Protein 2M2R (pdb70)

Foldseek 3Di:
DPQPDWQLVPPDADDPPQGRDAPDPPGSTGGGD

Organism: Momordica charantia (NCBI:txid3673)

Structure (mmCIF, N/CA/C/O backbone):
data_2M2R
#
_entry.id   2M2R
#
loop_
_atom_site.group_PDB
_atom_site.id
_atom_site.type_symbol
_atom_site.label_atom_id
_atom_site.label_alt_id
_atom_site.label_comp_id
_atom_site.label_asym_id
_atom_site.label_entity_id
_atom_site.label_seq_id
_atom_site.pdbx_PDB_ins_code
_atom_site.Cartn_x
_atom_site.Cartn_y
_atom_site.Cartn_z
_atom_site.occupancy
_atom_site.B_iso_or_equiv
_atom_site.auth_seq_id
_atom_site.auth_comp_id
_atom_site.auth_asym_id
_atom_site.auth_atom_id
_atom_site.pdbx_PDB_model_num
ATOM 1 N N . GLY A 1 1 ? 11.423 1.645 1.050 1.00 0.00 1 GLY A N 1
ATOM 2 C CA . GLY A 1 1 ? 11.812 1.577 -0.380 1.00 0.00 1 GLY A CA 1
ATOM 3 C C . GLY A 1 1 ? 11.695 0.172 -0.916 1.00 0.00 1 GLY A C 1
ATOM 4 O O . GLY A 1 1 ? 12.625 -0.346 -1.527 1.00 0.00 1 GLY A O 1
ATOM 10 N N . CYS A 1 2 ? 10.554 -0.449 -0.666 1.00 0.00 2 CYS A N 1
ATOM 11 C CA . CYS A 1 2 ? 10.309 -1.812 -1.102 1.00 0.00 2 CYS A CA 1
ATOM 12 C C . CYS A 1 2 ? 9.211 -1.827 -2.152 1.00 0.00 2 CYS A C 1
ATOM 13 O O . CYS A 1 2 ? 8.387 -2.739 -2.222 1.00 0.00 2 CYS A O 1
ATOM 20 N N . ALA A 1 3 ? 9.210 -0.787 -2.963 1.00 0.00 3 ALA A N 1
ATOM 21 C CA . ALA A 1 3 ? 8.230 -0.632 -4.022 1.00 0.00 3 ALA A CA 1
ATOM 22 C C . ALA A 1 3 ? 8.549 -1.532 -5.205 1.00 0.00 3 ALA A C 1
ATOM 23 O O . ALA A 1 3 ? 9.232 -1.124 -6.142 1.00 0.00 3 ALA A O 1
ATOM 30 N N . GLY A 1 4 ? 8.051 -2.757 -5.146 1.00 0.00 4 GLY A N 1
ATOM 31 C CA . GLY A 1 4 ? 8.284 -3.713 -6.213 1.00 0.00 4 GLY A CA 1
ATOM 32 C C . GLY A 1 4 ? 7.698 -3.246 -7.530 1.00 0.00 4 GLY A C 1
ATOM 33 O O . GLY A 1 4 ? 8.331 -3.363 -8.578 1.00 0.00 4 GLY A O 1
ATOM 37 N N . LYS A 1 5 ? 6.489 -2.698 -7.465 1.00 0.00 5 LYS A N 1
ATOM 38 C CA . LYS A 1 5 ? 5.807 -2.187 -8.646 1.00 0.00 5 LYS A CA 1
ATOM 39 C C . LYS A 1 5 ? 4.511 -1.494 -8.246 1.00 0.00 5 LYS A C 1
ATOM 40 O O . LYS A 1 5 ? 4.253 -0.362 -8.647 1.00 0.00 5 LYS A O 1
ATOM 59 N N . ALA A 1 6 ? 3.707 -2.192 -7.452 1.00 0.00 6 ALA A N 1
ATOM 60 C CA . ALA A 1 6 ? 2.429 -1.673 -6.982 1.00 0.00 6 ALA A CA 1
ATOM 61 C C . ALA A 1 6 ? 1.871 -2.591 -5.908 1.00 0.00 6 ALA A C 1
ATOM 62 O O . ALA A 1 6 ? 2.253 -3.758 -5.831 1.00 0.00 6 ALA A O 1
ATOM 69 N N . CYS A 1 7 ? 0.977 -2.070 -5.084 1.00 0.00 7 CYS A N 1
ATOM 70 C CA . CYS A 1 7 ? 0.374 -2.861 -4.024 1.00 0.00 7 CYS A CA 1
ATOM 71 C C . CYS A 1 7 ? -1.027 -2.361 -3.708 1.00 0.00 7 CYS A C 1
ATOM 72 O O . CYS A 1 7 ? -1.228 -1.181 -3.438 1.00 0.00 7 CYS A O 1
ATOM 79 N N . ASN A 1 8 ? -1.990 -3.265 -3.725 1.00 0.00 8 ASN A N 1
ATOM 80 C CA . ASN A 1 8 ? -3.367 -2.912 -3.415 1.00 0.00 8 ASN A CA 1
ATOM 81 C C . ASN A 1 8 ? -3.639 -3.164 -1.943 1.00 0.00 8 ASN A C 1
ATOM 82 O O . ASN A 1 8 ? -3.240 -4.198 -1.405 1.00 0.00 8 ASN A O 1
ATOM 93 N N . LEU A 1 9 ? -4.312 -2.221 -1.295 1.00 0.00 9 LEU A N 1
ATOM 94 C CA . LEU A 1 9 ? -4.636 -2.332 0.127 1.00 0.00 9 LEU A CA 1
ATOM 95 C C . LEU A 1 9 ? -5.767 -3.345 0.356 1.00 0.00 9 LEU A C 1
ATOM 96 O O . LEU A 1 9 ? -6.721 -3.085 1.087 1.00 0.00 9 LEU A O 1
ATOM 112 N N . LEU A 1 10 ? -5.638 -4.504 -0.272 1.00 0.00 10 LEU A N 1
ATOM 113 C CA . LEU A 1 10 ? -6.616 -5.575 -0.148 1.00 0.00 10 LEU A CA 1
ATOM 114 C C . LEU A 1 10 ? -5.901 -6.848 0.280 1.00 0.00 10 LEU A C 1
ATOM 115 O O . LEU A 1 10 ? -6.355 -7.959 0.012 1.00 0.00 10 LEU A O 1
ATOM 131 N N . GLY A 1 11 ? -4.767 -6.665 0.939 1.00 0.00 11 GLY A N 1
ATOM 132 C CA . GLY A 1 11 ? -3.974 -7.783 1.398 1.00 0.00 11 GLY A CA 1
ATOM 133 C C . GLY A 1 11 ? -2.562 -7.353 1.725 1.00 0.00 11 GLY A C 1
ATOM 134 O O . GLY A 1 11 ? -2.360 -6.355 2.415 1.00 0.00 11 GLY A O 1
ATOM 138 N N . LEU A 1 12 ? -1.585 -8.090 1.217 1.00 0.00 12 LEU A N 1
ATOM 139 C CA . LEU A 1 12 ? -0.186 -7.767 1.452 1.00 0.00 12 LEU A CA 1
ATOM 140 C C . LEU A 1 12 ? 0.695 -8.396 0.379 1.00 0.00 12 LEU A C 1
ATOM 141 O O . LEU A 1 12 ? 0.433 -9.507 -0.081 1.00 0.00 12 LEU A O 1
ATOM 157 N N . THR A 1 13 ? 1.723 -7.666 -0.024 1.00 0.00 13 THR A N 1
ATOM 158 C CA . THR A 1 13 ? 2.648 -8.125 -1.049 1.00 0.00 13 THR A CA 1
ATOM 159 C C . THR A 1 13 ? 3.883 -7.223 -1.055 1.00 0.00 13 THR A C 1
ATOM 160 O O . THR A 1 13 ? 4.383 -6.807 -2.101 1.00 0.00 13 THR A O 1
ATOM 171 N N . CYS A 1 14 ? 4.367 -6.929 0.144 1.00 0.00 14 CYS A N 1
ATOM 172 C CA . CYS A 1 14 ? 5.534 -6.082 0.318 1.00 0.00 14 CYS A CA 1
ATOM 173 C C . CYS A 1 14 ? 6.490 -6.719 1.314 1.00 0.00 14 CYS A C 1
ATOM 174 O O . CYS A 1 14 ? 6.066 -7.511 2.161 1.00 0.00 14 CYS A O 1
ATOM 181 N N . ASP A 1 15 ? 7.766 -6.375 1.202 1.00 0.00 15 ASP A N 1
ATOM 182 C CA . ASP A 1 15 ? 8.800 -6.902 2.086 1.00 0.00 15 ASP A CA 1
ATOM 183 C C . ASP A 1 15 ? 8.459 -6.609 3.544 1.00 0.00 15 ASP A C 1
ATOM 184 O O . ASP A 1 15 ? 7.792 -5.614 3.848 1.00 0.00 15 ASP A O 1
ATOM 193 N N . ALA A 1 16 ? 8.905 -7.483 4.438 1.00 0.00 16 ALA A N 1
ATOM 194 C CA . ALA A 1 16 ? 8.642 -7.328 5.864 1.00 0.00 16 ALA A CA 1
ATOM 195 C C . ALA A 1 16 ? 9.121 -5.971 6.369 1.00 0.00 16 ALA A C 1
ATOM 196 O O . ALA A 1 16 ? 10.285 -5.612 6.205 1.00 0.00 16 ALA A O 1
ATOM 203 N N . GLY A 1 17 ? 8.209 -5.220 6.969 1.00 0.00 17 GLY A N 1
ATOM 204 C CA . GLY A 1 17 ? 8.544 -3.906 7.476 1.00 0.00 17 GLY A CA 1
ATOM 205 C C . GLY A 1 17 ? 7.958 -2.807 6.615 1.00 0.00 17 GLY A C 1
ATOM 206 O O . GLY A 1 17 ? 7.560 -1.755 7.116 1.00 0.00 17 GLY A O 1
ATOM 210 N N . CYS A 1 18 ? 7.899 -3.055 5.317 1.00 0.00 18 CYS A N 1
ATOM 211 C CA . CYS A 1 18 ? 7.357 -2.089 4.377 1.00 0.00 18 CYS A CA 1
ATOM 212 C C . CYS A 1 18 ? 5.853 -2.290 4.240 1.00 0.00 18 CYS A C 1
ATOM 213 O O . CYS A 1 18 ? 5.392 -3.226 3.588 1.00 0.00 18 CYS A O 1
ATOM 220 N N . PHE A 1 19 ? 5.088 -1.416 4.876 1.00 0.00 19 PHE A N 1
ATOM 221 C CA . PHE A 1 19 ? 3.637 -1.505 4.838 1.00 0.00 19 PHE A CA 1
ATOM 222 C C . PHE A 1 19 ? 3.092 -1.072 3.480 1.00 0.00 19 PHE A C 1
ATOM 223 O O . PHE A 1 19 ? 3.640 -0.180 2.830 1.00 0.00 19 PHE A O 1
ATOM 240 N N . CYS A 1 20 ? 2.010 -1.708 3.064 1.00 0.00 20 CYS A N 1
ATOM 241 C CA . CYS A 1 20 ? 1.375 -1.387 1.797 1.00 0.00 20 CYS A CA 1
ATOM 242 C C . CYS A 1 20 ? 0.646 -0.057 1.931 1.00 0.00 20 CYS A C 1
ATOM 243 O O . CYS A 1 20 ? -0.256 0.082 2.758 1.00 0.00 20 CYS A O 1
ATOM 250 N N . ARG A 1 21 ? 1.054 0.929 1.148 1.00 0.00 21 ARG A N 1
ATOM 251 C CA . ARG A 1 21 ? 0.440 2.242 1.221 1.00 0.00 21 ARG A CA 1
ATOM 252 C C . ARG A 1 21 ? -0.422 2.518 -0.001 1.00 0.00 21 ARG A C 1
ATOM 253 O O . ARG A 1 21 ? 0.029 2.360 -1.135 1.00 0.00 21 ARG A O 1
ATOM 274 N N . PRO A 1 22 ? -1.661 2.975 0.213 1.00 0.00 22 PRO A N 1
ATOM 275 C CA . PRO A 1 22 ? -2.567 3.313 -0.878 1.00 0.00 22 PRO A CA 1
ATOM 276 C C . PRO A 1 22 ? -2.111 4.587 -1.573 1.00 0.00 22 PRO A C 1
ATOM 277 O O . PRO A 1 22 ? -1.309 5.345 -1.017 1.00 0.00 22 PRO A O 1
ATOM 288 N N . ASP A 1 23 ? -2.596 4.815 -2.782 1.00 0.00 23 ASP A N 1
ATOM 289 C CA . ASP A 1 23 ? -2.209 6.000 -3.543 1.00 0.00 23 ASP A CA 1
ATOM 290 C C . ASP A 1 23 ? -2.561 7.269 -2.772 1.00 0.00 23 ASP A C 1
ATOM 291 O O . ASP A 1 23 ? -1.698 8.106 -2.507 1.00 0.00 23 ASP A O 1
ATOM 300 N N . GLY A 1 24 ? -3.821 7.393 -2.386 1.00 0.00 24 GLY A N 1
ATOM 301 C CA . GLY A 1 24 ? -4.245 8.549 -1.635 1.00 0.00 24 GLY A CA 1
ATOM 302 C C . GLY A 1 24 ? -5.538 8.306 -0.890 1.00 0.00 24 GLY A C 1
ATOM 303 O O . GLY A 1 24 ? -5.781 7.207 -0.391 1.00 0.00 24 GLY A O 1
ATOM 307 N N . VAL A 1 25 ? -6.367 9.331 -0.818 1.00 0.00 25 VAL A N 1
ATOM 308 C CA . VAL A 1 25 ? -7.643 9.239 -0.129 1.00 0.00 25 VAL A CA 1
ATOM 309 C C . VAL A 1 25 ? -8.703 8.581 -1.003 1.00 0.00 25 VAL A C 1
ATOM 310 O O . VAL A 1 25 ? -8.886 8.946 -2.163 1.00 0.00 25 VAL A O 1
ATOM 323 N N . GLY A 1 26 ? -9.394 7.610 -0.425 1.00 0.00 26 GLY A N 1
ATOM 324 C CA . GLY A 1 26 ? -10.441 6.898 -1.135 1.00 0.00 26 GLY A CA 1
ATOM 325 C C . GLY A 1 26 ? -9.916 6.047 -2.275 1.00 0.00 26 GLY A C 1
ATOM 326 O O . GLY A 1 26 ? -10.620 5.810 -3.254 1.00 0.00 26 GLY A O 1
ATOM 330 N N . ILE A 1 27 ? -8.685 5.572 -2.145 1.00 0.00 27 ILE A N 1
ATOM 331 C CA . ILE A 1 27 ? -8.088 4.734 -3.172 1.00 0.00 27 ILE A CA 1
ATOM 332 C C . ILE A 1 27 ? -7.569 3.447 -2.551 1.00 0.00 27 ILE A C 1
ATOM 333 O O . ILE A 1 27 ? -6.903 3.467 -1.519 1.00 0.00 27 ILE A O 1
ATOM 349 N N . VAL A 1 28 ? -7.893 2.336 -3.183 1.00 0.00 28 VAL A N 1
ATOM 350 C CA . VAL A 1 28 ? -7.478 1.024 -2.701 1.00 0.00 28 VAL A CA 1
ATOM 351 C C . VAL A 1 28 ? -6.124 0.625 -3.277 1.00 0.00 28 VAL A C 1
ATOM 352 O O . VAL A 1 28 ? -5.347 -0.078 -2.636 1.00 0.00 28 VAL A O 1
ATOM 365 N N . ALA A 1 29 ? -5.848 1.078 -4.490 1.00 0.00 29 ALA A N 1
ATOM 366 C CA . ALA A 1 29 ? -4.590 0.775 -5.150 1.00 0.00 29 ALA A CA 1
ATOM 367 C C . ALA A 1 29 ? -3.489 1.683 -4.628 1.00 0.00 29 ALA A C 1
ATOM 368 O O . ALA A 1 29 ? -3.750 2.831 -4.267 1.00 0.00 29 ALA A O 1
ATOM 375 N N . GLY A 1 30 ? -2.272 1.170 -4.579 1.00 0.00 30 GLY A N 1
ATOM 376 C CA . GLY A 1 30 ? -1.156 1.956 -4.095 1.00 0.00 30 GLY A CA 1
ATOM 377 C C . GLY A 1 30 ? 0.173 1.303 -4.402 1.00 0.00 30 GLY A C 1
ATOM 378 O O . GLY A 1 30 ? 0.308 0.604 -5.410 1.00 0.00 30 GLY A O 1
ATOM 382 N N . VAL A 1 31 ? 1.153 1.516 -3.539 1.00 0.00 31 VAL A N 1
ATOM 383 C CA . VAL A 1 31 ? 2.473 0.937 -3.726 1.00 0.00 31 VAL A CA 1
ATOM 384 C C . VAL A 1 31 ? 3.180 0.752 -2.383 1.00 0.00 31 VAL A C 1
ATOM 385 O O . VAL A 1 31 ? 2.952 1.517 -1.442 1.00 0.00 31 VAL A O 1
ATOM 398 N N . CYS A 1 32 ? 4.032 -0.263 -2.299 1.00 0.00 32 CYS A N 1
ATOM 399 C CA . CYS A 1 32 ? 4.780 -0.541 -1.078 1.00 0.00 32 CYS A CA 1
ATOM 400 C C . CYS A 1 32 ? 5.742 0.605 -0.781 1.00 0.00 32 CYS A C 1
ATOM 401 O O . CYS A 1 32 ? 6.390 1.127 -1.690 1.00 0.00 32 CYS A O 1
ATOM 408 N N . VAL A 1 33 ? 5.827 0.997 0.483 1.00 0.00 33 VAL A N 1
ATOM 409 C CA . VAL A 1 33 ? 6.708 2.085 0.886 1.00 0.00 33 VAL A CA 1
ATOM 410 C C . VAL A 1 33 ? 8.174 1.664 0.845 1.00 0.00 33 VAL A C 1
ATOM 411 O O . VAL A 1 33 ? 9.046 2.549 0.935 1.00 0.00 33 VAL A O 1
ATOM 425 N N . GLY A 1 1 ? 9.638 1.327 -1.577 1.00 0.00 1 GLY A N 2
ATOM 426 C CA . GLY A 1 1 ? 10.995 0.744 -1.695 1.00 0.00 1 GLY A CA 2
ATOM 427 C C . GLY A 1 1 ? 10.963 -0.767 -1.756 1.00 0.00 1 GLY A C 2
ATOM 428 O O . GLY A 1 1 ? 11.573 -1.363 -2.639 1.00 0.00 1 GLY A O 2
ATOM 434 N N . CYS A 1 2 ? 10.256 -1.387 -0.819 1.00 0.00 2 CYS A N 2
ATOM 435 C CA . CYS A 1 2 ? 10.156 -2.842 -0.774 1.00 0.00 2 CYS A CA 2
ATOM 436 C C . CYS A 1 2 ? 9.225 -3.349 -1.874 1.00 0.00 2 CYS A C 2
ATOM 437 O O . CYS A 1 2 ? 9.424 -4.426 -2.428 1.00 0.00 2 CYS A O 2
ATOM 444 N N . ALA A 1 3 ? 8.205 -2.553 -2.186 1.00 0.00 3 ALA A N 2
ATOM 445 C CA . ALA A 1 3 ? 7.241 -2.909 -3.218 1.00 0.00 3 ALA A CA 2
ATOM 446 C C . ALA A 1 3 ? 7.907 -3.075 -4.574 1.00 0.00 3 ALA A C 2
ATOM 447 O O . ALA A 1 3 ? 8.698 -2.229 -4.995 1.00 0.00 3 ALA A O 2
ATOM 454 N N . GLY A 1 4 ? 7.566 -4.160 -5.253 1.00 0.00 4 GLY A N 2
ATOM 455 C CA . GLY A 1 4 ? 8.118 -4.428 -6.564 1.00 0.00 4 GLY A CA 2
ATOM 456 C C . GLY A 1 4 ? 7.752 -3.355 -7.574 1.00 0.00 4 GLY A C 2
ATOM 457 O O . GLY A 1 4 ? 8.548 -3.029 -8.463 1.00 0.00 4 GLY A O 2
ATOM 461 N N . LYS A 1 5 ? 6.550 -2.797 -7.436 1.00 0.00 5 LYS A N 2
ATOM 462 C CA . LYS A 1 5 ? 6.091 -1.748 -8.339 1.00 0.00 5 LYS A CA 2
ATOM 463 C C . LYS A 1 5 ? 4.765 -1.156 -7.874 1.00 0.00 5 LYS A C 2
ATOM 464 O O . LYS A 1 5 ? 4.593 0.059 -7.870 1.00 0.00 5 LYS A O 2
ATOM 483 N N . ALA A 1 6 ? 3.832 -2.016 -7.487 1.00 0.00 6 ALA A N 2
ATOM 484 C CA . ALA A 1 6 ? 2.523 -1.567 -7.031 1.00 0.00 6 ALA A CA 2
ATOM 485 C C . ALA A 1 6 ? 1.922 -2.574 -6.063 1.00 0.00 6 ALA A C 2
ATOM 486 O O . ALA A 1 6 ? 2.314 -3.741 -6.054 1.00 0.00 6 ALA A O 2
ATOM 493 N N . CYS A 1 7 ? 0.984 -2.115 -5.248 1.00 0.00 7 CYS A N 2
ATOM 494 C CA . CYS A 1 7 ? 0.330 -2.970 -4.268 1.00 0.00 7 CYS A CA 2
ATOM 495 C C . CYS A 1 7 ? -1.086 -2.490 -3.986 1.00 0.00 7 CYS A C 2
ATOM 496 O O . CYS A 1 7 ? -1.321 -1.302 -3.802 1.00 0.00 7 CYS A O 2
ATOM 503 N N . ASN A 1 8 ? -2.021 -3.417 -3.927 1.00 0.00 8 ASN A N 2
ATOM 504 C CA . ASN A 1 8 ? -3.402 -3.079 -3.630 1.00 0.00 8 ASN A CA 2
ATOM 505 C C . ASN A 1 8 ? -3.699 -3.414 -2.177 1.00 0.00 8 ASN A C 2
ATOM 506 O O . ASN A 1 8 ? -3.274 -4.460 -1.684 1.00 0.00 8 ASN A O 2
ATOM 517 N N . LEU A 1 9 ? -4.412 -2.524 -1.495 1.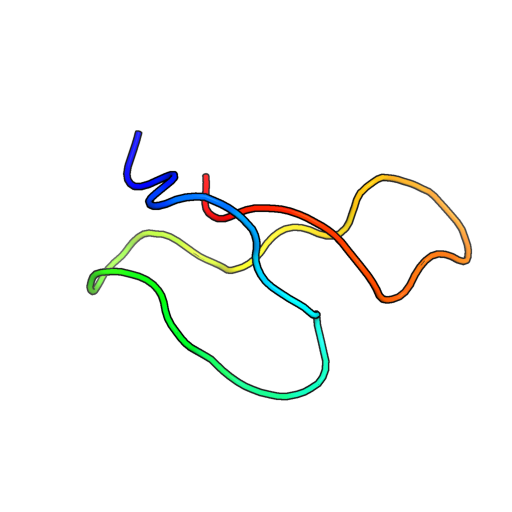00 0.00 9 LEU A N 2
ATOM 518 C CA . LEU A 1 9 ? -4.757 -2.712 -0.087 1.00 0.00 9 LEU A CA 2
ATOM 519 C C . LEU A 1 9 ? -5.828 -3.798 0.087 1.00 0.00 9 LEU A C 2
ATOM 520 O O . LEU A 1 9 ? -6.827 -3.610 0.779 1.00 0.00 9 LEU A O 2
ATOM 536 N N . LEU A 1 10 ? -5.596 -4.940 -0.542 1.00 0.00 10 LEU A N 2
ATOM 537 C CA . LEU A 1 10 ? -6.501 -6.075 -0.468 1.00 0.00 10 LEU A CA 2
ATOM 538 C C . LEU A 1 10 ? -5.717 -7.298 -0.012 1.00 0.00 10 LEU A C 2
ATOM 539 O O . LEU A 1 10 ? -6.008 -8.428 -0.401 1.00 0.00 10 LEU A O 2
ATOM 555 N N . GLY A 1 11 ? -4.709 -7.048 0.810 1.00 0.00 11 GLY A N 2
ATOM 556 C CA . GLY A 1 11 ? -3.871 -8.110 1.316 1.00 0.00 11 GLY A CA 2
ATOM 557 C C . GLY A 1 11 ? -2.624 -7.562 1.973 1.00 0.00 11 GLY A C 2
ATOM 558 O O . GLY A 1 11 ? -2.688 -6.562 2.686 1.00 0.00 11 GLY A O 2
ATOM 562 N N . LEU A 1 12 ? -1.489 -8.202 1.724 1.00 0.00 12 LEU A N 2
ATOM 563 C CA . LEU A 1 12 ? -0.220 -7.764 2.293 1.00 0.00 12 LEU A CA 2
ATOM 564 C C . LEU A 1 12 ? 0.934 -8.311 1.458 1.00 0.00 12 LEU A C 2
ATOM 565 O O . LEU A 1 12 ? 1.787 -9.044 1.952 1.00 0.00 12 LEU A O 2
ATOM 581 N N . THR A 1 13 ? 0.951 -7.948 0.184 1.00 0.00 13 THR A N 2
ATOM 582 C CA . THR A 1 13 ? 1.997 -8.392 -0.728 1.00 0.00 13 THR A CA 2
ATOM 583 C C . THR A 1 13 ? 3.232 -7.489 -0.611 1.00 0.00 13 THR A C 2
ATOM 584 O O . THR A 1 13 ? 3.761 -6.983 -1.605 1.00 0.00 13 THR A O 2
ATOM 595 N N . CYS A 1 14 ? 3.687 -7.288 0.617 1.00 0.00 14 CYS A N 2
ATOM 596 C CA . CYS A 1 14 ? 4.844 -6.450 0.879 1.00 0.00 14 CYS A CA 2
ATOM 597 C C . CYS A 1 14 ? 5.690 -7.056 1.987 1.00 0.00 14 CYS A C 2
ATOM 598 O O . CYS A 1 14 ? 5.170 -7.762 2.854 1.00 0.00 14 CYS A O 2
ATOM 605 N N . ASP A 1 15 ? 6.985 -6.770 1.955 1.00 0.00 15 ASP A N 2
ATOM 606 C CA . ASP A 1 15 ? 7.917 -7.271 2.958 1.00 0.00 15 ASP A CA 2
ATOM 607 C C . ASP A 1 15 ? 7.521 -6.784 4.346 1.00 0.00 15 ASP A C 2
ATOM 608 O O . ASP A 1 15 ? 6.947 -5.699 4.492 1.00 0.00 15 ASP A O 2
ATOM 617 N N . ALA A 1 16 ? 7.819 -7.592 5.357 1.00 0.00 16 ALA A N 2
ATOM 618 C CA . ALA A 1 16 ? 7.489 -7.254 6.737 1.00 0.00 16 ALA A CA 2
ATOM 619 C C . ALA A 1 16 ? 8.066 -5.896 7.120 1.00 0.00 16 ALA A C 2
ATOM 620 O O . ALA A 1 16 ? 9.264 -5.657 6.983 1.00 0.00 16 ALA A O 2
ATOM 627 N N . GLY A 1 17 ? 7.200 -5.007 7.585 1.00 0.00 17 GLY A N 2
ATOM 628 C CA . GLY A 1 17 ? 7.631 -3.677 7.963 1.00 0.00 17 GLY A CA 2
ATOM 629 C C . GLY A 1 17 ? 7.248 -2.646 6.921 1.00 0.00 17 GLY A C 2
ATOM 630 O O . GLY A 1 17 ? 6.899 -1.513 7.254 1.00 0.00 17 GLY A O 2
ATOM 634 N N . CYS A 1 18 ? 7.300 -3.044 5.660 1.00 0.00 18 CYS A N 2
ATOM 635 C CA . CYS A 1 18 ? 6.953 -2.156 4.563 1.00 0.00 18 CYS A CA 2
ATOM 636 C C . CYS A 1 18 ? 5.458 -2.236 4.285 1.00 0.00 18 CYS A C 2
ATOM 637 O O . CYS A 1 18 ? 5.010 -3.014 3.444 1.00 0.00 18 CYS A O 2
ATOM 644 N N . PHE A 1 19 ? 4.688 -1.443 5.015 1.00 0.00 19 PHE A N 2
ATOM 645 C CA . PHE A 1 19 ? 3.239 -1.431 4.868 1.00 0.00 19 PHE A CA 2
ATOM 646 C C . PHE A 1 19 ? 2.815 -0.970 3.474 1.00 0.00 19 PHE A C 2
ATOM 647 O O . PHE A 1 19 ? 3.435 -0.084 2.877 1.00 0.00 19 PHE A O 2
ATOM 664 N N . CYS A 1 20 ? 1.751 -1.579 2.969 1.00 0.00 20 CYS A N 2
ATOM 665 C CA . CYS A 1 20 ? 1.218 -1.239 1.660 1.00 0.00 20 CYS A CA 2
ATOM 666 C C . CYS A 1 20 ? 0.467 0.083 1.756 1.00 0.00 20 CYS A C 2
ATOM 667 O O . CYS A 1 20 ? -0.643 0.141 2.285 1.00 0.00 20 CYS A O 2
ATOM 674 N N . ARG A 1 21 ? 1.086 1.147 1.270 1.00 0.00 21 ARG A N 2
ATOM 675 C CA . ARG A 1 21 ? 0.479 2.464 1.326 1.00 0.00 21 ARG A CA 2
ATOM 676 C C . ARG A 1 21 ? -0.409 2.701 0.112 1.00 0.00 21 ARG A C 2
ATOM 677 O O . ARG A 1 21 ? 0.018 2.491 -1.022 1.00 0.00 21 ARG A O 2
ATOM 698 N N . PRO A 1 22 ? -1.641 3.173 0.326 1.00 0.00 22 PRO A N 2
ATOM 699 C CA . PRO A 1 22 ? -2.562 3.465 -0.766 1.00 0.00 22 PRO A CA 2
ATOM 700 C C . PRO A 1 22 ? -2.100 4.682 -1.554 1.00 0.00 22 PRO A C 2
ATOM 701 O O . PRO A 1 22 ? -1.306 5.485 -1.051 1.00 0.00 22 PRO A O 2
ATOM 712 N N . ASP A 1 23 ? -2.574 4.809 -2.783 1.00 0.00 23 ASP A N 2
ATOM 713 C CA . ASP A 1 23 ? -2.185 5.929 -3.636 1.00 0.00 23 ASP A CA 2
ATOM 714 C C . ASP A 1 23 ? -2.532 7.258 -2.977 1.00 0.00 23 ASP A C 2
ATOM 715 O O . ASP A 1 23 ? -1.676 8.132 -2.830 1.00 0.00 23 ASP A O 2
ATOM 724 N N . GLY A 1 24 ? -3.779 7.396 -2.555 1.00 0.00 24 GLY A N 2
ATOM 725 C CA . GLY A 1 24 ? -4.204 8.609 -1.904 1.00 0.00 24 GLY A CA 2
ATOM 726 C C . GLY A 1 24 ? -5.418 8.393 -1.030 1.00 0.00 24 GLY A C 2
ATOM 727 O O . GLY A 1 24 ? -5.553 7.351 -0.387 1.00 0.00 24 GLY A O 2
ATOM 731 N N . VAL A 1 25 ? -6.304 9.373 -1.009 1.00 0.00 25 VAL A N 2
ATOM 732 C CA . VAL A 1 25 ? -7.513 9.292 -0.208 1.00 0.00 25 VAL A CA 2
ATOM 733 C C . VAL A 1 25 ? -8.621 8.546 -0.944 1.00 0.00 25 VAL A C 2
ATOM 734 O O . VAL A 1 25 ? -8.926 8.841 -2.098 1.00 0.00 25 VAL A O 2
ATOM 747 N N . GLY A 1 26 ? -9.214 7.579 -0.256 1.00 0.00 26 GLY A N 2
ATOM 748 C CA . GLY A 1 26 ? -10.290 6.792 -0.829 1.00 0.00 26 GLY A CA 2
ATOM 749 C C . GLY A 1 26 ? -9.844 5.928 -1.993 1.00 0.00 26 GLY A C 2
ATOM 750 O O . GLY A 1 26 ? -10.613 5.676 -2.918 1.00 0.00 26 GLY A O 2
ATOM 754 N N . ILE A 1 27 ? -8.605 5.457 -1.943 1.00 0.00 27 ILE A N 2
ATOM 755 C CA . ILE A 1 27 ? -8.077 4.608 -2.998 1.00 0.00 27 ILE A CA 2
ATOM 756 C C . ILE A 1 27 ? -7.517 3.327 -2.401 1.00 0.00 27 ILE A C 2
ATOM 757 O O . ILE A 1 27 ? -6.822 3.354 -1.388 1.00 0.00 27 ILE A O 2
ATOM 773 N N . VAL A 1 28 ? -7.840 2.210 -3.027 1.00 0.00 28 VAL A N 2
ATOM 774 C CA . VAL A 1 28 ? -7.386 0.904 -2.560 1.00 0.00 28 VAL A CA 2
ATOM 775 C C . VAL A 1 28 ? -6.040 0.534 -3.171 1.00 0.00 28 VAL A C 2
ATOM 776 O O . VAL A 1 28 ? -5.233 -0.151 -2.550 1.00 0.00 28 VAL A O 2
ATOM 789 N N . ALA A 1 29 ? -5.802 0.992 -4.391 1.00 0.00 29 ALA A N 2
ATOM 790 C CA . ALA A 1 29 ? -4.552 0.713 -5.076 1.00 0.00 29 ALA A CA 2
ATOM 791 C C . ALA A 1 29 ? -3.462 1.646 -4.574 1.00 0.00 29 ALA A C 2
ATOM 792 O O . ALA A 1 29 ? -3.730 2.809 -4.275 1.00 0.00 29 ALA A O 2
ATOM 799 N N . GLY A 1 30 ? -2.247 1.137 -4.467 1.00 0.00 30 GLY A N 2
ATOM 800 C CA . GLY A 1 30 ? -1.145 1.948 -3.993 1.00 0.00 30 GLY A CA 2
ATOM 801 C C . GLY A 1 30 ? 0.197 1.280 -4.204 1.00 0.00 30 GLY A C 2
ATOM 802 O O . GLY A 1 30 ? 0.400 0.577 -5.197 1.00 0.00 30 GLY A O 2
ATOM 806 N N . VAL A 1 31 ? 1.112 1.495 -3.273 1.00 0.00 31 VAL A N 2
ATOM 807 C CA . VAL A 1 31 ? 2.441 0.914 -3.353 1.00 0.00 31 VAL A CA 2
ATOM 808 C C . VAL A 1 31 ? 3.045 0.747 -1.956 1.00 0.00 31 VAL A C 2
ATOM 809 O O . VAL A 1 31 ? 2.937 1.643 -1.114 1.00 0.00 31 VAL A O 2
ATOM 822 N N . CYS A 1 32 ? 3.686 -0.391 -1.707 1.00 0.00 32 CYS A N 2
ATOM 823 C CA . CYS A 1 32 ? 4.317 -0.639 -0.415 1.00 0.00 32 CYS A CA 2
ATOM 824 C C . CYS A 1 32 ? 5.488 0.317 -0.243 1.00 0.00 32 CYS A C 2
ATOM 825 O O . CYS A 1 32 ? 6.200 0.611 -1.211 1.00 0.00 32 CYS A O 2
ATOM 832 N N . VAL A 1 33 ? 5.695 0.797 0.973 1.00 0.00 33 VAL A N 2
ATOM 833 C CA . VAL A 1 33 ? 6.793 1.712 1.241 1.00 0.00 33 VAL A CA 2
ATOM 834 C C . VAL A 1 33 ? 8.141 1.034 1.003 1.00 0.00 33 VAL A C 2
ATOM 835 O O . VAL A 1 33 ? 8.170 -0.202 0.815 1.00 0.00 33 VAL A O 2
ATOM 849 N N . GLY A 1 1 ? 13.753 -4.078 -2.635 1.00 0.00 1 GLY A N 3
ATOM 850 C CA . GLY A 1 1 ? 13.469 -4.161 -1.181 1.00 0.00 1 GLY A CA 3
ATOM 851 C C . GLY A 1 1 ? 12.066 -4.647 -0.947 1.00 0.00 1 GLY A C 3
ATOM 852 O O . GLY A 1 1 ? 11.562 -5.434 -1.742 1.00 0.00 1 GLY A O 3
ATOM 858 N N . CYS A 1 2 ? 11.429 -4.166 0.113 1.00 0.00 2 CYS A N 3
ATOM 859 C CA . CYS A 1 2 ? 10.062 -4.561 0.412 1.00 0.00 2 CYS A CA 3
ATOM 860 C C . CYS A 1 2 ? 9.123 -4.103 -0.695 1.00 0.00 2 CYS A C 3
ATOM 861 O O . CYS A 1 2 ? 8.262 -4.859 -1.143 1.00 0.00 2 CYS A O 3
ATOM 868 N N . ALA A 1 3 ? 9.312 -2.869 -1.151 1.00 0.00 3 ALA A N 3
ATOM 869 C CA . ALA A 1 3 ? 8.500 -2.328 -2.228 1.00 0.00 3 ALA A CA 3
ATOM 870 C C . ALA A 1 3 ? 8.793 -3.080 -3.521 1.00 0.00 3 ALA A C 3
ATOM 871 O O . ALA A 1 3 ? 9.912 -3.023 -4.042 1.00 0.00 3 ALA A O 3
ATOM 878 N N . GLY A 1 4 ? 7.797 -3.794 -4.021 1.00 0.00 4 GLY A N 3
ATOM 879 C CA . GLY A 1 4 ? 7.974 -4.558 -5.239 1.00 0.00 4 GLY A CA 3
ATOM 880 C C . GLY A 1 4 ? 7.796 -3.712 -6.483 1.00 0.00 4 GLY A C 3
ATOM 881 O O . GLY A 1 4 ? 8.655 -3.707 -7.368 1.00 0.00 4 GLY A O 3
ATOM 885 N N . LYS A 1 5 ? 6.677 -2.994 -6.543 1.00 0.00 5 LYS A N 3
ATOM 886 C CA . LYS A 1 5 ? 6.363 -2.127 -7.675 1.00 0.00 5 LYS A CA 3
ATOM 887 C C . LYS A 1 5 ? 5.012 -1.458 -7.459 1.00 0.00 5 LYS A C 3
ATOM 888 O O . LYS A 1 5 ? 4.838 -0.274 -7.735 1.00 0.00 5 LYS A O 3
ATOM 907 N N . ALA A 1 6 ? 4.062 -2.236 -6.961 1.00 0.00 6 ALA A N 3
ATOM 908 C CA . ALA A 1 6 ? 2.716 -1.751 -6.701 1.00 0.00 6 ALA A CA 3
ATOM 909 C C . ALA A 1 6 ? 2.041 -2.643 -5.672 1.00 0.00 6 ALA A C 3
ATOM 910 O O . ALA A 1 6 ? 2.482 -3.769 -5.440 1.00 0.00 6 ALA A O 3
ATOM 917 N N . CYS A 1 7 ? 0.988 -2.140 -5.051 1.00 0.00 7 CYS A N 3
ATOM 918 C CA . CYS A 1 7 ? 0.266 -2.895 -4.041 1.00 0.00 7 CYS A CA 3
ATOM 919 C C . CYS A 1 7 ? -1.197 -2.467 -4.010 1.00 0.00 7 CYS A C 3
ATOM 920 O O . CYS A 1 7 ? -1.503 -1.282 -4.117 1.00 0.00 7 CYS A O 3
ATOM 927 N N . ASN A 1 8 ? -2.096 -3.429 -3.870 1.00 0.00 8 ASN A N 3
ATOM 928 C CA . ASN A 1 8 ? -3.523 -3.135 -3.828 1.00 0.00 8 ASN A CA 3
ATOM 929 C C . ASN A 1 8 ? -4.148 -3.704 -2.568 1.00 0.00 8 ASN A C 3
ATOM 930 O O . ASN A 1 8 ? -3.942 -4.875 -2.238 1.00 0.00 8 ASN A O 3
ATOM 941 N N . LEU A 1 9 ? -4.916 -2.872 -1.872 1.00 0.00 9 LEU A N 3
ATOM 942 C CA . LEU A 1 9 ? -5.590 -3.271 -0.637 1.00 0.00 9 LEU A CA 3
ATOM 943 C C . LEU A 1 9 ? -6.795 -4.174 -0.935 1.00 0.00 9 LEU A C 3
ATOM 944 O O . LEU A 1 9 ? -7.908 -3.928 -0.474 1.00 0.00 9 LEU A O 3
ATOM 960 N N . LEU A 1 10 ? -6.555 -5.217 -1.712 1.00 0.00 10 LEU A N 3
ATOM 961 C CA . LEU A 1 10 ? -7.593 -6.170 -2.082 1.00 0.00 10 LEU A CA 3
ATOM 962 C C . LEU A 1 10 ? -7.159 -7.577 -1.698 1.00 0.00 10 LEU A C 3
ATOM 963 O O . LEU A 1 10 ? -7.933 -8.356 -1.149 1.00 0.00 10 LEU A O 3
ATOM 979 N N . GLY A 1 11 ? -5.906 -7.888 -1.999 1.00 0.00 11 GLY A N 3
ATOM 980 C CA . GLY A 1 11 ? -5.361 -9.194 -1.695 1.00 0.00 11 GLY A CA 3
ATOM 981 C C . GLY A 1 11 ? -3.923 -9.303 -2.145 1.00 0.00 11 GLY A C 3
ATOM 982 O O . GLY A 1 11 ? -3.541 -10.259 -2.814 1.00 0.00 11 GLY A O 3
ATOM 986 N N . LEU A 1 12 ? -3.129 -8.304 -1.788 1.00 0.00 12 LEU A N 3
ATOM 987 C CA . LEU A 1 12 ? -1.727 -8.267 -2.163 1.00 0.00 12 LEU A CA 3
ATOM 988 C C . LEU A 1 12 ? -0.936 -7.548 -1.078 1.00 0.00 12 LEU A C 3
ATOM 989 O O . LEU A 1 12 ? -1.387 -6.539 -0.541 1.00 0.00 12 LEU A O 3
ATOM 1005 N N . THR A 1 13 ? 0.234 -8.075 -0.761 1.00 0.00 13 THR A N 3
ATOM 1006 C CA . THR A 1 13 ? 1.086 -7.489 0.254 1.00 0.00 13 THR A CA 3
ATOM 1007 C C . THR A 1 13 ? 2.545 -7.774 -0.073 1.00 0.00 13 THR A C 3
ATOM 1008 O O . THR A 1 13 ? 2.880 -8.851 -0.570 1.00 0.00 13 THR A O 3
ATOM 1019 N N . CYS A 1 14 ? 3.402 -6.802 0.189 1.00 0.00 14 CYS A N 3
ATOM 1020 C CA . CYS A 1 14 ? 4.821 -6.942 -0.084 1.00 0.00 14 CYS A CA 3
ATOM 1021 C C . CYS A 1 14 ? 5.542 -7.499 1.146 1.00 0.00 14 CYS A C 3
ATOM 1022 O O . CYS A 1 14 ? 4.913 -8.145 1.992 1.00 0.00 14 CYS A O 3
ATOM 1029 N N . ASP A 1 15 ? 6.847 -7.256 1.243 1.00 0.00 15 ASP A N 3
ATOM 1030 C CA . ASP A 1 15 ? 7.645 -7.741 2.373 1.00 0.00 15 ASP A CA 3
ATOM 1031 C C . ASP A 1 15 ? 7.097 -7.221 3.695 1.00 0.00 15 ASP A C 3
ATOM 1032 O O . ASP A 1 15 ? 6.678 -6.063 3.796 1.00 0.00 15 ASP A O 3
ATOM 1041 N N . ALA A 1 16 ? 7.104 -8.083 4.702 1.00 0.00 16 ALA A N 3
ATOM 1042 C CA . ALA A 1 16 ? 6.613 -7.726 6.025 1.00 0.00 16 ALA A CA 3
ATOM 1043 C C . ALA A 1 16 ? 7.453 -6.609 6.636 1.00 0.00 16 ALA A C 3
ATOM 1044 O O . ALA A 1 16 ? 8.678 -6.698 6.692 1.00 0.00 16 ALA A O 3
ATOM 1051 N N . GLY A 1 17 ? 6.783 -5.557 7.080 1.00 0.00 17 GLY A N 3
ATOM 1052 C CA . GLY A 1 17 ? 7.470 -4.429 7.671 1.00 0.00 17 GLY A CA 3
ATOM 1053 C C . GLY A 1 17 ? 7.090 -3.136 6.989 1.00 0.00 17 GLY A C 3
ATOM 1054 O O . GLY A 1 17 ? 6.714 -2.162 7.642 1.00 0.00 17 GLY A O 3
ATOM 1058 N N . CYS A 1 18 ? 7.160 -3.140 5.668 1.00 0.00 18 CYS A N 3
ATOM 1059 C CA . CYS A 1 18 ? 6.803 -1.976 4.883 1.00 0.00 18 CYS A CA 3
ATOM 1060 C C . CYS A 1 18 ? 5.318 -2.035 4.549 1.00 0.00 18 CYS A C 3
ATOM 1061 O O . CYS A 1 18 ? 4.857 -2.936 3.845 1.00 0.00 18 CYS A O 3
ATOM 1068 N N . PHE A 1 19 ? 4.574 -1.095 5.104 1.00 0.00 19 PHE A N 3
ATOM 1069 C CA . PHE A 1 19 ? 3.128 -1.037 4.924 1.00 0.00 19 PHE A CA 3
ATOM 1070 C C . PHE A 1 19 ? 2.723 -0.763 3.478 1.00 0.00 19 PHE A C 3
ATOM 1071 O O . PHE A 1 19 ? 3.382 -0.008 2.757 1.00 0.00 19 PHE A O 3
ATOM 1088 N N . CYS A 1 20 ? 1.614 -1.368 3.076 1.00 0.00 20 CYS A N 3
ATOM 1089 C CA . CYS A 1 20 ? 1.070 -1.184 1.741 1.00 0.00 20 CYS A CA 3
ATOM 1090 C C . CYS A 1 20 ? 0.398 0.181 1.678 1.00 0.00 20 CYS A C 3
ATOM 1091 O O . CYS A 1 20 ? -0.739 0.345 2.116 1.00 0.00 20 CYS A O 3
ATOM 1098 N N . ARG A 1 21 ? 1.124 1.167 1.177 1.00 0.00 21 ARG A N 3
ATOM 1099 C CA . ARG A 1 21 ? 0.613 2.523 1.102 1.00 0.00 21 ARG A CA 3
ATOM 1100 C C . ARG A 1 21 ? -0.318 2.708 -0.087 1.00 0.00 21 ARG A C 3
ATOM 1101 O O . ARG A 1 21 ? 0.077 2.498 -1.234 1.00 0.00 21 ARG A O 3
ATOM 1122 N N . PRO A 1 22 ? -1.551 3.153 0.170 1.00 0.00 22 PRO A N 3
ATOM 1123 C CA . PRO A 1 22 ? -2.517 3.421 -0.886 1.00 0.00 22 PRO A CA 3
ATOM 1124 C C . PRO A 1 22 ? -2.088 4.648 -1.666 1.00 0.00 22 PRO A C 3
ATOM 1125 O O . PRO A 1 22 ? -1.301 5.448 -1.162 1.00 0.00 22 PRO A O 3
ATOM 1136 N N . ASP A 1 23 ? -2.576 4.792 -2.885 1.00 0.00 23 ASP A N 3
ATOM 1137 C CA . ASP A 1 23 ? -2.202 5.934 -3.715 1.00 0.00 23 ASP A CA 3
ATOM 1138 C C . ASP A 1 23 ? -2.503 7.243 -2.997 1.00 0.00 23 ASP A C 3
ATOM 1139 O O . ASP A 1 23 ? -1.622 8.095 -2.834 1.00 0.00 23 ASP A O 3
ATOM 1148 N N . GLY A 1 24 ? -3.737 7.382 -2.539 1.00 0.00 24 GLY A N 3
ATOM 1149 C CA . GLY A 1 24 ? -4.130 8.571 -1.825 1.00 0.00 24 GLY A CA 3
ATOM 1150 C C . GLY A 1 24 ? -5.291 8.312 -0.890 1.00 0.00 24 GLY A C 3
ATOM 1151 O O . GLY A 1 24 ? -5.373 7.251 -0.269 1.00 0.00 24 GLY A O 3
ATOM 1155 N N . VAL A 1 25 ? -6.190 9.275 -0.791 1.00 0.00 25 VAL A N 3
ATOM 1156 C CA . VAL A 1 25 ? -7.350 9.148 0.075 1.00 0.00 25 VAL A CA 3
ATOM 1157 C C . VAL A 1 25 ? -8.494 8.419 -0.624 1.00 0.00 25 VAL A C 3
ATOM 1158 O O . VAL A 1 25 ? -8.875 8.761 -1.741 1.00 0.00 25 VAL A O 3
ATOM 1171 N N . GLY A 1 26 ? -9.033 7.416 0.057 1.00 0.00 26 GLY A N 3
ATOM 1172 C CA . GLY A 1 26 ? -10.136 6.640 -0.484 1.00 0.00 26 GLY A CA 3
ATOM 1173 C C . GLY A 1 26 ? -9.761 5.845 -1.719 1.00 0.00 26 GLY A C 3
ATOM 1174 O O . GLY A 1 26 ? -10.581 5.655 -2.615 1.00 0.00 26 GLY A O 3
ATOM 1178 N N . ILE A 1 27 ? -8.525 5.366 -1.767 1.00 0.00 27 ILE A N 3
ATOM 1179 C CA . ILE A 1 27 ? -8.064 4.580 -2.901 1.00 0.00 27 ILE A CA 3
ATOM 1180 C C . ILE A 1 27 ? -7.519 3.243 -2.419 1.00 0.00 27 ILE A C 3
ATOM 1181 O O . ILE A 1 27 ? -6.803 3.176 -1.423 1.00 0.00 27 ILE A O 3
ATOM 1197 N N . VAL A 1 28 ? -7.877 2.187 -3.128 1.00 0.00 28 VAL A N 3
ATOM 1198 C CA . VAL A 1 28 ? -7.442 0.838 -2.781 1.00 0.00 28 VAL A CA 3
ATOM 1199 C C . VAL A 1 28 ? -6.114 0.494 -3.448 1.00 0.00 28 VAL A C 3
ATOM 1200 O O . VAL A 1 28 ? -5.329 -0.294 -2.924 1.00 0.00 28 VAL A O 3
ATOM 1213 N N . ALA A 1 29 ? -5.877 1.089 -4.607 1.00 0.00 29 ALA A N 3
ATOM 1214 C CA . ALA A 1 29 ? -4.649 0.859 -5.348 1.00 0.00 29 ALA A CA 3
ATOM 1215 C C . ALA A 1 29 ? -3.547 1.769 -4.833 1.00 0.00 29 ALA A C 3
ATOM 1216 O O . ALA A 1 29 ? -3.818 2.890 -4.406 1.00 0.00 29 ALA A O 3
ATOM 1223 N N . GLY A 1 30 ? -2.317 1.286 -4.866 1.00 0.00 30 GLY A N 3
ATOM 1224 C CA . GLY A 1 30 ? -1.202 2.076 -4.398 1.00 0.00 30 GLY A CA 3
ATOM 1225 C C . GLY A 1 30 ? 0.117 1.355 -4.568 1.00 0.00 30 GLY A C 3
ATOM 1226 O O . GLY A 1 30 ? 0.297 0.590 -5.518 1.00 0.00 30 GLY A O 3
ATOM 1230 N N . VAL A 1 31 ? 1.034 1.586 -3.646 1.00 0.00 31 VAL A N 3
ATOM 1231 C CA . VAL A 1 31 ? 2.337 0.950 -3.689 1.00 0.00 31 VAL A CA 3
ATOM 1232 C C . VAL A 1 31 ? 2.916 0.820 -2.283 1.00 0.00 31 VAL A C 3
ATOM 1233 O O . VAL A 1 31 ? 2.878 1.767 -1.496 1.00 0.00 31 VAL A O 3
ATOM 1246 N N . CYS A 1 32 ? 3.461 -0.348 -1.977 1.00 0.00 32 CYS A N 3
ATOM 1247 C CA . CYS A 1 32 ? 4.066 -0.582 -0.678 1.00 0.00 32 CYS A CA 3
ATOM 1248 C C . CYS A 1 32 ? 5.348 0.225 -0.565 1.00 0.00 32 CYS A C 3
ATOM 1249 O O . CYS A 1 32 ? 6.047 0.415 -1.558 1.00 0.00 32 CYS A O 3
ATOM 1256 N N . VAL A 1 33 ? 5.648 0.703 0.632 1.00 0.00 33 VAL A N 3
ATOM 1257 C CA . VAL A 1 33 ? 6.856 1.483 0.846 1.00 0.00 33 VAL A CA 3
ATOM 1258 C C . VAL A 1 33 ? 8.063 0.557 0.943 1.00 0.00 33 VAL A C 3
ATOM 1259 O O . VAL A 1 33 ? 9.195 1.065 1.071 1.00 0.00 33 VAL A O 3
ATOM 1273 N N . GLY A 1 1 ? 11.183 1.261 -0.647 1.00 0.00 1 GLY A N 4
ATOM 1274 C CA . GLY A 1 1 ? 10.678 0.812 -1.967 1.00 0.00 1 GLY A CA 4
ATOM 1275 C C . GLY A 1 1 ? 10.773 -0.687 -2.114 1.00 0.00 1 GLY A C 4
ATOM 1276 O O . GLY A 1 1 ? 11.445 -1.184 -3.013 1.00 0.00 1 GLY A O 4
ATOM 1282 N N . CYS A 1 2 ? 10.119 -1.405 -1.214 1.00 0.00 2 CYS A N 4
ATOM 1283 C CA . CYS A 1 2 ? 10.141 -2.862 -1.227 1.00 0.00 2 CYS A CA 4
ATOM 1284 C C . CYS A 1 2 ? 9.206 -3.408 -2.302 1.00 0.00 2 CYS A C 4
ATOM 1285 O O . CYS A 1 2 ? 9.429 -4.489 -2.842 1.00 0.00 2 CYS A O 4
ATOM 1292 N N . ALA A 1 3 ? 8.159 -2.646 -2.610 1.00 0.00 3 ALA A N 4
ATOM 1293 C CA . ALA A 1 3 ? 7.189 -3.048 -3.620 1.00 0.00 3 ALA A CA 4
ATOM 1294 C C . ALA A 1 3 ? 7.851 -3.254 -4.976 1.00 0.00 3 ALA A C 4
ATOM 1295 O O . ALA A 1 3 ? 8.565 -2.379 -5.468 1.00 0.00 3 ALA A O 4
ATOM 1302 N N . GLY A 1 4 ? 7.600 -4.412 -5.572 1.00 0.00 4 GLY A N 4
ATOM 1303 C CA . GLY A 1 4 ? 8.168 -4.728 -6.867 1.00 0.00 4 GLY A CA 4
ATOM 1304 C C . GLY A 1 4 ? 7.708 -3.770 -7.950 1.00 0.00 4 GLY A C 4
ATOM 1305 O O . GLY A 1 4 ? 8.487 -3.402 -8.834 1.00 0.00 4 GLY A O 4
ATOM 1309 N N . LYS A 1 5 ? 6.443 -3.364 -7.877 1.00 0.00 5 LYS A N 4
ATOM 1310 C CA . LYS A 1 5 ? 5.866 -2.435 -8.849 1.00 0.00 5 LYS A CA 4
ATOM 1311 C C . LYS A 1 5 ? 4.726 -1.640 -8.224 1.00 0.00 5 LYS A C 4
ATOM 1312 O O . LYS A 1 5 ? 4.689 -0.416 -8.325 1.00 0.00 5 LYS A O 4
ATOM 1331 N N . ALA A 1 6 ? 3.800 -2.340 -7.582 1.00 0.00 6 ALA A N 4
ATOM 1332 C CA . ALA A 1 6 ? 2.658 -1.698 -6.945 1.00 0.00 6 ALA A CA 4
ATOM 1333 C C . ALA A 1 6 ? 2.038 -2.626 -5.912 1.00 0.00 6 ALA A C 4
ATOM 1334 O O . ALA A 1 6 ? 2.507 -3.750 -5.720 1.00 0.00 6 ALA A O 4
ATOM 1341 N N . CYS A 1 7 ? 0.997 -2.149 -5.251 1.00 0.00 7 CYS A N 4
ATOM 1342 C CA . CYS A 1 7 ? 0.306 -2.925 -4.232 1.00 0.00 7 CYS A CA 4
ATOM 1343 C C . CYS A 1 7 ? -1.159 -2.505 -4.156 1.00 0.00 7 CYS A C 4
ATOM 1344 O O . CYS A 1 7 ? -1.502 -1.378 -4.500 1.00 0.00 7 CYS A O 4
ATOM 1351 N N . ASN A 1 8 ? -2.019 -3.407 -3.708 1.00 0.00 8 ASN A N 4
ATOM 1352 C CA . ASN A 1 8 ? -3.439 -3.114 -3.586 1.00 0.00 8 ASN A CA 4
ATOM 1353 C C . ASN A 1 8 ? -3.962 -3.610 -2.248 1.00 0.00 8 ASN A C 4
ATOM 1354 O O . ASN A 1 8 ? -3.705 -4.750 -1.860 1.00 0.00 8 ASN A O 4
ATOM 1365 N N . LEU A 1 9 ? -4.701 -2.756 -1.548 1.00 0.00 9 LEU A N 4
ATOM 1366 C CA . LEU A 1 9 ? -5.271 -3.106 -0.246 1.00 0.00 9 LEU A CA 4
ATOM 1367 C C . LEU A 1 9 ? -6.495 -4.012 -0.405 1.00 0.00 9 LEU A C 4
ATOM 1368 O O . LEU A 1 9 ? -7.524 -3.809 0.236 1.00 0.00 9 LEU A O 4
ATOM 1384 N N . LEU A 1 10 ? -6.370 -5.013 -1.261 1.00 0.00 10 LEU A N 4
ATOM 1385 C CA . LEU A 1 10 ? -7.448 -5.958 -1.515 1.00 0.00 10 LEU A CA 4
ATOM 1386 C C . LEU A 1 10 ? -7.061 -7.339 -1.008 1.00 0.00 10 LEU A C 4
ATOM 1387 O O . LEU A 1 10 ? -7.119 -8.321 -1.745 1.00 0.00 10 LEU A O 4
ATOM 1403 N N . GLY A 1 11 ? -6.649 -7.402 0.251 1.00 0.00 11 GLY A N 4
ATOM 1404 C CA . GLY A 1 11 ? -6.240 -8.665 0.832 1.00 0.00 11 GLY A CA 4
ATOM 1405 C C . GLY A 1 11 ? -4.894 -9.109 0.299 1.00 0.00 11 GLY A C 4
ATOM 1406 O O . GLY A 1 11 ? -4.708 -10.267 -0.067 1.00 0.00 11 GLY A O 4
ATOM 1410 N N . LEU A 1 12 ? -3.959 -8.175 0.254 1.00 0.00 12 LEU A N 4
ATOM 1411 C CA . LEU A 1 12 ? -2.623 -8.443 -0.239 1.00 0.00 12 LEU A CA 4
ATOM 1412 C C . LEU A 1 12 ? -1.618 -7.693 0.623 1.00 0.00 12 LEU A C 4
ATOM 1413 O O . LEU A 1 12 ? -1.842 -6.537 0.984 1.00 0.00 12 LEU A O 4
ATOM 1429 N N . THR A 1 13 ? -0.527 -8.354 0.959 1.00 0.00 13 THR A N 4
ATOM 1430 C CA . THR A 1 13 ? 0.500 -7.751 1.782 1.00 0.00 13 THR A CA 4
ATOM 1431 C C . THR A 1 13 ? 1.880 -8.090 1.234 1.00 0.00 13 THR A C 4
ATOM 1432 O O . THR A 1 13 ? 2.131 -9.217 0.804 1.00 0.00 13 THR A O 4
ATOM 1443 N N . CYS A 1 14 ? 2.755 -7.102 1.233 1.00 0.00 14 CYS A N 4
ATOM 1444 C CA . CYS A 1 14 ? 4.106 -7.267 0.728 1.00 0.00 14 CYS A CA 4
ATOM 1445 C C . CYS A 1 14 ? 5.085 -7.590 1.856 1.00 0.00 14 CYS A C 4
ATOM 1446 O O . CYS A 1 14 ? 4.729 -8.266 2.827 1.00 0.00 14 CYS A O 4
ATOM 1453 N N . ASP A 1 15 ? 6.314 -7.113 1.708 1.00 0.00 15 ASP A N 4
ATOM 1454 C CA . ASP A 1 15 ? 7.375 -7.339 2.679 1.00 0.00 15 ASP A CA 4
ATOM 1455 C C . ASP A 1 15 ? 7.015 -6.763 4.040 1.00 0.00 15 ASP A C 4
ATOM 1456 O O . ASP A 1 15 ? 6.420 -5.687 4.140 1.00 0.00 15 ASP A O 4
ATOM 1465 N N . ALA A 1 16 ? 7.389 -7.485 5.089 1.00 0.00 16 ALA A N 4
ATOM 1466 C CA . ALA A 1 16 ? 7.122 -7.055 6.452 1.00 0.00 16 ALA A CA 4
ATOM 1467 C C . ALA A 1 16 ? 7.862 -5.758 6.756 1.00 0.00 16 ALA A C 4
ATOM 1468 O O . ALA A 1 16 ? 9.066 -5.654 6.532 1.00 0.00 16 ALA A O 4
ATOM 1475 N N . GLY A 1 17 ? 7.131 -4.770 7.246 1.00 0.00 17 GLY A N 4
ATOM 1476 C CA . GLY A 1 17 ? 7.728 -3.486 7.551 1.00 0.00 17 GLY A CA 4
ATOM 1477 C C . GLY A 1 17 ? 7.399 -2.462 6.487 1.00 0.00 17 GLY A C 4
ATOM 1478 O O . GLY A 1 17 ? 7.114 -1.304 6.789 1.00 0.00 17 GLY A O 4
ATOM 1482 N N . CYS A 1 18 ? 7.409 -2.904 5.240 1.00 0.00 18 CYS A N 4
ATOM 1483 C CA . CYS A 1 18 ? 7.094 -2.037 4.117 1.00 0.00 18 CYS A CA 4
ATOM 1484 C C . CYS A 1 18 ? 5.592 -2.063 3.878 1.00 0.00 18 CYS A C 4
ATOM 1485 O O . CYS A 1 18 ? 5.107 -2.703 2.947 1.00 0.00 18 CYS A O 4
ATOM 1492 N N . PHE A 1 19 ? 4.866 -1.390 4.758 1.00 0.00 19 PHE A N 4
ATOM 1493 C CA . PHE A 1 19 ? 3.410 -1.345 4.697 1.00 0.00 19 PHE A CA 4
ATOM 1494 C C . PHE A 1 19 ? 2.900 -0.901 3.329 1.00 0.00 19 PHE A C 4
ATOM 1495 O O . PHE A 1 19 ? 3.460 -0.002 2.692 1.00 0.00 19 PHE A O 4
ATOM 1512 N N . CYS A 1 20 ? 1.832 -1.552 2.891 1.00 0.00 20 CYS A N 4
ATOM 1513 C CA . CYS A 1 20 ? 1.208 -1.258 1.613 1.00 0.00 20 CYS A CA 4
ATOM 1514 C C . CYS A 1 20 ? 0.469 0.073 1.697 1.00 0.00 20 CYS A C 4
ATOM 1515 O O . CYS A 1 20 ? -0.687 0.131 2.114 1.00 0.00 20 CYS A O 4
ATOM 1522 N N . ARG A 1 21 ? 1.154 1.143 1.326 1.00 0.00 21 ARG A N 4
ATOM 1523 C CA . ARG A 1 21 ? 0.571 2.472 1.376 1.00 0.00 21 ARG A CA 4
ATOM 1524 C C . ARG A 1 21 ? -0.356 2.699 0.192 1.00 0.00 21 ARG A C 4
ATOM 1525 O O . ARG A 1 21 ? 0.028 2.467 -0.954 1.00 0.00 21 ARG A O 4
ATOM 1546 N N . PRO A 1 22 ? -1.575 3.188 0.443 1.00 0.00 22 PRO A N 4
ATOM 1547 C CA . PRO A 1 22 ? -2.529 3.475 -0.620 1.00 0.00 22 PRO A CA 4
ATOM 1548 C C . PRO A 1 22 ? -2.086 4.686 -1.422 1.00 0.00 22 PRO A C 4
ATOM 1549 O O . PRO A 1 22 ? -1.287 5.493 -0.940 1.00 0.00 22 PRO A O 4
ATOM 1560 N N . ASP A 1 23 ? -2.581 4.802 -2.641 1.00 0.00 23 ASP A N 4
ATOM 1561 C CA . ASP A 1 23 ? -2.211 5.916 -3.508 1.00 0.00 23 ASP A CA 4
ATOM 1562 C C . ASP A 1 23 ? -2.556 7.244 -2.842 1.00 0.00 23 ASP A C 4
ATOM 1563 O O . ASP A 1 23 ? -1.698 8.113 -2.681 1.00 0.00 23 ASP A O 4
ATOM 1572 N N . GLY A 1 24 ? -3.804 7.381 -2.427 1.00 0.00 24 GLY A N 4
ATOM 1573 C CA . GLY A 1 24 ? -4.229 8.591 -1.766 1.00 0.00 24 GLY A CA 4
ATOM 1574 C C . GLY A 1 24 ? -5.492 8.384 -0.963 1.00 0.00 24 GLY A C 4
ATOM 1575 O O . GLY A 1 24 ? -5.689 7.329 -0.359 1.00 0.00 24 GLY A O 4
ATOM 1579 N N . VAL A 1 25 ? -6.350 9.389 -0.958 1.00 0.00 25 VAL A N 4
ATOM 1580 C CA . VAL A 1 25 ? -7.601 9.321 -0.224 1.00 0.00 25 VAL A CA 4
ATOM 1581 C C . VAL A 1 25 ? -8.670 8.569 -1.008 1.00 0.00 25 VAL A C 4
ATOM 1582 O O . VAL A 1 25 ? -8.923 8.860 -2.177 1.00 0.00 25 VAL A O 4
ATOM 1595 N N . GLY A 1 26 ? -9.291 7.604 -0.346 1.00 0.00 26 GLY A N 4
ATOM 1596 C CA . GLY A 1 26 ? -10.339 6.811 -0.963 1.00 0.00 26 GLY A CA 4
ATOM 1597 C C . GLY A 1 26 ? -9.847 5.960 -2.119 1.00 0.00 26 GLY A C 4
ATOM 1598 O O . GLY A 1 26 ? -10.582 5.715 -3.073 1.00 0.00 26 GLY A O 4
ATOM 1602 N N . ILE A 1 27 ? -8.608 5.492 -2.033 1.00 0.00 27 ILE A N 4
ATOM 1603 C CA . ILE A 1 27 ? -8.048 4.654 -3.081 1.00 0.00 27 ILE A CA 4
ATOM 1604 C C . ILE A 1 27 ? -7.562 3.338 -2.493 1.00 0.00 27 ILE A C 4
ATOM 1605 O O . ILE A 1 27 ? -6.918 3.311 -1.446 1.00 0.00 27 ILE A O 4
ATOM 1621 N N . VAL A 1 28 ? -7.892 2.254 -3.170 1.00 0.00 28 VAL A N 4
ATOM 1622 C CA . VAL A 1 28 ? -7.516 0.914 -2.729 1.00 0.00 28 VAL A CA 4
ATOM 1623 C C . VAL A 1 28 ? -6.152 0.511 -3.279 1.00 0.00 28 VAL A C 4
ATOM 1624 O O . VAL A 1 28 ? -5.440 -0.290 -2.678 1.00 0.00 28 VAL A O 4
ATOM 1637 N N . ALA A 1 29 ? -5.798 1.073 -4.423 1.00 0.00 29 ALA A N 4
ATOM 1638 C CA . ALA A 1 29 ? -4.520 0.785 -5.051 1.00 0.00 29 ALA A CA 4
ATOM 1639 C C . ALA A 1 29 ? -3.441 1.675 -4.457 1.00 0.00 29 ALA A C 4
ATOM 1640 O O . ALA A 1 29 ? -3.731 2.787 -4.018 1.00 0.00 29 ALA A O 4
ATOM 1647 N N . GLY A 1 30 ? -2.213 1.189 -4.433 1.00 0.00 30 GLY A N 4
ATOM 1648 C CA . GLY A 1 30 ? -1.124 1.966 -3.886 1.00 0.00 30 GLY A CA 4
ATOM 1649 C C . GLY A 1 30 ? 0.225 1.334 -4.154 1.00 0.00 30 GLY A C 4
ATOM 1650 O O . GLY A 1 30 ? 0.408 0.640 -5.156 1.00 0.00 30 GLY A O 4
ATOM 1654 N N . VAL A 1 31 ? 1.170 1.571 -3.261 1.00 0.00 31 VAL A N 4
ATOM 1655 C CA . VAL A 1 31 ? 2.506 1.025 -3.400 1.00 0.00 31 VAL A CA 4
ATOM 1656 C C . VAL A 1 31 ? 3.167 0.854 -2.032 1.00 0.00 31 VAL A C 4
ATOM 1657 O O . VAL A 1 31 ? 3.060 1.725 -1.166 1.00 0.00 31 VAL A O 4
ATOM 1670 N N . CYS A 1 32 ? 3.849 -0.268 -1.844 1.00 0.00 32 CYS A N 4
ATOM 1671 C CA . CYS A 1 32 ? 4.539 -0.539 -0.588 1.00 0.00 32 CYS A CA 4
ATOM 1672 C C . CYS A 1 32 ? 5.727 0.403 -0.450 1.00 0.00 32 CYS A C 4
ATOM 1673 O O . CYS A 1 32 ? 6.409 0.696 -1.437 1.00 0.00 32 CYS A O 4
ATOM 1680 N N . VAL A 1 33 ? 5.959 0.887 0.760 1.00 0.00 33 VAL A N 4
ATOM 1681 C CA . VAL A 1 33 ? 7.058 1.810 1.017 1.00 0.00 33 VAL A CA 4
ATOM 1682 C C . VAL A 1 33 ? 8.420 1.131 0.881 1.00 0.00 33 VAL A C 4
ATOM 1683 O O . VAL A 1 33 ? 8.474 -0.051 0.481 1.00 0.00 33 VAL A O 4
ATOM 1697 N N . GLY A 1 1 ? 11.195 2.012 0.679 1.00 0.00 1 GLY A N 5
ATOM 1698 C CA . GLY A 1 1 ? 11.138 1.474 -0.702 1.00 0.00 1 GLY A CA 5
ATOM 1699 C C . GLY A 1 1 ? 11.360 -0.019 -0.723 1.00 0.00 1 GLY A C 5
ATOM 1700 O O . GLY A 1 1 ? 12.229 -0.513 -1.436 1.00 0.00 1 GLY A O 5
ATOM 1706 N N . CYS A 1 2 ? 10.579 -0.734 0.071 1.00 0.00 2 CYS A N 5
ATOM 1707 C CA . CYS A 1 2 ? 10.689 -2.183 0.161 1.00 0.00 2 CYS A CA 5
ATOM 1708 C C . CYS A 1 2 ? 9.862 -2.841 -0.939 1.00 0.00 2 CYS A C 5
ATOM 1709 O O . CYS A 1 2 ? 10.035 -4.018 -1.249 1.00 0.00 2 CYS A O 5
ATOM 1716 N N . ALA A 1 3 ? 8.939 -2.071 -1.502 1.00 0.00 3 ALA A N 5
ATOM 1717 C CA . ALA A 1 3 ? 8.054 -2.562 -2.548 1.00 0.00 3 ALA A CA 5
ATOM 1718 C C . ALA A 1 3 ? 8.803 -2.987 -3.800 1.00 0.00 3 ALA A C 5
ATOM 1719 O O . ALA A 1 3 ? 9.451 -2.175 -4.457 1.00 0.00 3 ALA A O 5
ATOM 1726 N N . GLY A 1 4 ? 8.666 -4.259 -4.145 1.00 0.00 4 GLY A N 5
ATOM 1727 C CA . GLY A 1 4 ? 9.289 -4.774 -5.345 1.00 0.00 4 GLY A CA 5
ATOM 1728 C C . GLY A 1 4 ? 8.346 -4.637 -6.522 1.00 0.00 4 GLY A C 5
ATOM 1729 O O . GLY A 1 4 ? 8.758 -4.656 -7.679 1.00 0.00 4 GLY A O 5
ATOM 1733 N N . LYS A 1 5 ? 7.063 -4.497 -6.195 1.00 0.00 5 LYS A N 5
ATOM 1734 C CA . LYS A 1 5 ? 6.000 -4.346 -7.179 1.00 0.00 5 LYS A CA 5
ATOM 1735 C C . LYS A 1 5 ? 4.877 -3.509 -6.581 1.00 0.00 5 LYS A C 5
ATOM 1736 O O . LYS A 1 5 ? 4.846 -3.289 -5.366 1.00 0.00 5 LYS A O 5
ATOM 1755 N N . ALA A 1 6 ? 3.952 -3.068 -7.423 1.00 0.00 6 ALA A N 5
ATOM 1756 C CA . ALA A 1 6 ? 2.814 -2.279 -6.968 1.00 0.00 6 ALA A CA 5
ATOM 1757 C C . ALA A 1 6 ? 1.944 -3.116 -6.037 1.00 0.00 6 ALA A C 5
ATOM 1758 O O . ALA A 1 6 ? 1.818 -4.327 -6.217 1.00 0.00 6 ALA A O 5
ATOM 1765 N N . CYS A 1 7 ? 1.353 -2.481 -5.039 1.00 0.00 7 CYS A N 5
ATOM 1766 C CA . CYS A 1 7 ? 0.512 -3.194 -4.093 1.00 0.00 7 CYS A CA 5
ATOM 1767 C C . CYS A 1 7 ? -0.877 -2.572 -4.037 1.00 0.00 7 CYS A C 5
ATOM 1768 O O . CYS A 1 7 ? -1.032 -1.419 -3.650 1.00 0.00 7 CYS A O 5
ATOM 1775 N N . ASN A 1 8 ? -1.884 -3.340 -4.432 1.00 0.00 8 ASN A N 5
ATOM 1776 C CA . ASN A 1 8 ? -3.264 -2.856 -4.438 1.00 0.00 8 ASN A CA 5
ATOM 1777 C C . ASN A 1 8 ? -3.915 -3.019 -3.064 1.00 0.00 8 ASN A C 5
ATOM 1778 O O . ASN A 1 8 ? -5.138 -3.104 -2.960 1.00 0.00 8 ASN A O 5
ATOM 1789 N N . LEU A 1 9 ? -3.084 -3.065 -2.020 1.00 0.00 9 LEU A N 5
ATOM 1790 C CA . LEU A 1 9 ? -3.550 -3.221 -0.638 1.00 0.00 9 LEU A CA 5
ATOM 1791 C C . LEU A 1 9 ? -4.435 -4.464 -0.496 1.00 0.00 9 LEU A C 5
ATOM 1792 O O . LEU A 1 9 ? -5.427 -4.466 0.230 1.00 0.00 9 LEU A O 5
ATOM 1808 N N . LEU A 1 10 ? -4.059 -5.525 -1.198 1.00 0.00 10 LEU A N 5
ATOM 1809 C CA . LEU A 1 10 ? -4.806 -6.776 -1.157 1.00 0.00 10 LEU A CA 5
ATOM 1810 C C . LEU A 1 10 ? -3.863 -7.933 -0.865 1.00 0.00 10 LEU A C 5
ATOM 1811 O O . LEU A 1 10 ? -4.001 -9.023 -1.418 1.00 0.00 10 LEU A O 5
ATOM 1827 N N . GLY A 1 11 ? -2.897 -7.680 0.002 1.00 0.00 11 GLY A N 5
ATOM 1828 C CA . GLY A 1 11 ? -1.935 -8.697 0.358 1.00 0.00 11 GLY A CA 5
ATOM 1829 C C . GLY A 1 11 ? -0.633 -8.094 0.827 1.00 0.00 11 GLY A C 5
ATOM 1830 O O . GLY A 1 11 ? -0.630 -7.139 1.604 1.00 0.00 11 GLY A O 5
ATOM 1834 N N . LEU A 1 12 ? 0.472 -8.641 0.345 1.00 0.00 12 LEU A N 5
ATOM 1835 C CA . LEU A 1 12 ? 1.794 -8.158 0.708 1.00 0.00 12 LEU A CA 5
ATOM 1836 C C . LEU A 1 12 ? 2.779 -8.552 -0.390 1.00 0.00 12 LEU A C 5
ATOM 1837 O O . LEU A 1 12 ? 2.738 -9.674 -0.892 1.00 0.00 12 LEU A O 5
ATOM 1853 N N . THR A 1 13 ? 3.640 -7.623 -0.776 1.00 0.00 13 THR A N 5
ATOM 1854 C CA . THR A 1 13 ? 4.609 -7.880 -1.830 1.00 0.00 13 THR A CA 5
ATOM 1855 C C . THR A 1 13 ? 5.891 -7.077 -1.591 1.00 0.00 13 THR A C 5
ATOM 1856 O O . THR A 1 13 ? 6.433 -6.428 -2.493 1.00 0.00 13 THR A O 5
ATOM 1867 N N . CYS A 1 14 ? 6.372 -7.140 -0.360 1.00 0.00 14 CYS A N 5
ATOM 1868 C CA . CYS A 1 14 ? 7.586 -6.444 0.035 1.00 0.00 14 CYS A CA 5
ATOM 1869 C C . CYS A 1 14 ? 8.146 -7.043 1.316 1.00 0.00 14 CYS A C 5
ATOM 1870 O O . CYS A 1 14 ? 7.873 -8.201 1.637 1.00 0.00 14 CYS A O 5
ATOM 1877 N N . ASP A 1 15 ? 8.922 -6.252 2.036 1.00 0.00 15 ASP A N 5
ATOM 1878 C CA . ASP A 1 15 ? 9.529 -6.694 3.285 1.00 0.00 15 ASP A CA 5
ATOM 1879 C C . ASP A 1 15 ? 8.473 -6.881 4.362 1.00 0.00 15 ASP A C 5
ATOM 1880 O O . ASP A 1 15 ? 7.480 -6.148 4.404 1.00 0.00 15 ASP A O 5
ATOM 1889 N N . ALA A 1 16 ? 8.697 -7.861 5.231 1.00 0.00 16 ALA A N 5
ATOM 1890 C CA . ALA A 1 16 ? 7.780 -8.161 6.328 1.00 0.00 16 ALA A CA 5
ATOM 1891 C C . ALA A 1 16 ? 7.840 -7.079 7.405 1.00 0.00 16 ALA A C 5
ATOM 1892 O O . ALA A 1 16 ? 8.272 -7.324 8.532 1.00 0.00 16 ALA A O 5
ATOM 1899 N N . GLY A 1 17 ? 7.418 -5.882 7.039 1.00 0.00 17 GLY A N 5
ATOM 1900 C CA . GLY A 1 17 ? 7.431 -4.760 7.952 1.00 0.00 17 GLY A CA 5
ATOM 1901 C C . GLY A 1 17 ? 6.945 -3.496 7.279 1.00 0.00 17 GLY A C 5
ATOM 1902 O O . GLY A 1 17 ? 6.392 -2.606 7.924 1.00 0.00 17 GLY A O 5
ATOM 1906 N N . CYS A 1 18 ? 7.151 -3.421 5.973 1.00 0.00 18 CYS A N 5
ATOM 1907 C CA . CYS A 1 18 ? 6.738 -2.271 5.197 1.00 0.00 18 CYS A CA 5
ATOM 1908 C C . CYS A 1 18 ? 5.300 -2.465 4.732 1.00 0.00 18 CYS A C 5
ATOM 1909 O O . CYS A 1 18 ? 4.976 -3.432 4.046 1.00 0.00 18 CYS A O 5
ATOM 1916 N N . PHE A 1 19 ? 4.444 -1.555 5.151 1.00 0.00 19 PHE A N 5
ATOM 1917 C CA . PHE A 1 19 ? 3.026 -1.608 4.820 1.00 0.00 19 PHE A CA 5
ATOM 1918 C C . PHE A 1 19 ? 2.741 -1.065 3.425 1.00 0.00 19 PHE A C 5
ATOM 1919 O O . PHE A 1 19 ? 3.412 -0.146 2.951 1.00 0.00 19 PHE A O 5
ATOM 1936 N N . CYS A 1 20 ? 1.719 -1.614 2.786 1.00 0.00 20 CYS A N 5
ATOM 1937 C CA . CYS A 1 20 ? 1.314 -1.153 1.470 1.00 0.00 20 CYS A CA 5
ATOM 1938 C C . CYS A 1 20 ? 0.587 0.173 1.622 1.00 0.00 20 CYS A C 5
ATOM 1939 O O . CYS A 1 20 ? -0.475 0.236 2.241 1.00 0.00 20 CYS A O 5
ATOM 1946 N N . ARG A 1 21 ? 1.161 1.233 1.084 1.00 0.00 21 ARG A N 5
ATOM 1947 C CA . ARG A 1 21 ? 0.556 2.544 1.191 1.00 0.00 21 ARG A CA 5
ATOM 1948 C C . ARG A 1 21 ? -0.361 2.811 0.010 1.00 0.00 21 ARG A C 5
ATOM 1949 O O . ARG A 1 21 ? 0.031 2.628 -1.142 1.00 0.00 21 ARG A O 5
ATOM 1970 N N . PRO A 1 22 ? -1.586 3.272 0.277 1.00 0.00 22 PRO A N 5
ATOM 1971 C CA . PRO A 1 22 ? -2.544 3.588 -0.775 1.00 0.00 22 PRO A CA 5
ATOM 1972 C C . PRO A 1 22 ? -2.131 4.842 -1.532 1.00 0.00 22 PRO A C 5
ATOM 1973 O O . PRO A 1 22 ? -1.354 5.656 -1.020 1.00 0.00 22 PRO A O 5
ATOM 1984 N N . ASP A 1 23 ? -2.632 4.985 -2.747 1.00 0.00 23 ASP A N 5
ATOM 1985 C CA . ASP A 1 23 ? -2.305 6.134 -3.582 1.00 0.00 23 ASP A CA 5
ATOM 1986 C C . ASP A 1 23 ? -2.691 7.433 -2.883 1.00 0.00 23 ASP A C 5
ATOM 1987 O O . ASP A 1 23 ? -1.849 8.303 -2.652 1.00 0.00 23 ASP A O 5
ATOM 1996 N N . GLY A 1 24 ? -3.959 7.548 -2.520 1.00 0.00 24 GLY A N 5
ATOM 1997 C CA . GLY A 1 24 ? -4.420 8.732 -1.837 1.00 0.00 24 GLY A CA 5
ATOM 1998 C C . GLY A 1 24 ? -5.662 8.473 -1.013 1.00 0.00 24 GLY A C 5
ATOM 1999 O O . GLY A 1 24 ? -5.807 7.409 -0.410 1.00 0.00 24 GLY A O 5
ATOM 2003 N N . VAL A 1 25 ? -6.555 9.447 -0.986 1.00 0.00 25 VAL A N 5
ATOM 2004 C CA . VAL A 1 25 ? -7.789 9.332 -0.228 1.00 0.00 25 VAL A CA 5
ATOM 2005 C C . VAL A 1 25 ? -8.851 8.564 -1.003 1.00 0.00 25 VAL A C 5
ATOM 2006 O O . VAL A 1 25 ? -9.077 8.812 -2.186 1.00 0.00 25 VAL A O 5
ATOM 2019 N N . GLY A 1 26 ? -9.495 7.633 -0.313 1.00 0.00 26 GLY A N 5
ATOM 2020 C CA . GLY A 1 26 ? -10.538 6.825 -0.921 1.00 0.00 26 GLY A CA 5
ATOM 2021 C C . GLY A 1 26 ? -10.015 5.895 -1.997 1.00 0.00 26 GLY A C 5
ATOM 2022 O O . GLY A 1 26 ? -10.733 5.560 -2.938 1.00 0.00 26 GLY A O 5
ATOM 2026 N N . ILE A 1 27 ? -8.768 5.467 -1.855 1.00 0.00 27 ILE A N 5
ATOM 2027 C CA . ILE A 1 27 ? -8.162 4.564 -2.820 1.00 0.00 27 ILE A CA 5
ATOM 2028 C C . ILE A 1 27 ? -7.427 3.449 -2.098 1.00 0.00 27 ILE A C 5
ATOM 2029 O O . ILE A 1 27 ? -6.689 3.697 -1.152 1.00 0.00 27 ILE A O 5
ATOM 2045 N N . VAL A 1 28 ? -7.631 2.229 -2.557 1.00 0.00 28 VAL A N 5
ATOM 2046 C CA . VAL A 1 28 ? -6.976 1.071 -1.964 1.00 0.00 28 VAL A CA 5
ATOM 2047 C C . VAL A 1 28 ? -5.680 0.761 -2.704 1.00 0.00 28 VAL A C 5
ATOM 2048 O O . VAL A 1 28 ? -4.696 0.332 -2.109 1.00 0.00 28 VAL A O 5
ATOM 2061 N N . ALA A 1 29 ? -5.691 0.998 -4.008 1.00 0.00 29 ALA A N 5
ATOM 2062 C CA . ALA A 1 29 ? -4.526 0.759 -4.843 1.00 0.00 29 ALA A CA 5
ATOM 2063 C C . ALA A 1 29 ? -3.397 1.709 -4.475 1.00 0.00 29 ALA A C 5
ATOM 2064 O O . ALA A 1 29 ? -3.639 2.879 -4.179 1.00 0.00 29 ALA A O 5
ATOM 2071 N N . GLY A 1 30 ? -2.174 1.202 -4.485 1.00 0.00 30 GLY A N 5
ATOM 2072 C CA . GLY A 1 30 ? -1.035 2.027 -4.147 1.00 0.00 30 GLY A CA 5
ATOM 2073 C C . GLY A 1 30 ? 0.279 1.292 -4.304 1.00 0.00 30 GLY A C 5
ATOM 2074 O O . GLY A 1 30 ? 0.466 0.522 -5.249 1.00 0.00 30 GLY A O 5
ATOM 2078 N N . VAL A 1 31 ? 1.191 1.525 -3.376 1.00 0.00 31 VAL A N 5
ATOM 2079 C CA . VAL A 1 31 ? 2.493 0.886 -3.409 1.00 0.00 31 VAL A CA 5
ATOM 2080 C C . VAL A 1 31 ? 3.053 0.740 -1.995 1.00 0.00 31 VAL A C 5
ATOM 2081 O O . VAL A 1 31 ? 2.869 1.615 -1.150 1.00 0.00 31 VAL A O 5
ATOM 2094 N N . CYS A 1 32 ? 3.731 -0.371 -1.749 1.00 0.00 32 CYS A N 5
ATOM 2095 C CA . CYS A 1 32 ? 4.331 -0.636 -0.447 1.00 0.00 32 CYS A CA 5
ATOM 2096 C C . CYS A 1 32 ? 5.428 0.395 -0.168 1.00 0.00 32 CYS A C 5
ATOM 2097 O O . CYS A 1 32 ? 6.123 0.830 -1.089 1.00 0.00 32 CYS A O 5
ATOM 2104 N N . VAL A 1 33 ? 5.560 0.805 1.087 1.00 0.00 33 VAL A N 5
ATOM 2105 C CA . VAL A 1 33 ? 6.559 1.803 1.460 1.00 0.00 33 VAL A CA 5
ATOM 2106 C C . VAL A 1 33 ? 7.979 1.237 1.415 1.00 0.00 33 VAL A C 5
ATOM 2107 O O . VAL A 1 33 ? 8.162 0.086 0.965 1.00 0.00 33 VAL A O 5
ATOM 2121 N N . GLY A 1 1 ? 11.106 0.895 1.752 1.00 0.00 1 GLY A N 6
ATOM 2122 C CA . GLY A 1 1 ? 11.793 0.866 0.439 1.00 0.00 1 GLY A CA 6
ATOM 2123 C C . GLY A 1 1 ? 11.594 -0.456 -0.263 1.00 0.00 1 GLY A C 6
ATOM 2124 O O . GLY A 1 1 ? 12.549 -1.052 -0.755 1.00 0.00 1 GLY A O 6
ATOM 2130 N N . CYS A 1 2 ? 10.356 -0.919 -0.295 1.00 0.00 2 CYS A N 6
ATOM 2131 C CA . CYS A 1 2 ? 10.026 -2.187 -0.924 1.00 0.00 2 CYS A CA 6
ATOM 2132 C C . CYS A 1 2 ? 8.999 -1.966 -2.025 1.00 0.00 2 CYS A C 6
ATOM 2133 O O . CYS A 1 2 ? 8.074 -2.756 -2.213 1.00 0.00 2 CYS A O 6
ATOM 2140 N N . ALA A 1 3 ? 9.171 -0.870 -2.745 1.00 0.00 3 ALA A N 6
ATOM 2141 C CA . ALA A 1 3 ? 8.273 -0.510 -3.833 1.00 0.00 3 ALA A CA 6
ATOM 2142 C C . ALA A 1 3 ? 8.534 -1.360 -5.067 1.00 0.00 3 ALA A C 6
ATOM 2143 O O . ALA A 1 3 ? 9.106 -0.890 -6.048 1.00 0.00 3 ALA A O 6
ATOM 2150 N N . GLY A 1 4 ? 8.117 -2.614 -4.993 1.00 0.00 4 GLY A N 6
ATOM 2151 C CA . GLY A 1 4 ? 8.306 -3.544 -6.093 1.00 0.00 4 GLY A CA 6
ATOM 2152 C C . GLY A 1 4 ? 7.701 -3.036 -7.388 1.00 0.00 4 GLY A C 6
ATOM 2153 O O . GLY A 1 4 ? 8.325 -3.117 -8.446 1.00 0.00 4 GLY A O 6
ATOM 2157 N N . LYS A 1 5 ? 6.491 -2.493 -7.296 1.00 0.00 5 LYS A N 6
ATOM 2158 C CA . LYS A 1 5 ? 5.803 -1.948 -8.459 1.00 0.00 5 LYS A CA 6
ATOM 2159 C C . LYS A 1 5 ? 4.496 -1.285 -8.047 1.00 0.00 5 LYS A C 6
ATOM 2160 O O . LYS A 1 5 ? 4.231 -0.140 -8.411 1.00 0.00 5 LYS A O 6
ATOM 2179 N N . ALA A 1 6 ? 3.686 -2.016 -7.291 1.00 0.00 6 ALA A N 6
ATOM 2180 C CA . ALA A 1 6 ? 2.397 -1.519 -6.826 1.00 0.00 6 ALA A CA 6
ATOM 2181 C C . ALA A 1 6 ? 1.812 -2.473 -5.795 1.00 0.00 6 ALA A C 6
ATOM 2182 O O . ALA A 1 6 ? 2.198 -3.639 -5.740 1.00 0.00 6 ALA A O 6
ATOM 2189 N N . CYS A 1 7 ? 0.892 -1.976 -4.984 1.00 0.00 7 CYS A N 6
ATOM 2190 C CA . CYS A 1 7 ? 0.257 -2.792 -3.962 1.00 0.00 7 CYS A CA 6
ATOM 2191 C C . CYS A 1 7 ? -1.150 -2.295 -3.670 1.00 0.00 7 CYS A C 6
ATOM 2192 O O . CYS A 1 7 ? -1.372 -1.101 -3.504 1.00 0.00 7 CYS A O 6
ATOM 2199 N N . ASN A 1 8 ? -2.090 -3.218 -3.584 1.00 0.00 8 ASN A N 6
ATOM 2200 C CA . ASN A 1 8 ? -3.469 -2.876 -3.279 1.00 0.00 8 ASN A CA 6
ATOM 2201 C C . ASN A 1 8 ? -3.797 -3.340 -1.872 1.00 0.00 8 ASN A C 6
ATOM 2202 O O . ASN A 1 8 ? -3.400 -4.437 -1.476 1.00 0.00 8 ASN A O 6
ATOM 2213 N N . LEU A 1 9 ? -4.513 -2.514 -1.117 1.00 0.00 9 LEU A N 6
ATOM 2214 C CA . LEU A 1 9 ? -4.887 -2.853 0.260 1.00 0.00 9 LEU A CA 6
ATOM 2215 C C . LEU A 1 9 ? -5.988 -3.921 0.305 1.00 0.00 9 LEU A C 6
ATOM 2216 O O . LEU A 1 9 ? -6.912 -3.854 1.113 1.00 0.00 9 LEU A O 6
ATOM 2232 N N . LEU A 1 10 ? -5.858 -4.914 -0.560 1.00 0.00 10 LEU A N 6
ATOM 2233 C CA . LEU A 1 10 ? -6.806 -6.012 -0.638 1.00 0.00 10 LEU A CA 6
ATOM 2234 C C . LEU A 1 10 ? -6.053 -7.335 -0.593 1.00 0.00 10 LEU A C 6
ATOM 2235 O O . LEU A 1 10 ? -6.488 -8.337 -1.156 1.00 0.00 10 LEU A O 6
ATOM 2251 N N . GLY A 1 11 ? -4.913 -7.318 0.082 1.00 0.00 11 GLY A N 6
ATOM 2252 C CA . GLY A 1 11 ? -4.094 -8.503 0.202 1.00 0.00 11 GLY A CA 6
ATOM 2253 C C . GLY A 1 11 ? -2.724 -8.177 0.755 1.00 0.00 11 GLY A C 6
ATOM 2254 O O . GLY A 1 11 ? -2.593 -7.298 1.606 1.00 0.00 11 GLY A O 6
ATOM 2258 N N . LEU A 1 12 ? -1.705 -8.869 0.265 1.00 0.00 12 LEU A N 6
ATOM 2259 C CA . LEU A 1 12 ? -0.334 -8.647 0.707 1.00 0.00 12 LEU A CA 6
ATOM 2260 C C . LEU A 1 12 ? 0.638 -8.893 -0.439 1.00 0.00 12 LEU A C 6
ATOM 2261 O O . LEU A 1 12 ? 0.528 -9.894 -1.145 1.00 0.00 12 LEU A O 6
ATOM 2277 N N . THR A 1 13 ? 1.580 -7.977 -0.617 1.00 0.00 13 THR A N 6
ATOM 2278 C CA . THR A 1 13 ? 2.573 -8.091 -1.674 1.00 0.00 13 THR A CA 6
ATOM 2279 C C . THR A 1 13 ? 3.704 -7.083 -1.441 1.00 0.00 13 THR A C 6
ATOM 2280 O O . THR A 1 13 ? 4.198 -6.438 -2.366 1.00 0.00 13 THR A O 6
ATOM 2291 N N . CYS A 1 14 ? 4.115 -6.972 -0.184 1.00 0.00 14 CYS A N 6
ATOM 2292 C CA . CYS A 1 14 ? 5.187 -6.065 0.199 1.00 0.00 14 CYS A CA 6
ATOM 2293 C C . CYS A 1 14 ? 6.152 -6.770 1.138 1.00 0.00 14 CYS A C 6
ATOM 2294 O O . CYS A 1 14 ? 5.726 -7.548 1.996 1.00 0.00 14 CYS A O 6
ATOM 2301 N N . ASP A 1 15 ? 7.439 -6.502 0.968 1.00 0.00 15 ASP A N 6
ATOM 2302 C CA . ASP A 1 15 ? 8.473 -7.105 1.798 1.00 0.00 15 ASP A CA 6
ATOM 2303 C C . ASP A 1 15 ? 8.265 -6.726 3.259 1.00 0.00 15 ASP A C 6
ATOM 2304 O O . ASP A 1 15 ? 7.753 -5.642 3.562 1.00 0.00 15 ASP A O 6
ATOM 2313 N N . ALA A 1 16 ? 8.645 -7.630 4.156 1.00 0.00 16 ALA A N 6
ATOM 2314 C CA . ALA A 1 16 ? 8.492 -7.414 5.592 1.00 0.00 16 ALA A CA 6
ATOM 2315 C C . ALA A 1 16 ? 9.102 -6.085 6.027 1.00 0.00 16 ALA A C 6
ATOM 2316 O O . ALA A 1 16 ? 10.263 -5.796 5.742 1.00 0.00 16 ALA A O 6
ATOM 2323 N N . GLY A 1 17 ? 8.300 -5.277 6.708 1.00 0.00 17 GLY A N 6
ATOM 2324 C CA . GLY A 1 17 ? 8.758 -3.982 7.164 1.00 0.00 17 GLY A CA 6
ATOM 2325 C C . GLY A 1 17 ? 8.098 -2.856 6.399 1.00 0.00 17 GLY A C 6
ATOM 2326 O O . GLY A 1 17 ? 7.708 -1.842 6.978 1.00 0.00 17 GLY A O 6
ATOM 2330 N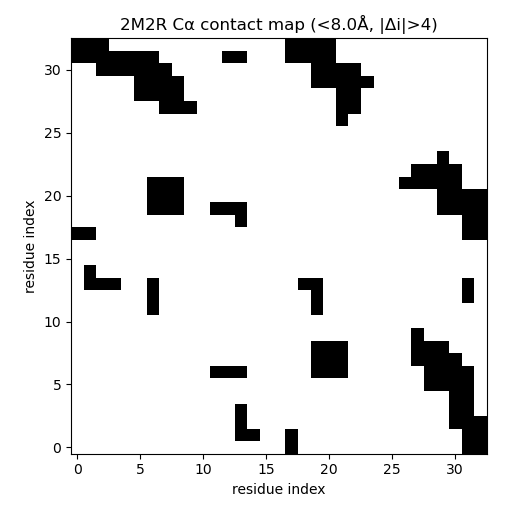 N . CYS A 1 18 ? 7.958 -3.042 5.097 1.00 0.00 18 CYS A N 6
ATOM 2331 C CA . CYS A 1 18 ? 7.331 -2.046 4.249 1.00 0.00 18 CYS A CA 6
ATOM 2332 C C . CYS A 1 18 ? 5.831 -2.288 4.171 1.00 0.00 18 CYS A C 6
ATOM 2333 O O . CYS A 1 18 ? 5.374 -3.246 3.550 1.00 0.00 18 CYS A O 6
ATOM 2340 N N . PHE A 1 19 ? 5.070 -1.415 4.807 1.00 0.00 19 PHE A N 6
ATOM 2341 C CA . PHE A 1 19 ? 3.620 -1.532 4.811 1.00 0.00 19 PHE A CA 6
ATOM 2342 C C . PHE A 1 19 ? 3.039 -1.083 3.473 1.00 0.00 19 PHE A C 6
ATOM 2343 O O . PHE A 1 19 ? 3.576 -0.188 2.817 1.00 0.00 19 PHE A O 6
ATOM 2360 N N . CYS A 1 20 ? 1.945 -1.711 3.076 1.00 0.00 20 CYS A N 6
ATOM 2361 C CA . CYS A 1 20 ? 1.283 -1.375 1.826 1.00 0.00 20 CYS A CA 6
ATOM 2362 C C . CYS A 1 20 ? 0.592 -0.026 1.971 1.00 0.00 20 CYS A C 6
ATOM 2363 O O . CYS A 1 20 ? -0.275 0.144 2.829 1.00 0.00 20 CYS A O 6
ATOM 2370 N N . ARG A 1 21 ? 0.988 0.939 1.156 1.00 0.00 21 ARG A N 6
ATOM 2371 C CA . ARG A 1 21 ? 0.405 2.265 1.231 1.00 0.00 21 ARG A CA 6
ATOM 2372 C C . ARG A 1 21 ? -0.455 2.551 0.010 1.00 0.00 21 ARG A C 6
ATOM 2373 O O . ARG A 1 21 ? -0.019 2.351 -1.124 1.00 0.00 21 ARG A O 6
ATOM 2394 N N . PRO A 1 22 ? -1.677 3.050 0.222 1.00 0.00 22 PRO A N 6
ATOM 2395 C CA . PRO A 1 22 ? -2.582 3.393 -0.870 1.00 0.00 22 PRO A CA 6
ATOM 2396 C C . PRO A 1 22 ? -2.095 4.626 -1.619 1.00 0.00 22 PRO A C 6
ATOM 2397 O O . PRO A 1 22 ? -1.267 5.385 -1.101 1.00 0.00 22 PRO A O 6
ATOM 2408 N N . ASP A 1 23 ? -2.594 4.819 -2.832 1.00 0.00 23 ASP A N 6
ATOM 2409 C CA . ASP A 1 23 ? -2.197 5.962 -3.649 1.00 0.00 23 ASP A CA 6
ATOM 2410 C C . ASP A 1 23 ? -2.518 7.263 -2.925 1.00 0.00 23 ASP A C 6
ATOM 2411 O O . ASP A 1 23 ? -1.638 8.097 -2.704 1.00 0.00 23 ASP A O 6
ATOM 2420 N N . GLY A 1 24 ? -3.772 7.411 -2.527 1.00 0.00 24 GLY A N 6
ATOM 2421 C CA . GLY A 1 24 ? -4.184 8.594 -1.813 1.00 0.00 24 GLY A CA 6
ATOM 2422 C C . GLY A 1 24 ? -5.407 8.340 -0.962 1.00 0.00 24 GLY A C 6
ATOM 2423 O O . GLY A 1 24 ? -5.548 7.271 -0.366 1.00 0.00 24 GLY A O 6
ATOM 2427 N N . VAL A 1 25 ? -6.295 9.319 -0.904 1.00 0.00 25 VAL A N 6
ATOM 2428 C CA . VAL A 1 25 ? -7.511 9.198 -0.119 1.00 0.00 25 VAL A CA 6
ATOM 2429 C C . VAL A 1 25 ? -8.612 8.485 -0.896 1.00 0.00 25 VAL A C 6
ATOM 2430 O O . VAL A 1 25 ? -8.906 8.828 -2.040 1.00 0.00 25 VAL A O 6
ATOM 2443 N N . GLY A 1 26 ? -9.213 7.494 -0.254 1.00 0.00 26 GLY A N 6
ATOM 2444 C CA . GLY A 1 26 ? -10.287 6.731 -0.869 1.00 0.00 26 GLY A CA 6
ATOM 2445 C C . GLY A 1 26 ? -9.836 5.923 -2.070 1.00 0.00 26 GLY A C 6
ATOM 2446 O O . GLY A 1 26 ? -10.594 5.735 -3.019 1.00 0.00 26 GLY A O 6
ATOM 2450 N N . ILE A 1 27 ? -8.606 5.430 -2.029 1.00 0.00 27 ILE A N 6
ATOM 2451 C CA . ILE A 1 27 ? -8.078 4.629 -3.122 1.00 0.00 27 ILE A CA 6
ATOM 2452 C C . ILE A 1 27 ? -7.572 3.295 -2.592 1.00 0.00 27 ILE A C 6
ATOM 2453 O O . ILE A 1 27 ? -6.920 3.235 -1.552 1.00 0.00 27 ILE A O 6
ATOM 2469 N N . VAL A 1 28 ? -7.896 2.233 -3.307 1.00 0.00 28 VAL A N 6
ATOM 2470 C CA . VAL A 1 28 ? -7.497 0.886 -2.915 1.00 0.00 28 VAL A CA 6
ATOM 2471 C C . VAL A 1 28 ? -6.131 0.524 -3.484 1.00 0.00 28 VAL A C 6
ATOM 2472 O O . VAL A 1 28 ? -5.382 -0.253 -2.890 1.00 0.00 28 VAL A O 6
ATOM 2485 N N . ALA A 1 29 ? -5.813 1.093 -4.637 1.00 0.00 29 ALA A N 6
ATOM 2486 C CA . ALA A 1 29 ? -4.540 0.844 -5.290 1.00 0.00 29 ALA A CA 6
ATOM 2487 C C . ALA A 1 29 ? -3.466 1.743 -4.701 1.00 0.00 29 ALA A C 6
ATOM 2488 O O . ALA A 1 29 ? -3.759 2.855 -4.265 1.00 0.00 29 ALA A O 6
ATOM 2495 N N . GLY A 1 30 ? -2.238 1.260 -4.682 1.00 0.00 30 GLY A N 6
ATOM 2496 C CA . GLY A 1 30 ? -1.143 2.036 -4.140 1.00 0.00 30 GLY A CA 6
ATOM 2497 C C . GLY A 1 30 ? 0.196 1.384 -4.408 1.00 0.00 30 GLY A C 6
ATOM 2498 O O . GLY A 1 30 ? 0.362 0.692 -5.412 1.00 0.00 30 GLY A O 6
ATOM 2502 N N . VAL A 1 31 ? 1.146 1.590 -3.512 1.00 0.00 31 VAL A N 6
ATOM 2503 C CA . VAL A 1 31 ? 2.472 1.011 -3.657 1.00 0.00 31 VAL A CA 6
ATOM 2504 C C . VAL A 1 31 ? 3.129 0.818 -2.289 1.00 0.00 31 VAL A C 6
ATOM 2505 O O . VAL A 1 31 ? 2.909 1.608 -1.370 1.00 0.00 31 VAL A O 6
ATOM 2518 N N . CYS A 1 32 ? 3.931 -0.233 -2.162 1.00 0.00 32 CYS A N 6
ATOM 2519 C CA . CYS A 1 32 ? 4.627 -0.514 -0.912 1.00 0.00 32 CYS A CA 6
ATOM 2520 C C . CYS A 1 32 ? 5.650 0.581 -0.634 1.00 0.00 32 CYS A C 6
ATOM 2521 O O . CYS A 1 32 ? 6.355 1.017 -1.545 1.00 0.00 32 CYS A O 6
ATOM 2528 N N . VAL A 1 33 ? 5.727 1.024 0.612 1.00 0.00 33 VAL A N 6
ATOM 2529 C CA . VAL A 1 33 ? 6.670 2.071 0.989 1.00 0.00 33 VAL A CA 6
ATOM 2530 C C . VAL A 1 33 ? 8.097 1.535 1.044 1.00 0.00 33 VAL A C 6
ATOM 2531 O O . VAL A 1 33 ? 8.294 0.318 0.840 1.00 0.00 33 VAL A O 6
ATOM 2545 N N . GLY A 1 1 ? 11.140 1.652 0.664 1.00 0.00 1 GLY A N 7
ATOM 2546 C CA . GLY A 1 1 ? 11.017 1.140 -0.721 1.00 0.00 1 GLY A CA 7
ATOM 2547 C C . GLY A 1 1 ? 11.266 -0.347 -0.784 1.00 0.00 1 GLY A C 7
ATOM 2548 O O . GLY A 1 1 ? 12.232 -0.834 -0.202 1.00 0.00 1 GLY A O 7
ATOM 2554 N N . CYS A 1 2 ? 10.395 -1.067 -1.479 1.00 0.00 2 CYS A N 7
ATOM 2555 C CA . CYS A 1 2 ? 10.532 -2.517 -1.601 1.00 0.00 2 CYS A CA 7
ATOM 2556 C C . CYS A 1 2 ? 9.616 -3.072 -2.691 1.00 0.00 2 CYS A C 7
ATOM 2557 O O . CYS A 1 2 ? 9.924 -4.091 -3.308 1.00 0.00 2 CYS A O 7
ATOM 2564 N N . ALA A 1 3 ? 8.480 -2.408 -2.912 1.00 0.00 3 ALA A N 7
ATOM 2565 C CA . ALA A 1 3 ? 7.513 -2.847 -3.914 1.00 0.00 3 ALA A CA 7
ATOM 2566 C C . ALA A 1 3 ? 8.147 -3.012 -5.285 1.00 0.00 3 ALA A C 7
ATOM 2567 O O . ALA A 1 3 ? 8.761 -2.086 -5.809 1.00 0.00 3 ALA A O 7
ATOM 2574 N N . GLY A 1 4 ? 7.973 -4.192 -5.867 1.00 0.00 4 GLY A N 7
ATOM 2575 C CA . GLY A 1 4 ? 8.517 -4.456 -7.183 1.00 0.00 4 GLY A CA 7
ATOM 2576 C C . GLY A 1 4 ? 7.649 -3.878 -8.285 1.00 0.00 4 GLY A C 7
ATOM 2577 O O . GLY A 1 4 ? 7.899 -4.108 -9.466 1.00 0.00 4 GLY A O 7
ATOM 2581 N N . LYS A 1 5 ? 6.629 -3.117 -7.886 1.00 0.00 5 LYS A N 7
ATOM 2582 C CA . LYS A 1 5 ? 5.714 -2.479 -8.825 1.00 0.00 5 LYS A CA 7
ATOM 2583 C C . LYS A 1 5 ? 4.665 -1.655 -8.079 1.00 0.00 5 LYS A C 7
ATOM 2584 O O . LYS A 1 5 ? 4.596 -0.441 -8.239 1.00 0.00 5 LYS A O 7
ATOM 2603 N N . ALA A 1 6 ? 3.856 -2.334 -7.264 1.00 0.00 6 ALA A N 7
ATOM 2604 C CA . ALA A 1 6 ? 2.797 -1.686 -6.488 1.00 0.00 6 ALA A CA 7
ATOM 2605 C C . ALA A 1 6 ? 2.054 -2.721 -5.650 1.00 0.00 6 ALA A C 7
ATOM 2606 O O . ALA A 1 6 ? 2.147 -3.921 -5.924 1.00 0.00 6 ALA A O 7
ATOM 2613 N N . CYS A 1 7 ? 1.311 -2.259 -4.651 1.00 0.00 7 CYS A N 7
ATOM 2614 C CA . CYS A 1 7 ? 0.540 -3.149 -3.793 1.00 0.00 7 CYS A CA 7
ATOM 2615 C C . CYS A 1 7 ? -0.703 -2.434 -3.272 1.00 0.00 7 CYS A C 7
ATOM 2616 O O . CYS A 1 7 ? -0.610 -1.335 -2.728 1.00 0.00 7 CYS A O 7
ATOM 2623 N N . ASN A 1 8 ? -1.863 -3.061 -3.442 1.00 0.00 8 ASN A N 7
ATOM 2624 C CA . ASN A 1 8 ? -3.123 -2.486 -2.989 1.00 0.00 8 ASN A CA 7
ATOM 2625 C C . ASN A 1 8 ? -3.250 -2.605 -1.475 1.00 0.00 8 ASN A C 7
ATOM 2626 O O . ASN A 1 8 ? -2.670 -3.509 -0.872 1.00 0.00 8 ASN A O 7
ATOM 2637 N N . LEU A 1 9 ? -4.025 -1.712 -0.868 1.00 0.00 9 LEU A N 7
ATOM 2638 C CA . LEU A 1 9 ? -4.249 -1.731 0.577 1.00 0.00 9 LEU A CA 7
ATOM 2639 C C . LEU A 1 9 ? -5.218 -2.862 0.945 1.00 0.00 9 LEU A C 7
ATOM 2640 O O . LEU A 1 9 ? -6.135 -2.693 1.743 1.00 0.00 9 LEU A O 7
ATOM 2656 N N . LEU A 1 10 ? -4.992 -4.020 0.342 1.00 0.00 10 LEU A N 7
ATOM 2657 C CA . LEU A 1 10 ? -5.809 -5.194 0.579 1.00 0.00 10 LEU A CA 7
ATOM 2658 C C . LEU A 1 10 ? -5.190 -6.049 1.678 1.00 0.00 10 LEU A C 7
ATOM 2659 O O . LEU A 1 10 ? -5.830 -6.941 2.231 1.00 0.00 10 LEU A O 7
ATOM 2675 N N . GLY A 1 11 ? -3.934 -5.760 1.981 1.00 0.00 11 GLY A N 7
ATOM 2676 C CA . GLY A 1 11 ? -3.220 -6.488 3.003 1.00 0.00 11 GLY A CA 7
ATOM 2677 C C . GLY A 1 11 ? -1.756 -6.116 3.019 1.00 0.00 11 GLY A C 7
ATOM 2678 O O . GLY A 1 11 ? -1.411 -4.939 3.131 1.00 0.00 11 GLY A O 7
ATOM 2682 N N . LEU A 1 12 ? -0.898 -7.114 2.889 1.00 0.00 12 LEU A N 7
ATOM 2683 C CA . LEU A 1 12 ? 0.539 -6.894 2.874 1.00 0.00 12 LEU A CA 7
ATOM 2684 C C . LEU A 1 12 ? 1.233 -8.052 2.174 1.00 0.00 12 LEU A C 7
ATOM 2685 O O . LEU A 1 12 ? 0.969 -9.216 2.477 1.00 0.00 12 LEU A O 7
ATOM 2701 N N . THR A 1 13 ? 2.107 -7.731 1.234 1.00 0.00 13 THR A N 7
ATOM 2702 C CA . THR A 1 13 ? 2.830 -8.745 0.486 1.00 0.00 13 THR A CA 7
ATOM 2703 C C . THR A 1 13 ? 4.119 -8.153 -0.081 1.00 0.00 13 THR A C 7
ATOM 2704 O O . THR A 1 13 ? 4.579 -8.514 -1.167 1.00 0.00 13 THR A O 7
ATOM 2715 N N . CYS A 1 14 ? 4.704 -7.242 0.680 1.00 0.00 14 CYS A N 7
ATOM 2716 C CA . CYS A 1 14 ? 5.940 -6.596 0.282 1.00 0.00 14 CYS A CA 7
ATOM 2717 C C . CYS A 1 14 ? 7.103 -7.166 1.088 1.00 0.00 14 CYS A C 7
ATOM 2718 O O . CYS A 1 14 ? 7.060 -8.320 1.517 1.00 0.00 14 CYS A O 7
ATOM 2725 N N . ASP A 1 15 ? 8.122 -6.350 1.311 1.00 0.00 15 ASP A N 7
ATOM 2726 C CA . ASP A 1 15 ? 9.280 -6.766 2.089 1.00 0.00 15 ASP A CA 7
ATOM 2727 C C . ASP A 1 15 ? 9.080 -6.355 3.546 1.00 0.00 15 ASP A C 7
ATOM 2728 O O . ASP A 1 15 ? 7.989 -5.920 3.937 1.00 0.00 15 ASP A O 7
ATOM 2737 N N . ALA A 1 16 ? 10.116 -6.496 4.344 1.00 0.00 16 ALA A N 7
ATOM 2738 C CA . ALA A 1 16 ? 10.053 -6.148 5.749 1.00 0.00 16 ALA A CA 7
ATOM 2739 C C . ALA A 1 16 ? 10.182 -4.641 5.970 1.00 0.00 16 ALA A C 7
ATOM 2740 O O . ALA A 1 16 ? 11.152 -4.016 5.546 1.00 0.00 16 ALA A O 7
ATOM 2747 N N . GLY A 1 17 ? 9.207 -4.073 6.671 1.00 0.00 17 GLY A N 7
ATOM 2748 C CA . GLY A 1 17 ? 9.227 -2.655 6.981 1.00 0.00 17 GLY A CA 7
ATOM 2749 C C . GLY A 1 17 ? 8.662 -1.768 5.887 1.00 0.00 17 GLY A C 7
ATOM 2750 O O . GLY A 1 17 ? 9.035 -0.601 5.779 1.00 0.00 17 GLY A O 7
ATOM 2754 N N . CYS A 1 18 ? 7.744 -2.298 5.093 1.00 0.00 18 CYS A N 7
ATOM 2755 C CA . CYS A 1 18 ? 7.124 -1.516 4.032 1.00 0.00 18 CYS A CA 7
ATOM 2756 C C . CYS A 1 18 ? 5.702 -2.002 3.763 1.00 0.00 18 CYS A C 7
ATOM 2757 O O . CYS A 1 18 ? 5.487 -3.050 3.158 1.00 0.00 18 CYS A O 7
ATOM 2764 N N . PHE A 1 19 ? 4.734 -1.228 4.240 1.00 0.00 19 PHE A N 7
ATOM 2765 C CA . PHE A 1 19 ? 3.322 -1.554 4.077 1.00 0.00 19 PHE A CA 7
ATOM 2766 C C . PHE A 1 19 ? 2.802 -1.147 2.705 1.00 0.00 19 PHE A C 7
ATOM 2767 O O . PHE A 1 19 ? 3.354 -0.252 2.057 1.00 0.00 19 PHE A O 7
ATOM 2784 N N . CYS A 1 20 ? 1.730 -1.806 2.285 1.00 0.00 20 CYS A N 7
ATOM 2785 C CA . CYS A 1 20 ? 1.087 -1.533 1.006 1.00 0.00 20 CYS A CA 7
ATOM 2786 C C . CYS A 1 20 ? 0.280 -0.242 1.091 1.00 0.00 20 CYS A C 7
ATOM 2787 O O . CYS A 1 20 ? -0.949 -0.262 1.099 1.00 0.00 20 CYS A O 7
ATOM 2794 N N . ARG A 1 21 ? 0.988 0.872 1.184 1.00 0.00 21 ARG A N 7
ATOM 2795 C CA . ARG A 1 21 ? 0.365 2.180 1.296 1.00 0.00 21 ARG A CA 7
ATOM 2796 C C . ARG A 1 21 ? -0.466 2.523 0.063 1.00 0.00 21 ARG A C 7
ATOM 2797 O O . ARG A 1 21 ? 0.022 2.438 -1.060 1.00 0.00 21 ARG A O 7
ATOM 2818 N N . PRO A 1 22 ? -1.723 2.952 0.264 1.00 0.00 22 PRO A N 7
ATOM 2819 C CA . PRO A 1 22 ? -2.603 3.348 -0.835 1.00 0.00 22 PRO A CA 7
ATOM 2820 C C . PRO A 1 22 ? -2.109 4.628 -1.499 1.00 0.00 22 PRO A C 7
ATOM 2821 O O . PRO A 1 22 ? -1.317 5.378 -0.909 1.00 0.00 22 PRO A O 7
ATOM 2832 N N . ASP A 1 23 ? -2.562 4.867 -2.721 1.00 0.00 23 ASP A N 7
ATOM 2833 C CA . ASP A 1 23 ? -2.152 6.054 -3.469 1.00 0.00 23 ASP A CA 7
ATOM 2834 C C . ASP A 1 23 ? -2.513 7.329 -2.714 1.00 0.00 23 ASP A C 7
ATOM 2835 O O . ASP A 1 23 ? -1.643 8.136 -2.368 1.00 0.00 23 ASP A O 7
ATOM 2844 N N . GLY A 1 24 ? -3.799 7.495 -2.438 1.00 0.00 24 GLY A N 7
ATOM 2845 C CA . GLY A 1 24 ? -4.248 8.660 -1.721 1.00 0.00 24 GLY A CA 7
ATOM 2846 C C . GLY A 1 24 ? -5.513 8.403 -0.933 1.00 0.00 24 GLY A C 7
ATOM 2847 O O . GLY A 1 24 ? -5.693 7.326 -0.362 1.00 0.00 24 GLY A O 7
ATOM 2851 N N . VAL A 1 25 ? -6.390 9.393 -0.897 1.00 0.00 25 VAL A N 7
ATOM 2852 C CA . VAL A 1 25 ? -7.642 9.279 -0.167 1.00 0.00 25 VAL A CA 7
ATOM 2853 C C . VAL A 1 25 ? -8.712 8.570 -0.989 1.00 0.00 25 VAL A C 7
ATOM 2854 O O . VAL A 1 25 ? -8.931 8.885 -2.157 1.00 0.00 25 VAL A O 7
ATOM 2867 N N . GLY A 1 26 ? -9.372 7.612 -0.354 1.00 0.00 26 GLY A N 7
ATOM 2868 C CA . GLY A 1 26 ? -10.427 6.857 -1.004 1.00 0.00 26 GLY A CA 7
ATOM 2869 C C . GLY A 1 26 ? -9.932 6.010 -2.160 1.00 0.00 26 GLY A C 7
ATOM 2870 O O . GLY A 1 26 ? -10.650 5.807 -3.138 1.00 0.00 26 GLY A O 7
ATOM 2874 N N . ILE A 1 27 ? -8.712 5.506 -2.051 1.00 0.00 27 ILE A N 7
ATOM 2875 C CA . ILE A 1 27 ? -8.146 4.671 -3.096 1.00 0.00 27 ILE A CA 7
ATOM 2876 C C . ILE A 1 27 ? -7.614 3.377 -2.501 1.00 0.00 27 ILE A C 7
ATOM 2877 O O . ILE A 1 27 ? -6.951 3.384 -1.466 1.00 0.00 27 ILE A O 7
ATOM 2893 N N . VAL A 1 28 ? -7.919 2.274 -3.157 1.00 0.00 28 VAL A N 7
ATOM 2894 C CA . VAL A 1 28 ? -7.486 0.961 -2.700 1.00 0.00 28 VAL A CA 7
ATOM 2895 C C . VAL A 1 28 ? -6.124 0.607 -3.278 1.00 0.00 28 VAL A C 7
ATOM 2896 O O . VAL A 1 28 ? -5.326 -0.080 -2.643 1.00 0.00 28 VAL A O 7
ATOM 2909 N N . ALA A 1 29 ? -5.863 1.084 -4.486 1.00 0.00 29 ALA A N 7
ATOM 2910 C CA . ALA A 1 29 ? -4.597 0.828 -5.148 1.00 0.00 29 ALA A CA 7
ATOM 2911 C C . ALA A 1 29 ? -3.503 1.683 -4.532 1.00 0.00 29 ALA A C 7
ATOM 2912 O O . ALA A 1 29 ? -3.763 2.801 -4.088 1.00 0.00 29 ALA A O 7
ATOM 2919 N N . GLY A 1 30 ? -2.291 1.156 -4.496 1.00 0.00 30 GLY A N 7
ATOM 2920 C CA . GLY A 1 30 ? -1.189 1.896 -3.926 1.00 0.00 30 GLY A CA 7
ATOM 2921 C C . GLY A 1 30 ? 0.141 1.242 -4.210 1.00 0.00 30 GLY A C 7
ATOM 2922 O O . GLY A 1 30 ? 0.279 0.507 -5.187 1.00 0.00 30 GLY A O 7
ATOM 2926 N N . VAL A 1 31 ? 1.119 1.505 -3.361 1.00 0.00 31 VAL A N 7
ATOM 2927 C CA . VAL A 1 31 ? 2.447 0.944 -3.524 1.00 0.00 31 VAL A CA 7
ATOM 2928 C C . VAL A 1 31 ? 3.151 0.811 -2.175 1.00 0.00 31 VAL A C 7
ATOM 2929 O O . VAL A 1 31 ? 2.999 1.670 -1.304 1.00 0.00 31 VAL A O 7
ATOM 2942 N N . CYS A 1 32 ? 3.923 -0.259 -2.009 1.00 0.00 32 CYS A N 7
ATOM 2943 C CA . CYS A 1 32 ? 4.665 -0.477 -0.769 1.00 0.00 32 CYS A CA 7
ATOM 2944 C C . CYS A 1 32 ? 5.635 0.680 -0.552 1.00 0.00 32 CYS A C 7
ATOM 2945 O O . CYS A 1 32 ? 6.337 1.083 -1.485 1.00 0.00 32 CYS A O 7
ATOM 2952 N N . VAL A 1 33 ? 5.665 1.213 0.661 1.00 0.00 33 VAL A N 7
ATOM 2953 C CA . VAL A 1 33 ? 6.550 2.329 0.984 1.00 0.00 33 VAL A CA 7
ATOM 2954 C C . VAL A 1 33 ? 8.018 1.915 0.950 1.00 0.00 33 VAL A C 7
ATOM 2955 O O . VAL A 1 33 ? 8.306 0.724 0.703 1.00 0.00 33 VAL A O 7
ATOM 2969 N N . GLY A 1 1 ? 9.588 1.023 -1.738 1.00 0.00 1 GLY A N 8
ATOM 2970 C CA . GLY A 1 1 ? 10.922 0.382 -1.791 1.00 0.00 1 GLY A CA 8
ATOM 2971 C C . GLY A 1 1 ? 10.839 -1.128 -1.707 1.00 0.00 1 GLY A C 8
ATOM 2972 O O . GLY A 1 1 ? 11.483 -1.828 -2.480 1.00 0.00 1 GLY A O 8
ATOM 2978 N N . CYS A 1 2 ? 10.040 -1.631 -0.774 1.00 0.00 2 CYS A N 8
ATOM 2979 C CA . CYS A 1 2 ? 9.880 -3.071 -0.599 1.00 0.00 2 CYS A CA 8
ATOM 2980 C C . CYS A 1 2 ? 8.683 -3.561 -1.394 1.00 0.00 2 CYS A C 8
ATOM 2981 O O . CYS A 1 2 ? 8.010 -4.522 -1.026 1.00 0.00 2 CYS A O 8
ATOM 2988 N N . ALA A 1 3 ? 8.430 -2.879 -2.490 1.00 0.00 3 ALA A N 8
ATOM 2989 C CA . ALA A 1 3 ? 7.323 -3.210 -3.370 1.00 0.00 3 ALA A CA 8
ATOM 2990 C C . ALA A 1 3 ? 7.827 -3.505 -4.771 1.00 0.00 3 ALA A C 8
ATOM 2991 O O . ALA A 1 3 ? 8.702 -2.804 -5.278 1.00 0.00 3 ALA A O 8
ATOM 2998 N N . GLY A 1 4 ? 7.267 -4.538 -5.392 1.00 0.00 4 GLY A N 8
ATOM 2999 C CA . GLY A 1 4 ? 7.666 -4.905 -6.738 1.00 0.00 4 GLY A CA 8
ATOM 3000 C C . GLY A 1 4 ? 7.395 -3.795 -7.736 1.00 0.00 4 GLY A C 8
ATOM 3001 O O . GLY A 1 4 ? 8.195 -3.556 -8.649 1.00 0.00 4 GLY A O 8
ATOM 3005 N N . LYS A 1 5 ? 6.266 -3.111 -7.557 1.00 0.00 5 LYS A N 8
ATOM 3006 C CA . LYS A 1 5 ? 5.887 -2.012 -8.435 1.00 0.00 5 LYS A CA 8
ATOM 3007 C C . LYS A 1 5 ? 4.605 -1.353 -7.942 1.00 0.00 5 LYS A C 8
ATOM 3008 O O . LYS A 1 5 ? 4.489 -0.132 -7.937 1.00 0.00 5 LYS A O 8
ATOM 3027 N N . ALA A 1 6 ? 3.651 -2.172 -7.527 1.00 0.00 6 ALA A N 8
ATOM 3028 C CA . ALA A 1 6 ? 2.376 -1.677 -7.032 1.00 0.00 6 ALA A CA 8
ATOM 3029 C C . ALA A 1 6 ? 1.783 -2.664 -6.039 1.00 0.00 6 ALA A C 8
ATOM 3030 O O . ALA A 1 6 ? 2.109 -3.851 -6.071 1.00 0.00 6 ALA A O 8
ATOM 3037 N N . CYS A 1 7 ? 0.929 -2.170 -5.159 1.00 0.00 7 CYS A N 8
ATOM 3038 C CA . CYS A 1 7 ? 0.294 -3.006 -4.153 1.00 0.00 7 CYS A CA 8
ATOM 3039 C C . CYS A 1 7 ? -1.074 -2.450 -3.784 1.00 0.00 7 CYS A C 8
ATOM 3040 O O . CYS A 1 7 ? -1.228 -1.250 -3.579 1.00 0.00 7 CYS A O 8
ATOM 3047 N N . ASN A 1 8 ? -2.062 -3.322 -3.688 1.00 0.00 8 ASN A N 8
ATOM 3048 C CA . ASN A 1 8 ? -3.408 -2.904 -3.324 1.00 0.00 8 ASN A CA 8
ATOM 3049 C C . ASN A 1 8 ? -3.644 -3.132 -1.839 1.00 0.00 8 ASN A C 8
ATOM 3050 O O . ASN A 1 8 ? -3.297 -4.188 -1.306 1.00 0.00 8 ASN A O 8
ATOM 3061 N N . LEU A 1 9 ? -4.229 -2.138 -1.181 1.00 0.00 9 LEU A N 8
ATOM 3062 C CA . LEU A 1 9 ? -4.520 -2.204 0.248 1.00 0.00 9 LEU A CA 8
ATOM 3063 C C . LEU A 1 9 ? -5.693 -3.152 0.526 1.00 0.00 9 LEU A C 8
ATOM 3064 O O . LEU A 1 9 ? -6.696 -2.774 1.131 1.00 0.00 9 LEU A O 8
ATOM 3080 N N . LEU A 1 10 ? -5.551 -4.387 0.075 1.00 0.00 10 LEU A N 8
ATOM 3081 C CA . LEU A 1 10 ? -6.568 -5.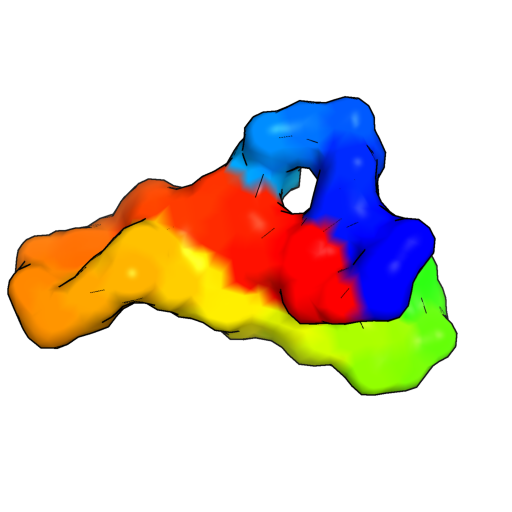410 0.258 1.00 0.00 10 LEU A CA 8
ATOM 3082 C C . LEU A 1 10 ? -5.899 -6.701 0.705 1.00 0.00 10 LEU A C 8
ATOM 3083 O O . LEU A 1 10 ? -6.379 -7.800 0.434 1.00 0.00 10 LEU A O 8
ATOM 3099 N N . GLY A 1 11 ? -4.774 -6.545 1.385 1.00 0.00 11 GLY A N 8
ATOM 3100 C CA . GLY A 1 11 ? -4.019 -7.679 1.866 1.00 0.00 11 GLY A CA 8
ATOM 3101 C C . GLY A 1 11 ? -2.581 -7.300 2.138 1.00 0.00 11 GLY A C 8
ATOM 3102 O O . GLY A 1 11 ? -2.314 -6.251 2.723 1.00 0.00 11 GLY A O 8
ATOM 3106 N N . LEU A 1 12 ? -1.654 -8.139 1.696 1.00 0.00 12 LEU A N 8
ATOM 3107 C CA . LEU A 1 12 ? -0.234 -7.879 1.878 1.00 0.00 12 LEU A CA 8
ATOM 3108 C C . LEU A 1 12 ? 0.584 -8.737 0.921 1.00 0.00 12 LEU A C 8
ATOM 3109 O O . LEU A 1 12 ? 0.221 -9.877 0.631 1.00 0.00 12 LEU A O 8
ATOM 3125 N N . THR A 1 13 ? 1.672 -8.174 0.418 1.00 0.00 13 THR A N 8
ATOM 3126 C CA . THR A 1 13 ? 2.538 -8.871 -0.520 1.00 0.00 13 THR A CA 8
ATOM 3127 C C . THR A 1 13 ? 3.871 -8.131 -0.640 1.00 0.00 13 THR A C 8
ATOM 3128 O O . THR A 1 13 ? 4.443 -7.997 -1.724 1.00 0.00 13 THR A O 8
ATOM 3139 N N . CYS A 1 14 ? 4.360 -7.657 0.496 1.00 0.00 14 CYS A N 8
ATOM 3140 C CA . CYS A 1 14 ? 5.618 -6.930 0.552 1.00 0.00 14 CYS A CA 8
ATOM 3141 C C . CYS A 1 14 ? 6.356 -7.265 1.838 1.00 0.00 14 CYS A C 8
ATOM 3142 O O . CYS A 1 14 ? 5.759 -7.803 2.775 1.00 0.00 14 CYS A O 8
ATOM 3149 N N . ASP A 1 15 ? 7.649 -6.960 1.864 1.00 0.00 15 ASP A N 8
ATOM 3150 C CA . ASP A 1 15 ? 8.500 -7.232 3.021 1.00 0.00 15 ASP A CA 8
ATOM 3151 C C . ASP A 1 15 ? 7.915 -6.630 4.296 1.00 0.00 15 ASP A C 8
ATOM 3152 O O . ASP A 1 15 ? 7.328 -5.543 4.277 1.00 0.00 15 ASP A O 8
ATOM 3161 N N . ALA A 1 16 ? 8.074 -7.356 5.399 1.00 0.00 16 ALA A N 8
ATOM 3162 C CA . ALA A 1 16 ? 7.565 -6.926 6.696 1.00 0.00 16 ALA A CA 8
ATOM 3163 C C . ALA A 1 16 ? 8.121 -5.562 7.087 1.00 0.00 16 ALA A C 8
ATOM 3164 O O . ALA A 1 16 ? 9.319 -5.311 6.967 1.00 0.00 16 ALA A O 8
ATOM 3171 N N . GLY A 1 17 ? 7.241 -4.684 7.543 1.00 0.00 17 GLY A N 8
ATOM 3172 C CA . GLY A 1 17 ? 7.651 -3.351 7.931 1.00 0.00 17 GLY A CA 8
ATOM 3173 C C . GLY A 1 17 ? 7.280 -2.331 6.878 1.00 0.00 17 GLY A C 8
ATOM 3174 O O . GLY A 1 17 ? 6.866 -1.214 7.195 1.00 0.00 17 GLY A O 8
ATOM 3178 N N . CYS A 1 18 ? 7.414 -2.722 5.624 1.00 0.00 18 CYS A N 8
ATOM 3179 C CA . CYS A 1 18 ? 7.086 -1.850 4.510 1.00 0.00 18 CYS A CA 8
ATOM 3180 C C . CYS A 1 18 ? 5.609 -2.007 4.163 1.00 0.00 18 CYS A C 8
ATOM 3181 O O . CYS A 1 18 ? 5.231 -2.812 3.310 1.00 0.00 18 CYS A O 8
ATOM 3188 N N . PHE A 1 19 ? 4.781 -1.253 4.873 1.00 0.00 19 PHE A N 8
ATOM 3189 C CA . PHE A 1 19 ? 3.334 -1.303 4.706 1.00 0.00 19 PHE A CA 8
ATOM 3190 C C . PHE A 1 19 ? 2.888 -0.953 3.290 1.00 0.00 19 PHE A C 8
ATOM 3191 O O . PHE A 1 19 ? 3.480 -0.104 2.617 1.00 0.00 19 PHE A O 8
ATOM 3208 N N . CYS A 1 20 ? 1.822 -1.618 2.861 1.00 0.00 20 CYS A N 8
ATOM 3209 C CA . CYS A 1 20 ? 1.237 -1.404 1.547 1.00 0.00 20 CYS A CA 8
ATOM 3210 C C . CYS A 1 20 ? 0.469 -0.086 1.546 1.00 0.00 20 CYS A C 8
ATOM 3211 O O . CYS A 1 20 ? -0.737 -0.053 1.778 1.00 0.00 20 CYS A O 8
ATOM 3218 N N . ARG A 1 21 ? 1.191 1.001 1.329 1.00 0.00 21 ARG A N 8
ATOM 3219 C CA . ARG A 1 21 ? 0.600 2.328 1.337 1.00 0.00 21 ARG A CA 8
ATOM 3220 C C . ARG A 1 21 ? -0.276 2.566 0.110 1.00 0.00 21 ARG A C 8
ATOM 3221 O O . ARG A 1 21 ? 0.158 2.363 -1.022 1.00 0.00 21 ARG A O 8
ATOM 3242 N N . PRO A 1 22 ? -1.512 3.039 0.323 1.00 0.00 22 PRO A N 8
ATOM 3243 C CA . PRO A 1 22 ? -2.435 3.345 -0.765 1.00 0.00 22 PRO A CA 8
ATOM 3244 C C . PRO A 1 22 ? -2.026 4.627 -1.478 1.00 0.00 22 PRO A C 8
ATOM 3245 O O . PRO A 1 22 ? -1.260 5.425 -0.933 1.00 0.00 22 PRO A O 8
ATOM 3256 N N . ASP A 1 23 ? -2.521 4.814 -2.693 1.00 0.00 23 ASP A N 8
ATOM 3257 C CA . ASP A 1 23 ? -2.190 6.001 -3.480 1.00 0.00 23 ASP A CA 8
ATOM 3258 C C . ASP A 1 23 ? -2.548 7.270 -2.709 1.00 0.00 23 ASP A C 8
ATOM 3259 O O . ASP A 1 23 ? -1.688 8.111 -2.425 1.00 0.00 23 ASP A O 8
ATOM 3268 N N . GLY A 1 24 ? -3.815 7.388 -2.337 1.00 0.00 24 GLY A N 8
ATOM 3269 C CA . GLY A 1 24 ? -4.252 8.541 -1.589 1.00 0.00 24 GLY A CA 8
ATOM 3270 C C . GLY A 1 24 ? -5.557 8.302 -0.861 1.00 0.00 24 GLY A C 8
ATOM 3271 O O . GLY A 1 24 ? -5.790 7.219 -0.325 1.00 0.00 24 GLY A O 8
ATOM 3275 N N . VAL A 1 25 ? -6.406 9.317 -0.842 1.00 0.00 25 VAL A N 8
ATOM 3276 C CA . VAL A 1 25 ? -7.692 9.228 -0.172 1.00 0.00 25 VAL A CA 8
ATOM 3277 C C . VAL A 1 25 ? -8.733 8.534 -1.043 1.00 0.00 25 VAL A C 8
ATOM 3278 O O . VAL A 1 25 ? -8.908 8.870 -2.213 1.00 0.00 25 VAL A O 8
ATOM 3291 N N . GLY A 1 26 ? -9.420 7.569 -0.450 1.00 0.00 26 GLY A N 8
ATOM 3292 C CA . GLY A 1 26 ? -10.451 6.828 -1.155 1.00 0.00 26 GLY A CA 8
ATOM 3293 C C . GLY A 1 26 ? -9.907 5.971 -2.282 1.00 0.00 26 GLY A C 8
ATOM 3294 O O . GLY A 1 26 ? -10.605 5.709 -3.259 1.00 0.00 26 GLY A O 8
ATOM 3298 N N . ILE A 1 27 ? -8.669 5.518 -2.142 1.00 0.00 27 ILE A N 8
ATOM 3299 C CA . ILE A 1 27 ? -8.056 4.676 -3.156 1.00 0.00 27 ILE A CA 8
ATOM 3300 C C . ILE A 1 27 ? -7.493 3.420 -2.514 1.00 0.00 27 ILE A C 8
ATOM 3301 O O . ILE A 1 27 ? -6.807 3.484 -1.496 1.00 0.00 27 ILE A O 8
ATOM 3317 N N . VAL A 1 28 ? -7.794 2.284 -3.114 1.00 0.00 28 VAL A N 8
ATOM 3318 C CA . VAL A 1 28 ? -7.328 1.000 -2.607 1.00 0.00 28 VAL A CA 8
ATOM 3319 C C . VAL A 1 28 ? -5.977 0.630 -3.206 1.00 0.00 28 VAL A C 8
ATOM 3320 O O . VAL A 1 28 ? -5.160 -0.023 -2.565 1.00 0.00 28 VAL A O 8
ATOM 3333 N N . ALA A 1 29 ? -5.748 1.053 -4.440 1.00 0.00 29 ALA A N 8
ATOM 3334 C CA . ALA A 1 29 ? -4.495 0.771 -5.122 1.00 0.00 29 ALA A CA 8
ATOM 3335 C C . ALA A 1 29 ? -3.400 1.699 -4.620 1.00 0.00 29 ALA A C 8
ATOM 3336 O O . ALA A 1 29 ? -3.662 2.858 -4.305 1.00 0.00 29 ALA A O 8
ATOM 3343 N N . GLY A 1 30 ? -2.185 1.186 -4.539 1.00 0.00 30 GLY A N 8
ATOM 3344 C CA . GLY A 1 30 ? -1.073 1.987 -4.072 1.00 0.00 30 GLY A CA 8
ATOM 3345 C C . GLY A 1 30 ? 0.254 1.292 -4.285 1.00 0.00 30 GLY A C 8
ATOM 3346 O O . GLY A 1 30 ? 0.416 0.527 -5.236 1.00 0.00 30 GLY A O 8
ATOM 3350 N N . VAL A 1 31 ? 1.201 1.548 -3.398 1.00 0.00 31 VAL A N 8
ATOM 3351 C CA . VAL A 1 31 ? 2.515 0.937 -3.485 1.00 0.00 31 VAL A CA 8
ATOM 3352 C C . VAL A 1 31 ? 3.161 0.844 -2.102 1.00 0.00 31 VAL A C 8
ATOM 3353 O O . VAL A 1 31 ? 3.132 1.802 -1.328 1.00 0.00 31 VAL A O 8
ATOM 3366 N N . CYS A 1 32 ? 3.745 -0.309 -1.795 1.00 0.00 32 CYS A N 8
ATOM 3367 C CA . CYS A 1 32 ? 4.407 -0.505 -0.511 1.00 0.00 32 CYS A CA 8
ATOM 3368 C C . CYS A 1 32 ? 5.606 0.426 -0.394 1.00 0.00 32 CYS A C 8
ATOM 3369 O O . CYS A 1 32 ? 6.333 0.640 -1.374 1.00 0.00 32 CYS A O 8
ATOM 3376 N N . VAL A 1 33 ? 5.811 0.977 0.793 1.00 0.00 33 VAL A N 8
ATOM 3377 C CA . VAL A 1 33 ? 6.924 1.883 1.030 1.00 0.00 33 VAL A CA 8
ATOM 3378 C C . VAL A 1 33 ? 8.261 1.171 0.842 1.00 0.00 33 VAL A C 8
ATOM 3379 O O . VAL A 1 33 ? 9.286 1.864 0.704 1.00 0.00 33 VAL A O 8
ATOM 3393 N N . GLY A 1 1 ? 10.394 2.283 -0.166 1.00 0.00 1 GLY A N 9
ATOM 3394 C CA . GLY A 1 1 ? 9.892 1.731 -1.448 1.00 0.00 1 GLY A CA 9
ATOM 3395 C C . GLY A 1 1 ? 10.269 0.278 -1.610 1.00 0.00 1 GLY A C 9
ATOM 3396 O O . GLY A 1 1 ? 11.058 -0.067 -2.482 1.00 0.00 1 GLY A O 9
ATOM 3402 N N . CYS A 1 2 ? 9.722 -0.570 -0.751 1.00 0.00 2 CYS A N 9
ATOM 3403 C CA . CYS A 1 2 ? 10.021 -1.998 -0.783 1.00 0.00 2 CYS A CA 9
ATOM 3404 C C . CYS A 1 2 ? 9.039 -2.738 -1.681 1.00 0.00 2 CYS A C 9
ATOM 3405 O O . CYS A 1 2 ? 8.822 -3.939 -1.543 1.00 0.00 2 CYS A O 9
ATOM 3412 N N . ALA A 1 3 ? 8.446 -2.004 -2.601 1.00 0.00 3 ALA A N 9
ATOM 3413 C CA . ALA A 1 3 ? 7.485 -2.573 -3.533 1.00 0.00 3 ALA A CA 9
ATOM 3414 C C . ALA A 1 3 ? 8.108 -2.782 -4.902 1.00 0.00 3 ALA A C 9
ATOM 3415 O O . ALA A 1 3 ? 8.840 -1.926 -5.391 1.00 0.00 3 ALA A O 9
ATOM 3422 N N . GLY A 1 4 ? 7.802 -3.919 -5.515 1.00 0.00 4 GLY A N 9
ATOM 3423 C CA . GLY A 1 4 ? 8.329 -4.218 -6.833 1.00 0.00 4 GLY A CA 9
ATOM 3424 C C . GLY A 1 4 ? 7.783 -3.275 -7.888 1.00 0.00 4 GLY A C 9
ATOM 3425 O O . GLY A 1 4 ? 8.512 -2.829 -8.772 1.00 0.00 4 GLY A O 9
ATOM 3429 N N . LYS A 1 5 ? 6.492 -2.966 -7.786 1.00 0.00 5 LYS A N 9
ATOM 3430 C CA . LYS A 1 5 ? 5.839 -2.060 -8.727 1.00 0.00 5 LYS A CA 9
ATOM 3431 C C . LYS A 1 5 ? 4.708 -1.300 -8.042 1.00 0.00 5 LYS A C 9
ATOM 3432 O O . LYS A 1 5 ? 4.656 -0.075 -8.089 1.00 0.00 5 LYS A O 9
ATOM 3451 N N . ALA A 1 6 ? 3.802 -2.043 -7.413 1.00 0.00 6 ALA A N 9
ATOM 3452 C CA . ALA A 1 6 ? 2.660 -1.459 -6.720 1.00 0.00 6 ALA A CA 9
ATOM 3453 C C . ALA A 1 6 ? 1.992 -2.513 -5.850 1.00 0.00 6 ALA A C 9
ATOM 3454 O O . ALA A 1 6 ? 2.174 -3.708 -6.082 1.00 0.00 6 ALA A O 9
ATOM 3461 N N . CYS A 1 7 ? 1.229 -2.081 -4.856 1.00 0.00 7 CYS A N 9
ATOM 3462 C CA . CYS A 1 7 ? 0.544 -3.015 -3.973 1.00 0.00 7 CYS A CA 9
ATOM 3463 C C . CYS A 1 7 ? -0.735 -2.412 -3.403 1.00 0.00 7 CYS A C 9
ATOM 3464 O O . CYS A 1 7 ? -0.720 -1.319 -2.841 1.00 0.00 7 CYS A O 9
ATOM 3471 N N . ASN A 1 8 ? -1.831 -3.145 -3.535 1.00 0.00 8 ASN A N 9
ATOM 3472 C CA . ASN A 1 8 ? -3.122 -2.709 -3.015 1.00 0.00 8 ASN A CA 9
ATOM 3473 C C . ASN A 1 8 ? -3.206 -3.008 -1.525 1.00 0.00 8 ASN A C 9
ATOM 3474 O O . ASN A 1 8 ? -2.632 -3.992 -1.060 1.00 0.00 8 ASN A O 9
ATOM 3485 N N . LEU A 1 9 ? -3.919 -2.173 -0.778 1.00 0.00 9 LEU A N 9
ATOM 3486 C CA . LEU A 1 9 ? -4.068 -2.370 0.666 1.00 0.00 9 LEU A CA 9
ATOM 3487 C C . LEU A 1 9 ? -5.034 -3.517 0.994 1.00 0.00 9 LEU A C 9
ATOM 3488 O O . LEU A 1 9 ? -5.710 -3.504 2.021 1.00 0.00 9 LEU A O 9
ATOM 3504 N N . LEU A 1 10 ? -5.078 -4.516 0.124 1.00 0.00 10 LEU A N 9
ATOM 3505 C CA . LEU A 1 10 ? -5.942 -5.671 0.323 1.00 0.00 10 LEU A CA 9
ATOM 3506 C C . LEU A 1 10 ? -5.104 -6.894 0.670 1.00 0.00 10 LEU A C 9
ATOM 3507 O O . LEU A 1 10 ? -5.495 -8.029 0.402 1.00 0.00 10 LEU A O 9
ATOM 3523 N N . GLY A 1 11 ? -3.946 -6.650 1.265 1.00 0.00 11 GLY A N 9
ATOM 3524 C CA . GLY A 1 11 ? -3.063 -7.731 1.641 1.00 0.00 11 GLY A CA 9
ATOM 3525 C C . GLY A 1 11 ? -1.641 -7.257 1.839 1.00 0.00 11 GLY A C 9
ATOM 3526 O O . GLY A 1 11 ? -1.410 -6.212 2.448 1.00 0.00 11 GLY A O 9
ATOM 3530 N N . LEU A 1 12 ? -0.694 -8.023 1.317 1.00 0.00 12 LEU A N 9
ATOM 3531 C CA . LEU A 1 12 ? 0.721 -7.697 1.425 1.00 0.00 12 LEU A CA 9
ATOM 3532 C C . LEU A 1 12 ? 1.494 -8.548 0.423 1.00 0.00 12 LEU A C 9
ATOM 3533 O O . LEU A 1 12 ? 1.306 -9.763 0.363 1.00 0.00 12 LEU A O 9
ATOM 3549 N N . THR A 1 13 ? 2.348 -7.914 -0.367 1.00 0.00 13 THR A N 9
ATOM 3550 C CA . THR A 1 13 ? 3.128 -8.627 -1.367 1.00 0.00 13 THR A CA 9
ATOM 3551 C C . THR A 1 13 ? 4.470 -7.928 -1.600 1.00 0.00 13 THR A C 9
ATOM 3552 O O . THR A 1 13 ? 4.877 -7.659 -2.735 1.00 0.00 13 THR A O 9
ATOM 3563 N N 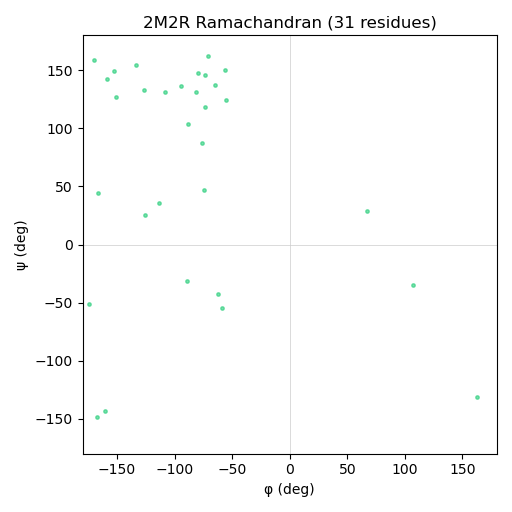. CYS A 1 14 ? 5.159 -7.648 -0.506 1.00 0.00 14 CYS A N 9
ATOM 3564 C CA . CYS A 1 14 ? 6.456 -6.996 -0.558 1.00 0.00 14 CYS A CA 9
ATOM 3565 C C . CYS A 1 14 ? 7.240 -7.268 0.717 1.00 0.00 14 CYS A C 9
ATOM 3566 O O . CYS A 1 14 ? 6.930 -8.210 1.452 1.00 0.00 14 CYS A O 9
ATOM 3573 N N . ASP A 1 15 ? 8.251 -6.452 0.964 1.00 0.00 15 ASP A N 9
ATOM 3574 C CA . ASP A 1 15 ? 9.095 -6.603 2.144 1.00 0.00 15 ASP A CA 9
ATOM 3575 C C . ASP A 1 15 ? 8.303 -6.355 3.420 1.00 0.00 15 ASP A C 9
ATOM 3576 O O . ASP A 1 15 ? 7.458 -5.456 3.481 1.00 0.00 15 ASP A O 9
ATOM 3585 N N . ALA A 1 16 ? 8.582 -7.160 4.436 1.00 0.00 16 ALA A N 9
ATOM 3586 C CA . ALA A 1 16 ? 7.906 -7.045 5.721 1.00 0.00 16 ALA A CA 9
ATOM 3587 C C . ALA A 1 16 ? 8.190 -5.693 6.362 1.00 0.00 16 ALA A C 9
ATOM 3588 O O . ALA A 1 16 ? 9.335 -5.248 6.415 1.00 0.00 16 ALA A O 9
ATOM 3595 N N . GLY A 1 17 ? 7.141 -5.039 6.837 1.00 0.00 17 GLY A N 9
ATOM 3596 C CA . GLY A 1 17 ? 7.297 -3.737 7.455 1.00 0.00 17 GLY A CA 9
ATOM 3597 C C . GLY A 1 17 ? 6.889 -2.620 6.518 1.00 0.00 17 GLY A C 9
ATOM 3598 O O . GLY A 1 17 ? 6.327 -1.612 6.944 1.00 0.00 17 GLY A O 9
ATOM 3602 N N . CYS A 1 18 ? 7.160 -2.808 5.236 1.00 0.00 18 CYS A N 9
ATOM 3603 C CA . CYS A 1 18 ? 6.816 -1.818 4.229 1.00 0.00 18 CYS A CA 9
ATOM 3604 C C . CYS A 1 18 ? 5.393 -2.056 3.742 1.00 0.00 18 CYS A C 9
ATOM 3605 O O . CYS A 1 18 ? 5.166 -2.644 2.685 1.00 0.00 18 CYS A O 9
ATOM 3612 N N . PHE A 1 19 ? 4.440 -1.614 4.551 1.00 0.00 19 PHE A N 9
ATOM 3613 C CA . PHE A 1 19 ? 3.018 -1.777 4.262 1.00 0.00 19 PHE A CA 9
ATOM 3614 C C . PHE A 1 19 ? 2.618 -1.147 2.931 1.00 0.00 19 PHE A C 9
ATOM 3615 O O . PHE A 1 19 ? 3.163 -0.120 2.517 1.00 0.00 19 PHE A O 9
ATOM 3632 N N . CYS A 1 20 ? 1.659 -1.785 2.276 1.00 0.00 20 CYS A N 9
ATOM 3633 C CA . CYS A 1 20 ? 1.146 -1.328 0.995 1.00 0.00 20 CYS A CA 9
ATOM 3634 C C . CYS A 1 20 ? 0.300 -0.072 1.180 1.00 0.00 20 CYS A C 9
ATOM 3635 O O . CYS A 1 20 ? -0.917 -0.144 1.347 1.00 0.00 20 CYS A O 9
ATOM 3642 N N . ARG A 1 21 ? 0.961 1.076 1.167 1.00 0.00 21 ARG A N 9
ATOM 3643 C CA . ARG A 1 21 ? 0.292 2.354 1.343 1.00 0.00 21 ARG A CA 9
ATOM 3644 C C . ARG A 1 21 ? -0.561 2.685 0.126 1.00 0.00 21 ARG A C 9
ATOM 3645 O O . ARG A 1 21 ? -0.106 2.544 -1.008 1.00 0.00 21 ARG A O 9
ATOM 3666 N N . PRO A 1 22 ? -1.798 3.151 0.340 1.00 0.00 22 PRO A N 9
ATOM 3667 C CA . PRO A 1 22 ? -2.695 3.521 -0.754 1.00 0.00 22 PRO A CA 9
ATOM 3668 C C . PRO A 1 22 ? -2.160 4.712 -1.532 1.00 0.00 22 PRO A C 9
ATOM 3669 O O . PRO A 1 22 ? -1.354 5.492 -1.012 1.00 0.00 22 PRO A O 9
ATOM 3680 N N . ASP A 1 23 ? -2.599 4.845 -2.773 1.00 0.00 23 ASP A N 9
ATOM 3681 C CA . ASP A 1 23 ? -2.159 5.943 -3.626 1.00 0.00 23 ASP A CA 9
ATOM 3682 C C . ASP A 1 23 ? -2.498 7.284 -2.986 1.00 0.00 23 ASP A C 9
ATOM 3683 O O . ASP A 1 23 ? -1.629 8.140 -2.811 1.00 0.00 23 ASP A O 9
ATOM 3692 N N . GLY A 1 24 ? -3.757 7.445 -2.610 1.00 0.00 24 GLY A N 9
ATOM 3693 C CA . GLY A 1 24 ? -4.189 8.666 -1.976 1.00 0.00 24 GLY A CA 9
ATOM 3694 C C . GLY A 1 24 ? -5.394 8.449 -1.089 1.00 0.00 24 GLY A C 9
ATOM 3695 O O . GLY A 1 24 ? -5.504 7.421 -0.418 1.00 0.00 24 GLY A O 9
ATOM 3699 N N . VAL A 1 25 ? -6.300 9.411 -1.086 1.00 0.00 25 VAL A N 9
ATOM 3700 C CA . VAL A 1 25 ? -7.502 9.323 -0.274 1.00 0.00 25 VAL A CA 9
ATOM 3701 C C . VAL A 1 25 ? -8.609 8.560 -0.993 1.00 0.00 25 VAL A C 9
ATOM 3702 O O . VAL A 1 25 ? -8.924 8.838 -2.149 1.00 0.00 25 VAL A O 9
ATOM 3715 N N . GLY A 1 26 ? -9.196 7.603 -0.287 1.00 0.00 26 GLY A N 9
ATOM 3716 C CA . GLY A 1 26 ? -10.275 6.803 -0.842 1.00 0.00 26 GLY A CA 9
ATOM 3717 C C . GLY A 1 26 ? -9.836 5.929 -2.001 1.00 0.00 26 GLY A C 9
ATOM 3718 O O . GLY A 1 26 ? -10.602 5.698 -2.935 1.00 0.00 26 GLY A O 9
ATOM 3722 N N . ILE A 1 27 ? -8.610 5.428 -1.938 1.00 0.00 27 ILE A N 9
ATOM 3723 C CA . ILE A 1 27 ? -8.092 4.568 -2.989 1.00 0.00 27 ILE A CA 9
ATOM 3724 C C . ILE A 1 27 ? -7.556 3.277 -2.388 1.00 0.00 27 ILE A C 9
ATOM 3725 O O . ILE A 1 27 ? -6.876 3.292 -1.365 1.00 0.00 27 ILE A O 9
ATOM 3741 N N . VAL A 1 28 ? -7.877 2.166 -3.027 1.00 0.00 28 VAL A N 9
ATOM 3742 C CA . VAL A 1 28 ? -7.442 0.853 -2.560 1.00 0.00 28 VAL A CA 9
ATOM 3743 C C . VAL A 1 28 ? -6.087 0.482 -3.150 1.00 0.00 28 VAL A C 9
ATOM 3744 O O . VAL A 1 28 ? -5.296 -0.228 -2.527 1.00 0.00 28 VAL A O 9
ATOM 3757 N N . ALA A 1 29 ? -5.823 0.974 -4.352 1.00 0.00 29 ALA A N 9
ATOM 3758 C CA . ALA A 1 29 ? -4.564 0.713 -5.024 1.00 0.00 29 ALA A CA 9
ATOM 3759 C C . ALA A 1 29 ? -3.483 1.615 -4.455 1.00 0.00 29 ALA A C 9
ATOM 3760 O O . ALA A 1 29 ? -3.770 2.736 -4.038 1.00 0.00 29 ALA A O 9
ATOM 3767 N N . GLY A 1 30 ? -2.254 1.131 -4.428 1.00 0.00 30 GLY A N 9
ATOM 3768 C CA . GLY A 1 30 ? -1.170 1.925 -3.899 1.00 0.00 30 GLY A CA 9
ATOM 3769 C C . GLY A 1 30 ? 0.178 1.288 -4.135 1.00 0.00 30 GLY A C 9
ATOM 3770 O O . GLY A 1 30 ? 0.371 0.570 -5.115 1.00 0.00 30 GLY A O 9
ATOM 3774 N N . VAL A 1 31 ? 1.110 1.544 -3.234 1.00 0.00 31 VAL A N 9
ATOM 3775 C CA . VAL A 1 31 ? 2.449 0.997 -3.339 1.00 0.00 31 VAL A CA 9
ATOM 3776 C C . VAL A 1 31 ? 3.078 0.854 -1.951 1.00 0.00 31 VAL A C 9
ATOM 3777 O O . VAL A 1 31 ? 2.904 1.725 -1.098 1.00 0.00 31 VAL A O 9
ATOM 3790 N N . CYS A 1 32 ? 3.799 -0.243 -1.729 1.00 0.00 32 CYS A N 9
ATOM 3791 C CA . CYS A 1 32 ? 4.454 -0.474 -0.442 1.00 0.00 32 CYS A CA 9
ATOM 3792 C C . CYS A 1 32 ? 5.424 0.666 -0.149 1.00 0.00 32 CYS A C 9
ATOM 3793 O O . CYS A 1 32 ? 6.136 1.124 -1.048 1.00 0.00 32 CYS A O 9
ATOM 3800 N N . VAL A 1 33 ? 5.442 1.124 1.096 1.00 0.00 33 VAL A N 9
ATOM 3801 C CA . VAL A 1 33 ? 6.322 2.216 1.494 1.00 0.00 33 VAL A CA 9
ATOM 3802 C C . VAL A 1 33 ? 7.790 1.809 1.414 1.00 0.00 33 VAL A C 9
ATOM 3803 O O . VAL A 1 33 ? 8.080 0.649 1.048 1.00 0.00 33 VAL A O 9
ATOM 3817 N N . GLY A 1 1 ? 11.091 0.147 1.856 1.00 0.00 1 GLY A N 10
ATOM 3818 C CA . GLY A 1 1 ? 11.839 -0.098 0.600 1.00 0.00 1 GLY A CA 10
ATOM 3819 C C . GLY A 1 1 ? 11.527 -1.458 0.026 1.00 0.00 1 GLY A C 10
ATOM 3820 O O . GLY A 1 1 ? 12.429 -2.202 -0.349 1.00 0.00 1 GLY A O 10
ATOM 3826 N N . CYS A 1 2 ? 10.246 -1.787 -0.031 1.00 0.00 2 CYS A N 10
ATOM 3827 C CA . CYS A 1 2 ? 9.806 -3.072 -0.547 1.00 0.00 2 CYS A CA 10
ATOM 3828 C C . CYS A 1 2 ? 8.875 -2.862 -1.737 1.00 0.00 2 CYS A C 10
ATOM 3829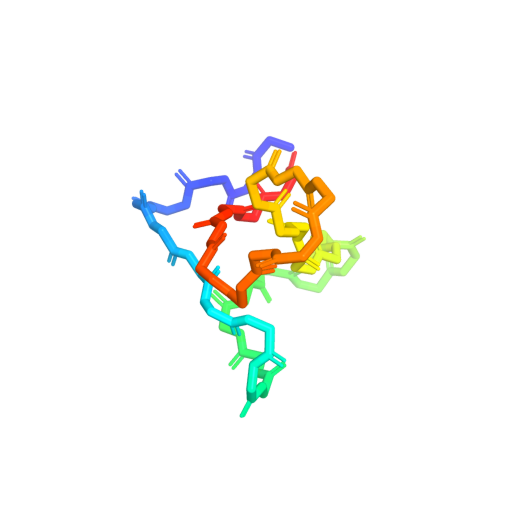 O O . CYS A 1 2 ? 7.930 -3.623 -1.961 1.00 0.00 2 CYS A O 10
ATOM 3836 N N . ALA A 1 3 ? 9.154 -1.814 -2.494 1.00 0.00 3 ALA A N 10
ATOM 3837 C CA . ALA A 1 3 ? 8.359 -1.470 -3.662 1.00 0.00 3 ALA A CA 10
ATOM 3838 C C . ALA A 1 3 ? 8.727 -2.334 -4.859 1.00 0.00 3 ALA A C 10
ATOM 3839 O O . ALA A 1 3 ? 9.570 -1.961 -5.671 1.00 0.00 3 ALA A O 10
ATOM 3846 N N . GLY A 1 4 ? 8.089 -3.487 -4.956 1.00 0.00 4 GLY A N 10
ATOM 3847 C CA . GLY A 1 4 ? 8.353 -4.392 -6.059 1.00 0.00 4 GLY A CA 10
ATOM 3848 C C . GLY A 1 4 ? 7.849 -3.837 -7.377 1.00 0.00 4 GLY A C 10
ATOM 3849 O O . GLY A 1 4 ? 8.588 -3.781 -8.359 1.00 0.00 4 GLY A O 10
ATOM 3853 N N . LYS A 1 5 ? 6.587 -3.409 -7.381 1.00 0.00 5 LYS A N 10
ATOM 3854 C CA . LYS A 1 5 ? 5.949 -2.828 -8.564 1.00 0.00 5 LYS A CA 10
ATOM 3855 C C . LYS A 1 5 ? 4.753 -1.985 -8.144 1.00 0.00 5 LYS A C 10
ATOM 3856 O O . LYS A 1 5 ? 4.651 -0.812 -8.496 1.00 0.00 5 LYS A O 10
ATOM 3875 N N . ALA A 1 6 ? 3.855 -2.598 -7.382 1.00 0.00 6 ALA A N 10
ATOM 3876 C CA . ALA A 1 6 ? 2.656 -1.929 -6.897 1.00 0.00 6 ALA A CA 10
ATOM 3877 C C . ALA A 1 6 ? 2.022 -2.758 -5.791 1.00 0.00 6 ALA A C 10
ATOM 3878 O O . ALA A 1 6 ? 2.446 -3.887 -5.541 1.00 0.00 6 ALA A O 10
ATOM 3885 N N . CYS A 1 7 ? 1.018 -2.203 -5.132 1.00 0.00 7 CYS A N 10
ATOM 3886 C CA . CYS A 1 7 ? 0.334 -2.905 -4.056 1.00 0.00 7 CYS A CA 10
ATOM 3887 C C . CYS A 1 7 ? -1.106 -2.421 -3.952 1.00 0.00 7 CYS A C 10
ATOM 3888 O O . CYS A 1 7 ? -1.380 -1.242 -4.157 1.00 0.00 7 CYS A O 10
ATOM 3895 N N . ASN A 1 8 ? -2.022 -3.323 -3.636 1.00 0.00 8 ASN A N 10
ATOM 3896 C CA . ASN A 1 8 ? -3.424 -2.962 -3.506 1.00 0.00 8 ASN A CA 10
ATOM 3897 C C . ASN A 1 8 ? -3.950 -3.363 -2.139 1.00 0.00 8 ASN A C 10
ATOM 3898 O O . ASN A 1 8 ? -3.812 -4.520 -1.727 1.00 0.00 8 ASN A O 10
ATOM 3909 N N . LEU A 1 9 ? -4.558 -2.407 -1.448 1.00 0.00 9 LEU A N 10
ATOM 3910 C CA . LEU A 1 9 ? -5.124 -2.635 -0.123 1.00 0.00 9 LEU A CA 10
ATOM 3911 C C . LEU A 1 9 ? -6.430 -3.423 -0.237 1.00 0.00 9 LEU A C 10
ATOM 3912 O O . LEU A 1 9 ? -7.498 -2.958 0.157 1.00 0.00 9 LEU A O 10
ATOM 3928 N N . LEU A 1 10 ? -6.326 -4.614 -0.801 1.00 0.00 10 LEU A N 10
ATOM 3929 C CA . LEU A 1 10 ? -7.473 -5.488 -1.000 1.00 0.00 10 LEU A CA 10
ATOM 3930 C C . LEU A 1 10 ? -7.135 -6.907 -0.566 1.00 0.00 10 LEU A C 10
ATOM 3931 O O . LEU A 1 10 ? -7.918 -7.567 0.110 1.00 0.00 10 LEU A O 10
ATOM 3947 N N . GLY A 1 11 ? -5.958 -7.364 -0.965 1.00 0.00 11 GLY A N 10
ATOM 3948 C CA . GLY A 1 11 ? -5.517 -8.699 -0.622 1.00 0.00 11 GLY A CA 10
ATOM 3949 C C . GLY A 1 11 ? -4.107 -8.950 -1.100 1.00 0.00 11 GLY A C 10
ATOM 3950 O O . GLY A 1 11 ? -3.835 -9.937 -1.778 1.00 0.00 11 GLY A O 10
ATOM 3954 N N . LEU A 1 12 ? -3.211 -8.037 -0.755 1.00 0.00 12 LEU A N 10
ATOM 3955 C CA . LEU A 1 12 ? -1.819 -8.138 -1.154 1.00 0.00 12 LEU A CA 10
ATOM 3956 C C . LEU A 1 12 ? -0.950 -7.430 -0.124 1.00 0.00 12 LEU A C 10
ATOM 3957 O O . LEU A 1 12 ? -1.302 -6.355 0.359 1.00 0.00 12 LEU A O 10
ATOM 3973 N N . THR A 1 13 ? 0.174 -8.039 0.211 1.00 0.00 13 THR A N 10
ATOM 3974 C CA . THR A 1 13 ? 1.090 -7.471 1.181 1.00 0.00 13 THR A CA 10
ATOM 3975 C C . THR A 1 13 ? 2.525 -7.777 0.779 1.00 0.00 13 THR A C 10
ATOM 3976 O O . THR A 1 13 ? 2.817 -8.857 0.262 1.00 0.00 13 THR A O 10
ATOM 3987 N N . CYS A 1 14 ? 3.406 -6.817 0.996 1.00 0.00 14 CYS A N 10
ATOM 3988 C CA . CYS A 1 14 ? 4.808 -6.971 0.649 1.00 0.00 14 CYS A CA 10
ATOM 3989 C C . CYS A 1 14 ? 5.617 -7.487 1.839 1.00 0.00 14 CYS A C 10
ATOM 3990 O O . CYS A 1 14 ? 5.070 -8.133 2.738 1.00 0.00 14 CYS A O 10
ATOM 3997 N N . ASP A 1 15 ? 6.913 -7.201 1.829 1.00 0.00 15 ASP A N 10
ATOM 3998 C CA . ASP A 1 15 ? 7.820 -7.631 2.886 1.00 0.00 15 ASP A CA 10
ATOM 3999 C C . ASP A 1 15 ? 7.468 -6.978 4.216 1.00 0.00 15 ASP A C 10
ATOM 4000 O O . ASP A 1 15 ? 7.021 -5.828 4.260 1.00 0.00 15 ASP A O 10
ATOM 4009 N N . ALA A 1 16 ? 7.671 -7.727 5.296 1.00 0.00 16 ALA A N 10
ATOM 4010 C CA . ALA A 1 16 ? 7.380 -7.242 6.640 1.00 0.00 16 ALA A CA 10
ATOM 4011 C C . ALA A 1 16 ? 8.151 -5.962 6.939 1.00 0.00 16 ALA A C 10
ATOM 4012 O O . ALA A 1 16 ? 9.366 -5.901 6.768 1.00 0.00 16 ALA A O 10
ATOM 4019 N N . GLY A 1 17 ? 7.428 -4.941 7.370 1.00 0.00 17 GLY A N 10
ATOM 4020 C CA . GLY A 1 17 ? 8.044 -3.666 7.671 1.00 0.00 17 GLY A CA 10
ATOM 4021 C C . GLY A 1 17 ? 7.536 -2.586 6.743 1.00 0.00 17 GLY A C 10
ATOM 4022 O O . GLY A 1 17 ? 7.230 -1.474 7.172 1.00 0.00 17 GLY A O 10
ATOM 4026 N N . CYS A 1 18 ? 7.421 -2.930 5.470 1.00 0.00 18 CYS A N 10
ATOM 4027 C CA . CYS A 1 18 ? 6.924 -2.008 4.473 1.00 0.00 18 CYS A CA 10
ATOM 4028 C C . CYS A 1 18 ? 5.411 -2.137 4.371 1.00 0.00 18 CYS A C 10
ATOM 4029 O O . CYS A 1 18 ? 4.891 -3.172 3.960 1.00 0.00 18 CYS A O 10
ATOM 4036 N N . PHE A 1 19 ? 4.711 -1.092 4.766 1.00 0.00 19 PHE A N 10
ATOM 4037 C CA . PHE A 1 19 ? 3.257 -1.098 4.726 1.00 0.00 19 PHE A CA 10
ATOM 4038 C C . PHE A 1 19 ? 2.744 -0.814 3.318 1.00 0.00 19 PHE A C 10
ATOM 4039 O O . PHE A 1 19 ? 3.322 -0.009 2.582 1.00 0.00 19 PHE A O 10
ATOM 4056 N N . CYS A 1 20 ? 1.655 -1.479 2.955 1.00 0.00 20 CYS A N 10
ATOM 4057 C CA . CYS A 1 20 ? 1.040 -1.300 1.648 1.00 0.00 20 CYS A CA 10
ATOM 4058 C C . CYS A 1 20 ? 0.346 0.057 1.601 1.00 0.00 20 CYS A C 10
ATOM 4059 O O . CYS A 1 20 ? -0.830 0.180 1.945 1.00 0.00 20 CYS A O 10
ATOM 4066 N N . ARG A 1 21 ? 1.097 1.079 1.221 1.00 0.00 21 ARG A N 10
ATOM 4067 C CA . ARG A 1 21 ? 0.575 2.433 1.169 1.00 0.00 21 ARG A CA 10
ATOM 4068 C C . ARG A 1 21 ? -0.340 2.642 -0.025 1.00 0.00 21 ARG A C 10
ATOM 4069 O O . ARG A 1 21 ? 0.077 2.478 -1.175 1.00 0.00 21 ARG A O 10
ATOM 4090 N N . PRO A 1 22 ? -1.582 3.065 0.230 1.00 0.00 22 PRO A N 10
ATOM 4091 C CA . PRO A 1 22 ? -2.534 3.362 -0.827 1.00 0.00 22 PRO A CA 10
ATOM 4092 C C . PRO A 1 22 ? -2.108 4.628 -1.540 1.00 0.00 22 PRO A C 10
ATOM 4093 O O . PRO A 1 22 ? -1.357 5.424 -0.977 1.00 0.00 22 PRO A O 10
ATOM 4104 N N . ASP A 1 23 ? -2.558 4.809 -2.766 1.00 0.00 23 ASP A N 10
ATOM 4105 C CA . ASP A 1 23 ? -2.181 5.987 -3.540 1.00 0.00 23 ASP A CA 10
ATOM 4106 C C . ASP A 1 23 ? -2.524 7.266 -2.783 1.00 0.00 23 ASP A C 10
ATOM 4107 O O . ASP A 1 23 ? -1.666 8.127 -2.569 1.00 0.00 23 ASP A O 10
ATOM 4116 N N . GLY A 1 24 ? -3.772 7.371 -2.350 1.00 0.00 24 GLY A N 10
ATOM 4117 C CA . GLY A 1 24 ? -4.196 8.530 -1.604 1.00 0.00 24 GLY A CA 10
ATOM 4118 C C . GLY A 1 24 ? -5.445 8.261 -0.797 1.00 0.00 24 GLY A C 10
ATOM 4119 O O . GLY A 1 24 ? -5.627 7.166 -0.265 1.00 0.00 24 GLY A O 10
ATOM 4123 N N . VAL A 1 25 ? -6.307 9.257 -0.708 1.00 0.00 25 VAL A N 10
ATOM 4124 C CA . VAL A 1 25 ? -7.546 9.130 0.040 1.00 0.00 25 VAL A CA 10
ATOM 4125 C C . VAL A 1 25 ? -8.635 8.468 -0.797 1.00 0.00 25 VAL A C 10
ATOM 4126 O O . VAL A 1 25 ? -8.875 8.848 -1.940 1.00 0.00 25 VAL A O 10
ATOM 4139 N N . GLY A 1 26 ? -9.283 7.476 -0.205 1.00 0.00 26 GLY A N 10
ATOM 4140 C CA . GLY A 1 26 ? -10.350 6.758 -0.882 1.00 0.00 26 GLY A CA 10
ATOM 4141 C C . GLY A 1 26 ? -9.860 5.942 -2.063 1.00 0.00 26 GLY A C 10
ATOM 4142 O O . GLY A 1 26 ? -10.593 5.740 -3.030 1.00 0.00 26 GLY A O 10
ATOM 4146 N N . ILE A 1 27 ? -8.628 5.458 -1.982 1.00 0.00 27 ILE A N 10
ATOM 4147 C CA . ILE A 1 27 ? -8.062 4.650 -3.051 1.00 0.00 27 ILE A CA 10
ATOM 4148 C C . ILE A 1 27 ? -7.495 3.362 -2.478 1.00 0.00 27 ILE A C 10
ATOM 4149 O O . ILE A 1 27 ? -6.804 3.375 -1.463 1.00 0.00 27 ILE A O 10
ATOM 4165 N N . VAL A 1 28 ? -7.801 2.256 -3.131 1.00 0.00 28 VAL A N 10
ATOM 4166 C CA . VAL A 1 28 ? -7.332 0.947 -2.690 1.00 0.00 28 VAL A CA 10
ATOM 4167 C C . VAL A 1 28 ? -5.982 0.610 -3.315 1.00 0.00 28 VAL A C 10
ATOM 4168 O O . VAL A 1 28 ? -5.151 -0.056 -2.703 1.00 0.00 28 VAL A O 10
ATOM 4181 N N . ALA A 1 29 ? -5.771 1.077 -4.537 1.00 0.00 29 ALA A N 10
ATOM 4182 C CA . ALA A 1 29 ? -4.525 0.835 -5.243 1.00 0.00 29 ALA A CA 10
ATOM 4183 C C . ALA A 1 29 ? -3.441 1.767 -4.730 1.00 0.00 29 ALA A C 10
ATOM 4184 O O . ALA A 1 29 ? -3.724 2.904 -4.359 1.00 0.00 29 ALA A O 10
ATOM 4191 N N . GLY A 1 30 ? -2.211 1.284 -4.699 1.00 0.00 30 GLY A N 10
ATOM 4192 C CA . GLY A 1 30 ? -1.111 2.093 -4.225 1.00 0.00 30 GLY A CA 10
ATOM 4193 C C . GLY A 1 30 ? 0.231 1.455 -4.508 1.00 0.00 30 GLY A C 10
ATOM 4194 O O . GLY A 1 30 ? 0.404 0.768 -5.518 1.00 0.00 30 GLY A O 10
ATOM 4198 N N . VAL A 1 31 ? 1.182 1.668 -3.616 1.00 0.00 31 VAL A N 10
ATOM 4199 C CA . VAL A 1 31 ? 2.512 1.109 -3.772 1.00 0.00 31 VAL A CA 10
ATOM 4200 C C . VAL A 1 31 ? 3.164 0.882 -2.411 1.00 0.00 31 VAL A C 10
ATOM 4201 O O . VAL A 1 31 ? 3.006 1.688 -1.493 1.00 0.00 31 VAL A O 10
ATOM 4214 N N . CYS A 1 32 ? 3.888 -0.220 -2.292 1.00 0.00 32 CYS A N 10
ATOM 4215 C CA . CYS A 1 32 ? 4.571 -0.558 -1.054 1.00 0.00 32 CYS A CA 10
ATOM 4216 C C . CYS A 1 32 ? 5.718 0.419 -0.819 1.00 0.00 32 CYS A C 10
ATOM 4217 O O . CYS A 1 32 ? 6.437 0.769 -1.754 1.00 0.00 32 CYS A O 10
ATOM 4224 N N . VAL A 1 33 ? 5.873 0.870 0.418 1.00 0.00 33 VAL A N 10
ATOM 4225 C CA . VAL A 1 33 ? 6.926 1.820 0.757 1.00 0.00 33 VAL A CA 10
ATOM 4226 C C . VAL A 1 33 ? 8.280 1.133 0.902 1.00 0.00 33 VAL A C 10
ATOM 4227 O O . VAL A 1 33 ? 9.277 1.832 1.169 1.00 0.00 33 VAL A O 10
ATOM 4241 N N . GLY A 1 1 ? 11.224 -0.054 0.510 1.00 0.00 1 GLY A N 11
ATOM 4242 C CA . GLY A 1 1 ? 11.154 -0.364 -0.938 1.00 0.00 1 GLY A CA 11
ATOM 4243 C C . GLY A 1 1 ? 10.950 -1.839 -1.172 1.00 0.00 1 GLY A C 11
ATOM 4244 O O . GLY A 1 1 ? 11.721 -2.472 -1.886 1.00 0.00 1 GLY A O 11
ATOM 4250 N N . CYS A 1 2 ? 9.920 -2.387 -0.550 1.00 0.00 2 CYS A N 11
ATOM 4251 C CA . CYS A 1 2 ? 9.619 -3.806 -0.669 1.00 0.00 2 CYS A CA 11
ATOM 4252 C C . CYS A 1 2 ? 8.630 -4.069 -1.805 1.00 0.00 2 CYS A C 11
ATOM 4253 O O . CYS A 1 2 ? 8.287 -5.214 -2.094 1.00 0.00 2 CYS A O 11
ATOM 4260 N N . ALA A 1 3 ? 8.157 -3.003 -2.441 1.00 0.00 3 ALA A N 11
ATOM 4261 C CA . ALA A 1 3 ? 7.201 -3.130 -3.531 1.00 0.00 3 ALA A CA 11
ATOM 4262 C C . ALA A 1 3 ? 7.878 -3.480 -4.846 1.00 0.00 3 ALA A C 11
ATOM 4263 O O . ALA A 1 3 ? 8.852 -2.846 -5.241 1.00 0.00 3 ALA A O 11
ATOM 4270 N N . GLY A 1 4 ? 7.330 -4.476 -5.529 1.00 0.00 4 GLY A N 11
ATOM 4271 C CA . GLY A 1 4 ? 7.865 -4.878 -6.814 1.00 0.00 4 GLY A CA 11
ATOM 4272 C C . GLY A 1 4 ? 7.533 -3.862 -7.889 1.00 0.00 4 GLY A C 11
ATOM 4273 O O . GLY A 1 4 ? 8.278 -3.692 -8.851 1.00 0.00 4 GLY A O 11
ATOM 4277 N N . LYS A 1 5 ? 6.400 -3.180 -7.711 1.00 0.00 5 LYS A N 11
ATOM 4278 C CA . LYS A 1 5 ? 5.942 -2.159 -8.649 1.00 0.00 5 LYS A CA 11
ATOM 4279 C C . LYS A 1 5 ? 4.729 -1.422 -8.086 1.00 0.00 5 LYS A C 11
ATOM 4280 O O . LYS A 1 5 ? 4.654 -0.198 -8.138 1.00 0.00 5 LYS A O 11
ATOM 4299 N N . ALA A 1 6 ? 3.782 -2.179 -7.546 1.00 0.00 6 ALA A N 11
ATOM 4300 C CA . ALA A 1 6 ? 2.567 -1.612 -6.974 1.00 0.00 6 ALA A CA 11
ATOM 4301 C C . ALA A 1 6 ? 1.980 -2.563 -5.938 1.00 0.00 6 ALA A C 11
ATOM 4302 O O . ALA A 1 6 ? 2.347 -3.738 -5.897 1.00 0.00 6 ALA A O 11
ATOM 4309 N N . CYS A 1 7 ? 1.084 -2.054 -5.102 1.00 0.00 7 CYS A N 11
ATOM 4310 C CA . CYS A 1 7 ? 0.455 -2.865 -4.067 1.00 0.00 7 CYS A CA 11
ATOM 4311 C C . CYS A 1 7 ? -0.934 -2.335 -3.736 1.00 0.00 7 CYS A C 11
ATOM 4312 O O . CYS A 1 7 ? -1.117 -1.137 -3.554 1.00 0.00 7 CYS A O 11
ATOM 4319 N N . ASN A 1 8 ? -1.904 -3.228 -3.639 1.00 0.00 8 ASN A N 11
ATOM 4320 C CA . ASN A 1 8 ? -3.264 -2.836 -3.302 1.00 0.00 8 ASN A CA 11
ATOM 4321 C C . ASN A 1 8 ? -3.505 -3.051 -1.816 1.00 0.00 8 ASN A C 11
ATOM 4322 O O . ASN A 1 8 ? -3.137 -4.095 -1.271 1.00 0.00 8 ASN A O 11
ATOM 4333 N N . LEU A 1 9 ? -4.118 -2.068 -1.167 1.00 0.00 9 LEU A N 11
ATOM 4334 C CA . LEU A 1 9 ? -4.413 -2.138 0.263 1.00 0.00 9 LEU A CA 11
ATOM 4335 C C . LEU A 1 9 ? -5.575 -3.101 0.530 1.00 0.00 9 LEU A C 11
ATOM 4336 O O . LEU A 1 9 ? -6.576 -2.744 1.149 1.00 0.00 9 LEU A O 11
ATOM 4352 N N . LEU A 1 10 ? -5.423 -4.323 0.046 1.00 0.00 10 LEU A N 11
ATOM 4353 C CA . LEU A 1 10 ? -6.427 -5.364 0.204 1.00 0.00 10 LEU A CA 11
ATOM 4354 C C . LEU A 1 10 ? -5.731 -6.683 0.507 1.00 0.00 10 LEU A C 11
ATOM 4355 O O . LEU A 1 10 ? -6.219 -7.758 0.162 1.00 0.00 10 LEU A O 11
ATOM 4371 N N . GLY A 1 11 ? -4.577 -6.580 1.145 1.00 0.00 11 GLY A N 11
ATOM 4372 C CA . GLY A 1 11 ? -3.799 -7.750 1.488 1.00 0.00 11 GLY A CA 11
ATOM 4373 C C . GLY A 1 11 ? -2.347 -7.395 1.721 1.00 0.00 11 GLY A C 11
ATOM 4374 O O . GLY A 1 11 ? -2.048 -6.434 2.430 1.00 0.00 11 GLY A O 11
ATOM 4378 N N . LEU A 1 12 ? -1.448 -8.155 1.113 1.00 0.00 12 LEU A N 11
ATOM 4379 C CA . LEU A 1 12 ? -0.018 -7.912 1.246 1.00 0.00 12 LEU A CA 11
ATOM 4380 C C . LEU A 1 12 ? 0.727 -8.584 0.100 1.00 0.00 12 LEU A C 11
ATOM 4381 O O . LEU A 1 12 ? 0.401 -9.706 -0.285 1.00 0.00 12 LEU A O 11
ATOM 4397 N N . THR A 1 13 ? 1.716 -7.892 -0.444 1.00 0.00 13 THR A N 11
ATOM 4398 C CA . THR A 1 13 ? 2.499 -8.420 -1.550 1.00 0.00 13 THR A CA 11
ATOM 4399 C C . THR A 1 13 ? 3.920 -7.856 -1.507 1.00 0.00 13 THR A C 11
ATOM 4400 O O . THR A 1 13 ? 4.483 -7.430 -2.520 1.00 0.00 13 THR A O 11
ATOM 4411 N N . CYS A 1 14 ? 4.499 -7.871 -0.316 1.00 0.00 14 CYS A N 11
ATOM 4412 C CA . CYS A 1 14 ? 5.853 -7.383 -0.110 1.00 0.00 14 CYS A CA 11
ATOM 4413 C C . CYS A 1 14 ? 6.430 -7.942 1.178 1.00 0.00 14 CYS A C 11
ATOM 4414 O O . CYS A 1 14 ? 5.759 -8.685 1.898 1.00 0.00 14 CYS A O 11
ATOM 4421 N N . ASP A 1 15 ? 7.681 -7.593 1.440 1.00 0.00 15 ASP A N 11
ATOM 4422 C CA . ASP A 1 15 ? 8.398 -8.056 2.627 1.00 0.00 15 ASP A CA 11
ATOM 4423 C C . ASP A 1 15 ? 7.675 -7.671 3.909 1.00 0.00 15 ASP A C 11
ATOM 4424 O O . ASP A 1 15 ? 7.005 -6.636 3.976 1.00 0.00 15 ASP A O 11
ATOM 4433 N N . ALA A 1 16 ? 7.817 -8.519 4.924 1.00 0.00 16 ALA A N 11
ATOM 4434 C CA . ALA A 1 16 ? 7.191 -8.302 6.224 1.00 0.00 16 ALA A CA 11
ATOM 4435 C C . ALA A 1 16 ? 7.873 -7.169 6.990 1.00 0.00 16 ALA A C 11
ATOM 4436 O O . ALA A 1 16 ? 8.497 -7.383 8.028 1.00 0.00 16 ALA A O 11
ATOM 4443 N N . GLY A 1 17 ? 7.746 -5.967 6.457 1.00 0.00 17 GLY A N 11
ATOM 4444 C CA . GLY A 1 17 ? 8.337 -4.796 7.065 1.00 0.00 17 GLY A CA 11
ATOM 4445 C C . GLY A 1 17 ? 7.794 -3.537 6.429 1.00 0.00 17 GLY A C 11
ATOM 4446 O O . GLY A 1 17 ? 7.511 -2.552 7.109 1.00 0.00 17 GLY A O 11
ATOM 4450 N N . CYS A 1 18 ? 7.624 -3.591 5.119 1.00 0.00 18 CYS A N 11
ATOM 4451 C CA . CYS A 1 18 ? 7.086 -2.479 4.372 1.00 0.00 18 CYS A CA 11
ATOM 4452 C C . CYS A 1 18 ? 5.573 -2.599 4.310 1.00 0.00 18 CYS A C 11
ATOM 4453 O O . CYS A 1 18 ? 5.037 -3.597 3.832 1.00 0.00 18 CYS A O 11
ATOM 4460 N N . PHE A 1 19 ? 4.893 -1.586 4.801 1.00 0.00 19 PHE A N 11
ATOM 4461 C CA . PHE A 1 19 ? 3.439 -1.579 4.798 1.00 0.00 19 PHE A CA 11
ATOM 4462 C C . PHE A 1 19 ? 2.914 -1.177 3.426 1.00 0.00 19 PHE A C 11
ATOM 4463 O O . PHE A 1 19 ? 3.486 -0.311 2.757 1.00 0.00 19 PHE A O 11
ATOM 4480 N N . CYS A 1 20 ? 1.822 -1.795 3.013 1.00 0.00 20 CYS A N 11
ATOM 4481 C CA . CYS A 1 20 ? 1.218 -1.475 1.734 1.00 0.00 20 CYS A CA 11
ATOM 4482 C C . CYS A 1 20 ? 0.541 -0.116 1.854 1.00 0.00 20 CYS A C 11
ATOM 4483 O O . CYS A 1 20 ? -0.396 0.050 2.635 1.00 0.00 20 CYS A O 11
ATOM 4490 N N . ARG A 1 21 ? 1.042 0.865 1.124 1.00 0.00 21 ARG A N 11
ATOM 4491 C CA . ARG A 1 21 ? 0.498 2.207 1.199 1.00 0.00 21 ARG A CA 11
ATOM 4492 C C . ARG A 1 21 ? -0.377 2.529 -0.006 1.00 0.00 21 ARG A C 11
ATOM 4493 O O . ARG A 1 21 ? 0.049 2.382 -1.149 1.00 0.00 21 ARG A O 11
ATOM 4514 N N . PRO A 1 22 ? -1.610 2.993 0.239 1.00 0.00 22 PRO A N 11
ATOM 4515 C CA . PRO A 1 22 ? -2.542 3.363 -0.827 1.00 0.00 22 PRO A CA 11
ATOM 4516 C C . PRO A 1 22 ? -2.091 4.625 -1.554 1.00 0.00 22 PRO A C 11
ATOM 4517 O O . PRO A 1 22 ? -1.293 5.405 -1.021 1.00 0.00 22 PRO A O 11
ATOM 4528 N N . ASP A 1 23 ? -2.596 4.811 -2.769 1.00 0.00 23 ASP A N 11
ATOM 4529 C CA . ASP A 1 23 ? -2.249 5.971 -3.589 1.00 0.00 23 ASP A CA 11
ATOM 4530 C C . ASP A 1 23 ? -2.585 7.269 -2.859 1.00 0.00 23 ASP A C 11
ATOM 4531 O O . ASP A 1 23 ? -1.714 8.111 -2.629 1.00 0.00 23 ASP A O 11
ATOM 4540 N N . GLY A 1 24 ? -3.845 7.414 -2.475 1.00 0.00 24 GLY A N 11
ATOM 4541 C CA . GLY A 1 24 ? -4.259 8.601 -1.769 1.00 0.00 24 GLY A CA 11
ATOM 4542 C C . GLY A 1 24 ? -5.538 8.395 -0.989 1.00 0.00 24 GLY A C 11
ATOM 4543 O O . GLY A 1 24 ? -5.749 7.341 -0.386 1.00 0.00 24 GLY A O 11
ATOM 4547 N N . VAL A 1 25 ? -6.391 9.405 -0.997 1.00 0.00 25 VAL A N 11
ATOM 4548 C CA . VAL A 1 25 ? -7.655 9.347 -0.280 1.00 0.00 25 VAL A CA 11
ATOM 4549 C C . VAL A 1 25 ? -8.723 8.606 -1.076 1.00 0.00 25 VAL A C 11
ATOM 4550 O O . VAL A 1 25 ? -8.951 8.887 -2.252 1.00 0.00 25 VAL A O 11
ATOM 4563 N N . GLY A 1 26 ? -9.376 7.663 -0.411 1.00 0.00 26 GLY A N 11
ATOM 4564 C CA . GLY A 1 26 ? -10.431 6.883 -1.035 1.00 0.00 26 GLY A CA 11
ATOM 4565 C C . GLY A 1 26 ? -9.937 5.997 -2.161 1.00 0.00 26 GLY A C 11
ATOM 4566 O O . GLY A 1 26 ? -10.668 5.733 -3.116 1.00 0.00 26 GLY A O 11
ATOM 4570 N N . ILE A 1 27 ? -8.704 5.521 -2.052 1.00 0.00 27 ILE A N 11
ATOM 4571 C CA . ILE A 1 27 ? -8.139 4.651 -3.070 1.00 0.00 27 ILE A CA 11
ATOM 4572 C C . ILE A 1 27 ? -7.545 3.411 -2.423 1.00 0.00 27 ILE A C 11
ATOM 4573 O O . ILE A 1 27 ? -6.827 3.499 -1.431 1.00 0.00 27 ILE A O 11
ATOM 4589 N N . VAL A 1 28 ? -7.857 2.260 -2.990 1.00 0.00 28 VAL A N 11
ATOM 4590 C CA . VAL A 1 28 ? -7.359 0.992 -2.474 1.00 0.00 28 VAL A CA 11
ATOM 4591 C C . VAL A 1 28 ? -6.023 0.630 -3.114 1.00 0.00 28 VAL A C 11
ATOM 4592 O O . VAL A 1 28 ? -5.162 0.029 -2.480 1.00 0.00 28 VAL A O 11
ATOM 4605 N N . ALA A 1 29 ? -5.855 1.007 -4.373 1.00 0.00 29 ALA A N 11
ATOM 4606 C CA . ALA A 1 29 ? -4.622 0.733 -5.093 1.00 0.00 29 ALA A CA 11
ATOM 4607 C C . ALA A 1 29 ? -3.530 1.691 -4.645 1.00 0.00 29 ALA A C 11
ATOM 4608 O O . ALA A 1 29 ? -3.816 2.835 -4.294 1.00 0.00 29 ALA A O 11
ATOM 4615 N N . GLY A 1 30 ? -2.293 1.223 -4.644 1.00 0.00 30 GLY A N 11
ATOM 4616 C CA . GLY A 1 30 ? -1.189 2.062 -4.228 1.00 0.00 30 GLY A CA 11
ATOM 4617 C C . GLY A 1 30 ? 0.151 1.400 -4.461 1.00 0.00 30 GLY A C 11
ATOM 4618 O O . GLY A 1 30 ? 0.354 0.730 -5.476 1.00 0.00 30 GLY A O 11
ATOM 4622 N N . VAL A 1 31 ? 1.064 1.569 -3.519 1.00 0.00 31 VAL A N 11
ATOM 4623 C CA . VAL A 1 31 ? 2.385 0.980 -3.626 1.00 0.00 31 VAL A CA 11
ATOM 4624 C C . VAL A 1 31 ? 2.966 0.694 -2.240 1.00 0.00 31 VAL A C 11
ATOM 4625 O O . VAL A 1 31 ? 2.837 1.499 -1.319 1.00 0.00 31 VAL A O 11
ATOM 4638 N N . CYS A 1 32 ? 3.605 -0.457 -2.104 1.00 0.00 32 CYS A N 11
ATOM 4639 C CA . CYS A 1 32 ? 4.220 -0.846 -0.844 1.00 0.00 32 CYS A CA 11
ATOM 4640 C C . CYS A 1 32 ? 5.457 0.021 -0.621 1.00 0.00 32 CYS A C 11
ATOM 4641 O O . CYS A 1 32 ? 6.195 0.301 -1.567 1.00 0.00 32 CYS A O 11
ATOM 4648 N N . VAL A 1 33 ? 5.666 0.477 0.604 1.00 0.00 33 VAL A N 11
ATOM 4649 C CA . VAL A 1 33 ? 6.806 1.340 0.901 1.00 0.00 33 VAL A CA 11
ATOM 4650 C C . VAL A 1 33 ? 8.122 0.565 0.922 1.00 0.00 33 VAL A C 11
ATOM 4651 O O . VAL A 1 33 ? 8.151 -0.603 0.477 1.00 0.00 33 VAL A O 11
ATOM 4665 N N . GLY A 1 1 ? 10.715 0.862 -0.601 1.00 0.00 1 GLY A N 12
ATOM 4666 C CA . GLY A 1 1 ? 11.804 0.011 -0.072 1.00 0.00 1 GLY A CA 12
ATOM 4667 C C . GLY A 1 1 ? 11.536 -1.463 -0.289 1.00 0.00 1 GLY A C 12
ATOM 4668 O O . GLY A 1 1 ? 12.393 -2.182 -0.796 1.00 0.00 1 GLY A O 12
ATOM 4674 N N . CYS A 1 2 ? 10.347 -1.919 0.086 1.00 0.00 2 CYS A N 12
ATOM 4675 C CA . CYS A 1 2 ? 9.992 -3.325 -0.075 1.00 0.00 2 CYS A CA 12
ATOM 4676 C C . CYS A 1 2 ? 8.876 -3.480 -1.093 1.00 0.00 2 CYS A C 12
ATOM 4677 O O . CYS A 1 2 ? 8.012 -4.347 -0.967 1.00 0.00 2 CYS A O 12
ATOM 4684 N N . ALA A 1 3 ? 8.896 -2.629 -2.096 1.00 0.00 3 ALA A N 12
ATOM 4685 C CA . ALA A 1 3 ? 7.886 -2.660 -3.140 1.00 0.00 3 ALA A CA 12
ATOM 4686 C C . ALA A 1 3 ? 8.333 -3.525 -4.306 1.00 0.00 3 ALA A C 12
ATOM 4687 O O . ALA A 1 3 ? 9.291 -3.188 -5.002 1.00 0.00 3 ALA A O 12
ATOM 4694 N N . GLY A 1 4 ? 7.628 -4.628 -4.527 1.00 0.00 4 GLY A N 12
ATOM 4695 C CA . GLY A 1 4 ? 7.965 -5.506 -5.630 1.00 0.00 4 GLY A CA 12
ATOM 4696 C C . GLY A 1 4 ? 7.718 -4.823 -6.958 1.00 0.00 4 GLY A C 12
ATOM 4697 O O . GLY A 1 4 ? 8.568 -4.837 -7.848 1.00 0.00 4 GLY A O 12
ATOM 4701 N N . LYS A 1 5 ? 6.553 -4.196 -7.065 1.00 0.00 5 LYS A N 12
ATOM 4702 C CA . LYS A 1 5 ? 6.151 -3.459 -8.258 1.00 0.00 5 LYS A CA 12
ATOM 4703 C C . LYS A 1 5 ? 5.064 -2.459 -7.897 1.00 0.00 5 LYS A C 12
ATOM 4704 O O . LYS A 1 5 ? 5.138 -1.291 -8.265 1.00 0.00 5 LYS A O 12
ATOM 4723 N N . ALA A 1 6 ? 4.065 -2.937 -7.165 1.00 0.00 6 ALA A N 12
ATOM 4724 C CA . ALA A 1 6 ? 2.949 -2.112 -6.728 1.00 0.00 6 ALA A CA 12
ATOM 4725 C C . ALA A 1 6 ? 2.136 -2.865 -5.691 1.00 0.00 6 ALA A C 12
ATOM 4726 O O . ALA A 1 6 ? 2.501 -3.972 -5.298 1.00 0.00 6 ALA A O 12
ATOM 4733 N N . CYS A 1 7 ? 1.042 -2.271 -5.258 1.00 0.00 7 CYS A N 12
ATOM 4734 C CA . CYS A 1 7 ? 0.175 -2.893 -4.271 1.00 0.00 7 CYS A CA 12
ATOM 4735 C C . CYS A 1 7 ? -1.266 -2.435 -4.484 1.00 0.00 7 CYS A C 12
ATOM 4736 O O . CYS A 1 7 ? -1.514 -1.451 -5.176 1.00 0.00 7 CYS A O 12
ATOM 4743 N N . ASN A 1 8 ? -2.216 -3.158 -3.912 1.00 0.00 8 ASN A N 12
ATOM 4744 C CA . ASN A 1 8 ? -3.626 -2.817 -4.067 1.00 0.00 8 ASN A CA 12
ATOM 4745 C C . ASN A 1 8 ? -4.380 -3.103 -2.768 1.00 0.00 8 ASN A C 12
ATOM 4746 O O . ASN A 1 8 ? -5.603 -3.202 -2.754 1.00 0.00 8 ASN A O 12
ATOM 4757 N N . LEU A 1 9 ? -3.623 -3.211 -1.673 1.00 0.00 9 LEU A N 12
ATOM 4758 C CA . LEU A 1 9 ? -4.184 -3.466 -0.341 1.00 0.00 9 LEU A CA 12
ATOM 4759 C C . LEU A 1 9 ? -5.124 -4.678 -0.354 1.00 0.00 9 LEU A C 12
ATOM 4760 O O . LEU A 1 9 ? -6.136 -4.709 0.343 1.00 0.00 9 LEU A O 12
ATOM 4776 N N . LEU A 1 10 ? -4.778 -5.675 -1.159 1.00 0.00 10 LEU A N 12
ATOM 4777 C CA . LEU A 1 10 ? -5.583 -6.884 -1.277 1.00 0.00 10 LEU A CA 12
ATOM 4778 C C . LEU A 1 10 ? -4.691 -8.119 -1.247 1.00 0.00 10 LEU A C 12
ATOM 4779 O O . LEU A 1 10 ? -4.825 -9.019 -2.074 1.00 0.00 10 LEU A O 12
ATOM 4795 N N . GLY A 1 11 ? -3.778 -8.153 -0.291 1.00 0.00 11 GLY A N 12
ATOM 4796 C CA . GLY A 1 11 ? -2.879 -9.280 -0.169 1.00 0.00 11 GLY A CA 12
ATOM 4797 C C . GLY A 1 11 ? -1.679 -8.956 0.689 1.00 0.00 11 GLY A C 12
ATOM 4798 O O . GLY A 1 11 ? -1.791 -8.219 1.666 1.00 0.00 11 GLY A O 12
ATOM 4802 N N . LEU A 1 12 ? -0.528 -9.495 0.317 1.00 0.00 12 LEU A N 12
ATOM 4803 C CA . LEU A 1 12 ? 0.702 -9.259 1.056 1.00 0.00 12 LEU A CA 12
ATOM 4804 C C . LEU A 1 12 ? 1.883 -9.200 0.092 1.00 0.00 12 LEU A C 12
ATOM 4805 O O . LEU A 1 12 ? 2.844 -9.955 0.210 1.00 0.00 12 LEU A O 12
ATOM 4821 N N . THR A 1 13 ? 1.795 -8.294 -0.871 1.00 0.00 13 THR A N 12
ATOM 4822 C CA . THR A 1 13 ? 2.850 -8.123 -1.861 1.00 0.00 13 THR A CA 12
ATOM 4823 C C . THR A 1 13 ? 3.890 -7.109 -1.368 1.00 0.00 13 THR A C 12
ATOM 4824 O O . THR A 1 13 ? 4.568 -6.447 -2.159 1.00 0.00 13 THR A O 12
ATOM 4835 N N . CYS A 1 14 ? 4.018 -7.013 -0.053 1.00 0.00 14 CYS A N 12
ATOM 4836 C CA . CYS A 1 14 ? 4.969 -6.109 0.575 1.00 0.00 14 CYS A CA 12
ATOM 4837 C C . CYS A 1 14 ? 5.735 -6.862 1.652 1.00 0.00 14 CYS A C 12
ATOM 4838 O O . CYS A 1 14 ? 5.151 -7.672 2.373 1.00 0.00 14 CYS A O 12
ATOM 4845 N N . ASP A 1 15 ? 7.034 -6.609 1.754 1.00 0.00 15 ASP A N 12
ATOM 4846 C CA . ASP A 1 15 ? 7.863 -7.286 2.750 1.00 0.00 15 ASP A CA 12
ATOM 4847 C C . ASP A 1 15 ? 7.579 -6.741 4.152 1.00 0.00 15 ASP A C 12
ATOM 4848 O O . ASP A 1 15 ? 6.778 -5.816 4.322 1.00 0.00 15 ASP A O 12
ATOM 4857 N N . ALA A 1 16 ? 8.232 -7.322 5.147 1.00 0.00 16 ALA A N 12
ATOM 4858 C CA . ALA A 1 16 ? 8.055 -6.921 6.534 1.00 0.00 16 ALA A CA 12
ATOM 4859 C C . ALA A 1 16 ? 8.564 -5.505 6.797 1.00 0.00 16 ALA A C 12
ATOM 4860 O O . ALA A 1 16 ? 9.670 -5.144 6.406 1.00 0.00 16 ALA A O 12
ATOM 4867 N N . GLY A 1 17 ? 7.744 -4.714 7.476 1.00 0.00 17 GLY A N 12
ATOM 4868 C CA . GLY A 1 17 ? 8.113 -3.350 7.801 1.00 0.00 17 GLY A CA 12
ATOM 4869 C C . GLY A 1 17 ? 7.553 -2.352 6.817 1.00 0.00 17 GLY A C 12
ATOM 4870 O O . GLY A 1 17 ? 7.132 -1.258 7.194 1.00 0.00 17 GLY A O 12
ATOM 4874 N N . CYS A 1 18 ? 7.543 -2.728 5.554 1.00 0.00 18 CYS A N 12
ATOM 4875 C CA . CYS A 1 18 ? 7.033 -1.860 4.509 1.00 0.00 18 CYS A CA 12
ATOM 4876 C C . CYS A 1 18 ? 5.539 -2.080 4.306 1.00 0.00 18 CYS A C 12
ATOM 4877 O O . CYS A 1 18 ? 5.118 -3.068 3.704 1.00 0.00 18 CYS A O 12
ATOM 4884 N N . PHE A 1 19 ? 4.743 -1.155 4.820 1.00 0.00 19 PHE A N 12
ATOM 4885 C CA . PHE A 1 19 ? 3.294 -1.240 4.708 1.00 0.00 19 PHE A CA 12
ATOM 4886 C C . PHE A 1 19 ? 2.821 -0.896 3.301 1.00 0.00 19 PHE A C 12
ATOM 4887 O O . PHE A 1 19 ? 3.432 -0.078 2.608 1.00 0.00 19 PHE A O 12
ATOM 4904 N N . CYS A 1 20 ? 1.719 -1.511 2.900 1.00 0.00 20 CYS A N 12
ATOM 4905 C CA . CYS A 1 20 ? 1.129 -1.255 1.596 1.00 0.00 20 CYS A CA 12
ATOM 4906 C C . CYS A 1 20 ? 0.462 0.111 1.632 1.00 0.00 20 CYS A C 12
ATOM 4907 O O . CYS A 1 20 ? -0.653 0.253 2.132 1.00 0.00 20 CYS A O 12
ATOM 4914 N N . ARG A 1 21 ? 1.164 1.118 1.145 1.00 0.00 21 ARG A N 12
ATOM 4915 C CA . ARG A 1 21 ? 0.643 2.470 1.163 1.00 0.00 21 ARG A CA 12
ATOM 4916 C C . ARG A 1 21 ? -0.269 2.735 -0.024 1.00 0.00 21 ARG A C 12
ATOM 4917 O O . ARG A 1 21 ? 0.153 2.638 -1.178 1.00 0.00 21 ARG A O 12
ATOM 4938 N N . PRO A 1 22 ? -1.525 3.111 0.249 1.00 0.00 22 PRO A N 12
ATOM 4939 C CA . PRO A 1 22 ? -2.493 3.436 -0.792 1.00 0.00 22 PRO A CA 12
ATOM 4940 C C . PRO A 1 22 ? -2.104 4.724 -1.495 1.00 0.00 22 PRO A C 12
ATOM 4941 O O . PRO A 1 22 ? -1.379 5.543 -0.928 1.00 0.00 22 PRO A O 12
ATOM 4952 N N . ASP A 1 23 ? -2.568 4.891 -2.720 1.00 0.00 23 ASP A N 12
ATOM 4953 C CA . ASP A 1 23 ? -2.251 6.079 -3.510 1.00 0.00 23 ASP A CA 12
ATOM 4954 C C . ASP A 1 23 ? -2.617 7.351 -2.750 1.00 0.00 23 ASP A C 12
ATOM 4955 O O . ASP A 1 23 ? -1.762 8.207 -2.493 1.00 0.00 23 ASP A O 12
ATOM 4964 N N . GLY A 1 24 ? -3.880 7.460 -2.365 1.00 0.00 24 GLY A N 12
ATOM 4965 C CA . GLY A 1 24 ? -4.324 8.615 -1.628 1.00 0.00 24 GLY A CA 12
ATOM 4966 C C . GLY A 1 24 ? -5.613 8.365 -0.877 1.00 0.00 24 GLY A C 12
ATOM 4967 O O . GLY A 1 24 ? -5.823 7.282 -0.329 1.00 0.00 24 GLY A O 12
ATOM 4971 N N . VAL A 1 25 ? -6.474 9.367 -0.847 1.00 0.00 25 VAL A N 12
ATOM 4972 C CA . VAL A 1 25 ? -7.746 9.265 -0.152 1.00 0.00 25 VAL A CA 12
ATOM 4973 C C . VAL A 1 25 ? -8.782 8.508 -0.974 1.00 0.00 25 VAL A C 12
ATOM 4974 O O . VAL A 1 25 ? -8.987 8.786 -2.153 1.00 0.00 25 VAL A O 12
ATOM 4987 N N . GLY A 1 26 ? -9.430 7.550 -0.325 1.00 0.00 26 GLY A N 12
ATOM 4988 C CA . GLY A 1 26 ? -10.454 6.750 -0.974 1.00 0.00 26 GLY A CA 12
ATOM 4989 C C . GLY A 1 26 ? -9.910 5.869 -2.080 1.00 0.00 26 GLY A C 12
ATOM 4990 O O . GLY A 1 26 ? -10.612 5.572 -3.045 1.00 0.00 26 GLY A O 12
ATOM 4994 N N . ILE A 1 27 ? -8.664 5.438 -1.942 1.00 0.00 27 ILE A N 12
ATOM 4995 C CA . ILE A 1 27 ? -8.050 4.579 -2.940 1.00 0.00 27 ILE A CA 12
ATOM 4996 C C . ILE A 1 27 ? -7.395 3.385 -2.269 1.00 0.00 27 ILE A C 12
ATOM 4997 O O . ILE A 1 27 ? -6.673 3.531 -1.289 1.00 0.00 27 ILE A O 12
ATOM 5013 N N . VAL A 1 28 ? -7.656 2.209 -2.808 1.00 0.00 28 VAL A N 12
ATOM 5014 C CA . VAL A 1 28 ? -7.094 0.974 -2.273 1.00 0.00 28 VAL A CA 12
ATOM 5015 C C . VAL A 1 28 ? -5.780 0.634 -2.970 1.00 0.00 28 VAL A C 12
ATOM 5016 O O . VAL A 1 28 ? -4.879 0.048 -2.376 1.00 0.00 28 VAL A O 12
ATOM 5029 N N . ALA A 1 29 ? -5.678 1.015 -4.238 1.00 0.00 29 ALA A N 12
ATOM 5030 C CA . ALA A 1 29 ? -4.475 0.765 -5.016 1.00 0.00 29 ALA A CA 12
ATOM 5031 C C . ALA A 1 29 ? -3.347 1.663 -4.538 1.00 0.00 29 ALA A C 12
ATOM 5032 O O . ALA A 1 29 ? -3.581 2.814 -4.172 1.00 0.00 29 ALA A O 12
ATOM 5039 N N . GLY A 1 30 ? -2.133 1.140 -4.533 1.00 0.00 30 GLY A N 12
ATOM 5040 C CA . GLY A 1 30 ? -0.999 1.923 -4.092 1.00 0.00 30 GLY A CA 12
ATOM 5041 C C . GLY A 1 30 ? 0.316 1.218 -4.329 1.00 0.00 30 GLY A C 12
ATOM 5042 O O . GLY A 1 30 ? 0.471 0.487 -5.310 1.00 0.00 30 GLY A O 12
ATOM 5046 N N . VAL A 1 31 ? 1.265 1.431 -3.436 1.00 0.00 31 VAL A N 12
ATOM 5047 C CA . VAL A 1 31 ? 2.571 0.812 -3.549 1.00 0.00 31 VAL A CA 12
ATOM 5048 C C . VAL A 1 31 ? 3.208 0.649 -2.171 1.00 0.00 31 VAL A C 12
ATOM 5049 O O . VAL A 1 31 ? 3.047 1.506 -1.299 1.00 0.00 31 VAL A O 12
ATOM 5062 N N . CYS A 1 32 ? 3.924 -0.448 -1.977 1.00 0.00 32 CYS A N 12
ATOM 5063 C CA . CYS A 1 32 ? 4.590 -0.707 -0.708 1.00 0.00 32 CYS A CA 12
ATOM 5064 C C . CYS A 1 32 ? 5.697 0.319 -0.497 1.00 0.00 32 CYS A C 12
ATOM 5065 O O . CYS A 1 32 ? 6.409 0.668 -1.442 1.00 0.00 32 CYS A O 12
ATOM 5072 N N . VAL A 1 33 ? 5.842 0.809 0.725 1.00 0.00 33 VAL A N 12
ATOM 5073 C CA . VAL A 1 33 ? 6.872 1.796 1.019 1.00 0.00 33 VAL A CA 12
ATOM 5074 C C . VAL A 1 33 ? 8.262 1.161 1.008 1.00 0.00 33 VAL A C 12
ATOM 5075 O O . VAL A 1 33 ? 9.247 1.882 1.256 1.00 0.00 33 VAL A O 12
ATOM 5089 N N . GLY A 1 1 ? 11.332 -0.482 0.975 1.00 0.00 1 GLY A N 13
ATOM 5090 C CA . GLY A 1 1 ? 11.328 -0.874 -0.454 1.00 0.00 1 GLY A CA 13
ATOM 5091 C C . GLY A 1 1 ? 11.098 -2.355 -0.615 1.00 0.00 1 GLY A C 13
ATOM 5092 O O . GLY A 1 1 ? 11.883 -3.043 -1.262 1.00 0.00 1 GLY A O 13
ATOM 5098 N N . CYS A 1 2 ? 10.028 -2.848 -0.011 1.00 0.00 2 CYS A N 13
ATOM 5099 C CA . CYS A 1 2 ? 9.698 -4.264 -0.076 1.00 0.00 2 CYS A CA 13
ATOM 5100 C C . CYS A 1 2 ? 8.781 -4.549 -1.261 1.00 0.00 2 CYS A C 13
ATOM 5101 O O . CYS A 1 2 ? 8.628 -5.695 -1.683 1.00 0.00 2 CYS A O 13
ATOM 5108 N N . ALA A 1 3 ? 8.158 -3.499 -1.785 1.00 0.00 3 ALA A N 13
ATOM 5109 C CA . ALA A 1 3 ? 7.246 -3.633 -2.911 1.00 0.00 3 ALA A CA 13
ATOM 5110 C C . ALA A 1 3 ? 7.956 -4.140 -4.158 1.00 0.00 3 ALA A C 13
ATOM 5111 O O . ALA A 1 3 ? 8.955 -3.568 -4.591 1.00 0.00 3 ALA A O 13
ATOM 5118 N N . GLY A 1 4 ? 7.415 -5.205 -4.735 1.00 0.00 4 GLY A N 13
ATOM 5119 C CA . GLY A 1 4 ? 7.988 -5.771 -5.940 1.00 0.00 4 GLY A CA 13
ATOM 5120 C C . GLY A 1 4 ? 7.744 -4.885 -7.146 1.00 0.00 4 GLY A C 13
ATOM 5121 O O . GLY A 1 4 ? 8.533 -4.870 -8.088 1.00 0.00 4 GLY A O 13
ATOM 5125 N N . LYS A 1 5 ? 6.641 -4.141 -7.107 1.00 0.00 5 LYS A N 13
ATOM 5126 C CA . LYS A 1 5 ? 6.282 -3.239 -8.193 1.00 0.00 5 LYS A CA 13
ATOM 5127 C C . LYS A 1 5 ? 5.137 -2.322 -7.771 1.00 0.00 5 LYS A C 13
ATOM 5128 O O . LYS A 1 5 ? 5.153 -1.126 -8.053 1.00 0.00 5 LYS A O 13
ATOM 5147 N N . ALA A 1 6 ? 4.140 -2.894 -7.103 1.00 0.00 6 ALA A N 13
ATOM 5148 C CA . ALA A 1 6 ? 2.981 -2.134 -6.648 1.00 0.00 6 ALA A CA 13
ATOM 5149 C C . ALA A 1 6 ? 2.192 -2.935 -5.624 1.00 0.00 6 ALA A C 13
ATOM 5150 O O . ALA A 1 6 ? 2.535 -4.079 -5.327 1.00 0.00 6 ALA A O 13
ATOM 5157 N N . CYS A 1 7 ? 1.141 -2.333 -5.089 1.00 0.00 7 CYS A N 13
ATOM 5158 C CA . CYS A 1 7 ? 0.297 -2.992 -4.102 1.00 0.00 7 CYS A CA 13
ATOM 5159 C C . CYS A 1 7 ? -1.119 -2.436 -4.182 1.00 0.00 7 CYS A C 13
ATOM 5160 O O . CYS A 1 7 ? -1.306 -1.228 -4.245 1.00 0.00 7 CYS A O 13
ATOM 5167 N N . ASN A 1 8 ? -2.114 -3.309 -4.190 1.00 0.00 8 ASN A N 13
ATOM 5168 C CA . ASN A 1 8 ? -3.500 -2.861 -4.274 1.00 0.00 8 ASN A CA 13
ATOM 5169 C C . ASN A 1 8 ? -4.228 -3.076 -2.956 1.00 0.00 8 ASN A C 13
ATOM 5170 O O . ASN A 1 8 ? -5.457 -3.182 -2.939 1.00 0.00 8 ASN A O 13
ATOM 5181 N N . LEU A 1 9 ? -3.457 -3.139 -1.865 1.00 0.00 9 LEU A N 13
ATOM 5182 C CA . LEU A 1 9 ? -3.984 -3.343 -0.506 1.00 0.00 9 LEU A CA 13
ATOM 5183 C C . LEU A 1 9 ? -4.537 -4.764 -0.334 1.00 0.00 9 LEU A C 13
ATOM 5184 O O . LEU A 1 9 ? -4.191 -5.463 0.618 1.00 0.00 9 LEU A O 13
ATOM 5200 N N . LEU A 1 10 ? -5.391 -5.177 -1.261 1.00 0.00 10 LEU A N 13
ATOM 5201 C CA . LEU A 1 10 ? -6.008 -6.499 -1.240 1.00 0.00 10 LEU A CA 13
ATOM 5202 C C . LEU A 1 10 ? -5.020 -7.587 -1.666 1.00 0.00 10 LEU A C 13
ATOM 5203 O O . LEU A 1 10 ? -5.292 -8.357 -2.587 1.00 0.00 10 LEU A O 13
ATOM 5219 N N . GLY A 1 11 ? -3.877 -7.646 -1.004 1.00 0.00 11 GLY A N 13
ATOM 5220 C CA . GLY A 1 11 ? -2.885 -8.642 -1.340 1.00 0.00 11 GLY A CA 13
ATOM 5221 C C . GLY A 1 11 ? -1.615 -8.480 -0.536 1.00 0.00 11 GLY A C 13
ATOM 5222 O O . GLY A 1 11 ? -1.103 -7.370 -0.390 1.00 0.00 11 GLY A O 13
ATOM 5226 N N . LEU A 1 12 ? -1.099 -9.589 -0.025 1.00 0.00 12 LEU A N 13
ATOM 5227 C CA . LEU A 1 12 ? 0.131 -9.580 0.763 1.00 0.00 12 LEU A CA 13
ATOM 5228 C C . LEU A 1 12 ? 1.346 -9.582 -0.160 1.00 0.00 12 LEU A C 13
ATOM 5229 O O . LEU A 1 12 ? 2.268 -10.376 0.003 1.00 0.00 12 LEU A O 13
ATOM 5245 N N . THR A 1 13 ? 1.326 -8.691 -1.136 1.00 0.00 13 THR A N 13
ATOM 5246 C CA . THR A 1 13 ? 2.403 -8.575 -2.103 1.00 0.00 13 THR A CA 13
ATOM 5247 C C . THR A 1 13 ? 3.527 -7.678 -1.571 1.00 0.00 13 THR A C 13
ATOM 5248 O O . THR A 1 13 ? 3.985 -6.749 -2.246 1.00 0.00 13 THR A O 13
ATOM 5259 N N . CYS A 1 14 ? 3.973 -7.966 -0.357 1.00 0.00 14 CYS A N 13
ATOM 5260 C CA . CYS A 1 14 ? 5.038 -7.200 0.266 1.00 0.00 14 CYS A CA 13
ATOM 5261 C C . CYS A 1 14 ? 5.595 -7.956 1.462 1.00 0.00 14 CYS A C 13
ATOM 5262 O O . CYS A 1 14 ? 4.948 -8.858 1.996 1.00 0.00 14 CYS A O 13
ATOM 5269 N N . ASP A 1 15 ? 6.793 -7.575 1.868 1.00 0.00 15 ASP A N 13
ATOM 5270 C CA . ASP A 1 15 ? 7.466 -8.199 3.002 1.00 0.00 15 ASP A CA 13
ATOM 5271 C C . ASP A 1 15 ? 6.830 -7.766 4.312 1.00 0.00 15 ASP A C 13
ATOM 5272 O O . ASP A 1 15 ? 6.243 -6.684 4.403 1.00 0.00 15 ASP A O 13
ATOM 5281 N N . ALA A 1 16 ? 6.955 -8.614 5.326 1.00 0.00 16 ALA A N 13
ATOM 5282 C CA . ALA A 1 16 ? 6.403 -8.339 6.648 1.00 0.00 16 ALA A CA 13
ATOM 5283 C C . ALA A 1 16 ? 7.203 -7.257 7.373 1.00 0.00 16 ALA A C 13
ATOM 5284 O O . ALA A 1 16 ? 7.867 -7.517 8.376 1.00 0.00 16 ALA A O 13
ATOM 5291 N N . GLY A 1 17 ? 7.130 -6.048 6.846 1.00 0.00 17 GLY A N 13
ATOM 5292 C CA . GLY A 1 17 ? 7.834 -4.923 7.421 1.00 0.00 17 GLY A CA 13
ATOM 5293 C C . GLY A 1 17 ? 7.429 -3.636 6.744 1.00 0.00 17 GLY A C 13
ATOM 5294 O O . GLY A 1 17 ? 7.234 -2.609 7.391 1.00 0.00 17 GLY A O 13
ATOM 5298 N N . CYS A 1 18 ? 7.270 -3.711 5.433 1.00 0.00 18 CYS A N 13
ATOM 5299 C CA . CYS A 1 18 ? 6.853 -2.571 4.647 1.00 0.00 18 CYS A CA 13
ATOM 5300 C C . CYS A 1 18 ? 5.338 -2.572 4.526 1.00 0.00 18 CYS A C 13
ATOM 5301 O O . CYS A 1 18 ? 4.741 -3.542 4.057 1.00 0.00 18 CYS A O 13
ATOM 5308 N N . PHE A 1 19 ? 4.723 -1.497 4.966 1.00 0.00 19 PHE A N 13
ATOM 5309 C CA . PHE A 1 19 ? 3.275 -1.376 4.913 1.00 0.00 19 PHE A CA 13
ATOM 5310 C C . PHE A 1 19 ? 2.814 -0.970 3.517 1.00 0.00 19 PHE A C 13
ATOM 5311 O O . PHE A 1 19 ? 3.453 -0.153 2.849 1.00 0.00 19 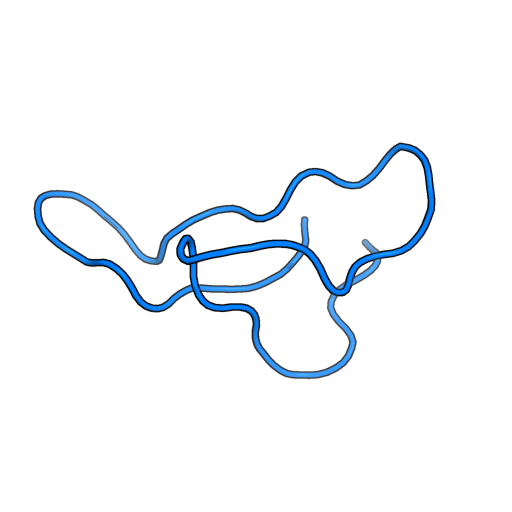PHE A O 13
ATOM 5328 N N . CYS A 1 20 ? 1.699 -1.536 3.084 1.00 0.00 20 CYS A N 13
ATOM 5329 C CA . CYS A 1 20 ? 1.144 -1.217 1.780 1.00 0.00 20 CYS A CA 13
ATOM 5330 C C . CYS A 1 20 ? 0.509 0.165 1.839 1.00 0.00 20 CYS A C 13
ATOM 5331 O O . CYS A 1 20 ? -0.458 0.379 2.570 1.00 0.00 20 CYS A O 13
ATOM 5338 N N . ARG A 1 21 ? 1.066 1.110 1.096 1.00 0.00 21 ARG A N 13
ATOM 5339 C CA . ARG A 1 21 ? 0.549 2.466 1.103 1.00 0.00 21 ARG A CA 13
ATOM 5340 C C . ARG A 1 21 ? -0.374 2.703 -0.081 1.00 0.00 21 ARG A C 13
ATOM 5341 O O . ARG A 1 21 ? -0.010 2.437 -1.226 1.00 0.00 21 ARG A O 13
ATOM 5362 N N . PRO A 1 22 ? -1.568 3.239 0.177 1.00 0.00 22 PRO A N 13
ATOM 5363 C CA . PRO A 1 22 ? -2.529 3.547 -0.872 1.00 0.00 22 PRO A CA 13
ATOM 5364 C C . PRO A 1 22 ? -2.101 4.780 -1.650 1.00 0.00 22 PRO A C 13
ATOM 5365 O O . PRO A 1 22 ? -1.284 5.570 -1.166 1.00 0.00 22 PRO A O 13
ATOM 5376 N N . ASP A 1 23 ? -2.633 4.939 -2.849 1.00 0.00 23 ASP A N 13
ATOM 5377 C CA . ASP A 1 23 ? -2.285 6.082 -3.687 1.00 0.00 23 ASP A CA 13
ATOM 5378 C C . ASP A 1 23 ? -2.643 7.385 -2.979 1.00 0.00 23 ASP A C 13
ATOM 5379 O O . ASP A 1 23 ? -1.795 8.258 -2.793 1.00 0.00 23 ASP A O 13
ATOM 5388 N N . GLY A 1 24 ? -3.894 7.496 -2.559 1.00 0.00 24 GLY A N 13
ATOM 5389 C CA . GLY A 1 24 ? -4.331 8.680 -1.861 1.00 0.00 24 GLY A CA 13
ATOM 5390 C C . GLY A 1 24 ? -5.530 8.412 -0.979 1.00 0.00 24 GLY A C 13
ATOM 5391 O O . GLY A 1 24 ? -5.639 7.347 -0.371 1.00 0.00 24 GLY A O 13
ATOM 5395 N N . VAL A 1 25 ? -6.429 9.378 -0.909 1.00 0.00 25 VAL A N 13
ATOM 5396 C CA . VAL A 1 25 ? -7.625 9.251 -0.094 1.00 0.00 25 VAL A CA 13
ATOM 5397 C C . VAL A 1 25 ? -8.722 8.485 -0.826 1.00 0.00 25 VAL A C 13
ATOM 5398 O O . VAL A 1 25 ? -9.028 8.767 -1.983 1.00 0.00 25 VAL A O 13
ATOM 5411 N N . GLY A 1 26 ? -9.305 7.520 -0.129 1.00 0.00 26 GLY A N 13
ATOM 5412 C CA . GLY A 1 26 ? -10.372 6.714 -0.695 1.00 0.00 26 GLY A CA 13
ATOM 5413 C C . GLY A 1 26 ? -9.915 5.837 -1.845 1.00 0.00 26 GLY A C 13
ATOM 5414 O O . GLY A 1 26 ? -10.682 5.565 -2.766 1.00 0.00 26 GLY A O 13
ATOM 5418 N N . ILE A 1 27 ? -8.672 5.382 -1.788 1.00 0.00 27 ILE A N 13
ATOM 5419 C CA . ILE A 1 27 ? -8.132 4.523 -2.831 1.00 0.00 27 ILE A CA 13
ATOM 5420 C C . ILE A 1 27 ? -7.421 3.332 -2.211 1.00 0.00 27 ILE A C 13
ATOM 5421 O O . ILE A 1 27 ? -6.637 3.488 -1.279 1.00 0.00 27 ILE A O 13
ATOM 5437 N N . VAL A 1 28 ? -7.698 2.154 -2.734 1.00 0.00 28 VAL A N 13
ATOM 5438 C CA . VAL A 1 28 ? -7.077 0.929 -2.241 1.00 0.00 28 VAL A CA 13
ATOM 5439 C C . VAL A 1 28 ? -5.782 0.649 -2.995 1.00 0.00 28 VAL A C 13
ATOM 5440 O O . VAL A 1 28 ? -4.822 0.126 -2.435 1.00 0.00 28 VAL A O 13
ATOM 5453 N N . ALA A 1 29 ? -5.769 1.016 -4.269 1.00 0.00 29 ALA A N 13
ATOM 5454 C CA . ALA A 1 29 ? -4.602 0.823 -5.113 1.00 0.00 29 ALA A CA 13
ATOM 5455 C C . ALA A 1 29 ? -3.492 1.781 -4.710 1.00 0.00 29 ALA A C 13
ATOM 5456 O O . ALA A 1 29 ? -3.758 2.930 -4.359 1.00 0.00 29 ALA A O 13
ATOM 5463 N N . GLY A 1 30 ? -2.262 1.303 -4.751 1.00 0.00 30 GLY A N 13
ATOM 5464 C CA . GLY A 1 30 ? -1.135 2.133 -4.385 1.00 0.00 30 GLY A CA 13
ATOM 5465 C C . GLY A 1 30 ? 0.189 1.420 -4.562 1.00 0.00 30 GLY A C 13
ATOM 5466 O O . GLY A 1 30 ? 0.393 0.697 -5.541 1.00 0.00 30 GLY A O 13
ATOM 5470 N N . VAL A 1 31 ? 1.087 1.612 -3.613 1.00 0.00 31 VAL A N 13
ATOM 5471 C CA . VAL A 1 31 ? 2.393 0.983 -3.661 1.00 0.00 31 VAL A CA 13
ATOM 5472 C C . VAL A 1 31 ? 2.935 0.764 -2.250 1.00 0.00 31 VAL A C 13
ATOM 5473 O O . VAL A 1 31 ? 2.810 1.626 -1.381 1.00 0.00 31 VAL A O 13
ATOM 5486 N N . CYS A 1 32 ? 3.533 -0.394 -2.030 1.00 0.00 32 CYS A N 13
ATOM 5487 C CA . CYS A 1 32 ? 4.101 -0.723 -0.735 1.00 0.00 32 CYS A CA 13
ATOM 5488 C C . CYS A 1 32 ? 5.415 0.032 -0.553 1.00 0.00 32 CYS A C 13
ATOM 5489 O O . CYS A 1 32 ? 6.138 0.260 -1.523 1.00 0.00 32 CYS A O 13
ATOM 5496 N N . VAL A 1 33 ? 5.706 0.443 0.670 1.00 0.00 33 VAL A N 13
ATOM 5497 C CA . VAL A 1 33 ? 6.925 1.193 0.947 1.00 0.00 33 VAL A CA 13
ATOM 5498 C C . VAL A 1 33 ? 8.152 0.284 1.038 1.00 0.00 33 VAL A C 13
ATOM 5499 O O . VAL A 1 33 ? 8.085 -0.885 0.594 1.00 0.00 33 VAL A O 13
ATOM 5513 N N . GLY A 1 1 ? 11.038 0.024 0.192 1.00 0.00 1 GLY A N 14
ATOM 5514 C CA . GLY A 1 1 ? 10.664 -0.288 -1.209 1.00 0.00 1 GLY A CA 14
ATOM 5515 C C . GLY A 1 1 ? 10.466 -1.772 -1.420 1.00 0.00 1 GLY A C 14
ATOM 5516 O O . GLY A 1 1 ? 11.152 -2.382 -2.234 1.00 0.00 1 GLY A O 14
ATOM 5522 N N . CYS A 1 2 ? 9.543 -2.359 -0.669 1.00 0.00 2 CYS A N 14
ATOM 5523 C CA . CYS A 1 2 ? 9.275 -3.790 -0.774 1.00 0.00 2 CYS A CA 14
ATOM 5524 C C . CYS A 1 2 ? 8.401 -4.109 -1.982 1.00 0.00 2 CYS A C 14
ATOM 5525 O O . CYS A 1 2 ? 8.433 -5.221 -2.503 1.00 0.00 2 CYS A O 14
ATOM 5532 N N . ALA A 1 3 ? 7.612 -3.134 -2.421 1.00 0.00 3 ALA A N 14
ATOM 5533 C CA . ALA A 1 3 ? 6.736 -3.337 -3.565 1.00 0.00 3 ALA A CA 14
ATOM 5534 C C . ALA A 1 3 ? 7.539 -3.464 -4.852 1.00 0.00 3 ALA A C 14
ATOM 5535 O O . ALA A 1 3 ? 8.353 -2.599 -5.167 1.00 0.00 3 ALA A O 14
ATOM 5542 N N . GLY A 1 4 ? 7.300 -4.543 -5.586 1.00 0.00 4 GLY A N 14
ATOM 5543 C CA . GLY A 1 4 ? 8.006 -4.764 -6.836 1.00 0.00 4 GLY A CA 14
ATOM 5544 C C . GLY A 1 4 ? 7.622 -3.750 -7.895 1.00 0.00 4 GLY A C 14
ATOM 5545 O O . GLY A 1 4 ? 8.468 -3.285 -8.657 1.00 0.00 4 GLY A O 14
ATOM 5549 N N . LYS A 1 5 ? 6.339 -3.403 -7.934 1.00 0.00 5 LYS A N 14
ATOM 5550 C CA . LYS A 1 5 ? 5.827 -2.431 -8.895 1.00 0.00 5 LYS A CA 14
ATOM 5551 C C . LYS A 1 5 ? 4.654 -1.660 -8.304 1.00 0.00 5 LYS A C 14
ATOM 5552 O O . LYS A 1 5 ? 4.562 -0.445 -8.460 1.00 0.00 5 LYS A O 14
ATOM 5571 N N . ALA A 1 6 ? 3.759 -2.375 -7.634 1.00 0.00 6 ALA A N 14
ATOM 5572 C CA . ALA A 1 6 ? 2.584 -1.768 -7.024 1.00 0.00 6 ALA A CA 14
ATOM 5573 C C . ALA A 1 6 ? 1.975 -2.713 -5.999 1.00 0.00 6 ALA A C 14
ATOM 5574 O O . ALA A 1 6 ? 2.399 -3.864 -5.883 1.00 0.00 6 ALA A O 14
ATOM 5581 N N . CYS A 1 7 ? 0.992 -2.223 -5.262 1.00 0.00 7 CYS A N 14
ATOM 5582 C CA . CYS A 1 7 ? 0.317 -3.015 -4.245 1.00 0.00 7 CYS A CA 14
ATOM 5583 C C . CYS A 1 7 ? -1.116 -2.527 -4.077 1.00 0.00 7 CYS A C 14
ATOM 5584 O O . CYS A 1 7 ? -1.386 -1.339 -4.214 1.00 0.00 7 CYS A O 14
ATOM 5591 N N . ASN A 1 8 ? -2.034 -3.432 -3.783 1.00 0.00 8 ASN A N 14
ATOM 5592 C CA . ASN A 1 8 ? -3.424 -3.063 -3.596 1.00 0.00 8 ASN A CA 14
ATOM 5593 C C . ASN A 1 8 ? -3.902 -3.539 -2.239 1.00 0.00 8 ASN A C 14
ATOM 5594 O O . ASN A 1 8 ? -3.536 -4.629 -1.801 1.00 0.00 8 ASN A O 14
ATOM 5605 N N . LEU A 1 9 ? -4.721 -2.729 -1.579 1.00 0.00 9 LEU A N 14
ATOM 5606 C CA . LEU A 1 9 ? -5.264 -3.071 -0.266 1.00 0.00 9 LEU A CA 14
ATOM 5607 C C . LEU A 1 9 ? -6.343 -4.149 -0.388 1.00 0.00 9 LEU A C 14
ATOM 5608 O O . LEU A 1 9 ? -7.414 -4.052 0.211 1.00 0.00 9 LEU A O 14
ATOM 5624 N N . LEU A 1 10 ? -6.044 -5.177 -1.167 1.00 0.00 10 LEU A N 14
ATOM 5625 C CA . LEU A 1 10 ? -6.954 -6.287 -1.391 1.00 0.00 10 LEU A CA 14
ATOM 5626 C C . LEU A 1 10 ? -6.804 -7.349 -0.301 1.00 0.00 10 LEU A C 14
ATOM 5627 O O . LEU A 1 10 ? -6.775 -8.546 -0.581 1.00 0.00 10 LEU A O 14
ATOM 5643 N N . GLY A 1 11 ? -6.707 -6.893 0.942 1.00 0.00 11 GLY A N 14
ATOM 5644 C CA . GLY A 1 11 ? -6.551 -7.801 2.062 1.00 0.00 11 GLY A CA 14
ATOM 5645 C C . GLY A 1 11 ? -5.172 -8.426 2.087 1.00 0.00 11 GLY A C 14
ATOM 5646 O O . GLY A 1 11 ? -5.015 -9.602 2.411 1.00 0.00 11 GLY A O 14
ATOM 5650 N N . LEU A 1 12 ? -4.171 -7.629 1.736 1.00 0.00 12 LEU A N 14
ATOM 5651 C CA . LEU A 1 12 ? -2.794 -8.090 1.701 1.00 0.00 12 LEU A CA 14
ATOM 5652 C C . LEU A 1 12 ? -1.850 -6.898 1.805 1.00 0.00 12 LEU A C 14
ATOM 5653 O O . LEU A 1 12 ? -2.176 -5.800 1.357 1.00 0.00 12 LEU A O 14
ATOM 5669 N N . THR A 1 13 ? -0.692 -7.121 2.402 1.00 0.00 13 THR A N 14
ATOM 5670 C CA . THR A 1 13 ? 0.303 -6.080 2.572 1.00 0.00 13 THR A CA 14
ATOM 5671 C C . THR A 1 13 ? 1.688 -6.708 2.630 1.00 0.00 13 THR A C 14
ATOM 5672 O O . THR A 1 13 ? 1.827 -7.875 3.002 1.00 0.00 13 THR A O 14
ATOM 5683 N N . CYS A 1 14 ? 2.699 -5.943 2.245 1.00 0.00 14 CYS A N 14
ATOM 5684 C CA . CYS A 1 14 ? 4.072 -6.424 2.244 1.00 0.00 14 CYS A CA 14
ATOM 5685 C C . CYS A 1 14 ? 4.585 -6.637 3.670 1.00 0.00 14 CYS A C 14
ATOM 5686 O O . CYS A 1 14 ? 3.855 -6.407 4.642 1.00 0.00 14 CYS A O 14
ATOM 5693 N N . ASP A 1 15 ? 5.834 -7.091 3.776 1.00 0.00 15 ASP A N 14
ATOM 5694 C CA . ASP A 1 15 ? 6.481 -7.370 5.061 1.00 0.00 15 ASP A CA 14
ATOM 5695 C C . ASP A 1 15 ? 6.341 -6.222 6.054 1.00 0.00 15 ASP A C 14
ATOM 5696 O O . ASP A 1 15 ? 6.222 -5.052 5.672 1.00 0.00 15 ASP A O 14
ATOM 5705 N N . ALA A 1 16 ? 6.348 -6.578 7.336 1.00 0.00 16 ALA A N 14
ATOM 5706 C CA . ALA A 1 16 ? 6.215 -5.612 8.418 1.00 0.00 16 ALA A CA 14
ATOM 5707 C C . ALA A 1 16 ? 7.260 -4.507 8.309 1.00 0.00 16 ALA A C 14
ATOM 5708 O O . ALA A 1 16 ? 8.460 -4.768 8.262 1.00 0.00 16 ALA A O 14
ATOM 5715 N N . GLY A 1 17 ? 6.781 -3.277 8.251 1.00 0.00 17 GLY A N 14
ATOM 5716 C CA . GLY A 1 17 ? 7.657 -2.135 8.126 1.00 0.00 17 GLY A CA 14
ATOM 5717 C C . GLY A 1 17 ? 7.364 -1.381 6.854 1.00 0.00 17 GLY A C 14
ATOM 5718 O O . GLY A 1 17 ? 7.161 -0.168 6.867 1.00 0.00 17 GLY A O 14
ATOM 5722 N N . CYS A 1 18 ? 7.302 -2.114 5.756 1.00 0.00 18 CYS A N 14
ATOM 5723 C CA . CYS A 1 18 ? 6.996 -1.530 4.464 1.00 0.00 18 CYS A CA 14
ATOM 5724 C C . CYS A 1 18 ? 5.545 -1.802 4.100 1.00 0.00 18 CYS A C 14
ATOM 5725 O O . CYS A 1 18 ? 5.235 -2.558 3.178 1.00 0.00 18 CYS A O 14
ATOM 5732 N N . PHE A 1 19 ? 4.672 -1.176 4.865 1.00 0.00 19 PHE A N 14
ATOM 5733 C CA . PHE A 1 19 ? 3.233 -1.309 4.703 1.00 0.00 19 PHE A CA 14
ATOM 5734 C C . PHE A 1 19 ? 2.765 -0.910 3.306 1.00 0.00 19 PHE A C 14
ATOM 5735 O O . PHE A 1 19 ? 3.348 -0.033 2.662 1.00 0.00 19 PHE A O 14
ATOM 5752 N N . CYS A 1 20 ? 1.699 -1.557 2.858 1.00 0.00 20 CYS A N 14
ATOM 5753 C CA . CYS A 1 20 ? 1.113 -1.280 1.556 1.00 0.00 20 CYS A CA 14
ATOM 5754 C C . CYS A 1 20 ? 0.391 0.062 1.607 1.00 0.00 20 CYS A C 14
ATOM 5755 O O . CYS A 1 20 ? -0.784 0.136 1.962 1.00 0.00 20 CYS A O 14
ATOM 5762 N N . ARG A 1 21 ? 1.112 1.127 1.288 1.00 0.00 21 ARG A N 14
ATOM 5763 C CA . ARG A 1 21 ? 0.549 2.466 1.325 1.00 0.00 21 ARG A CA 14
ATOM 5764 C C . ARG A 1 21 ? -0.369 2.706 0.136 1.00 0.00 21 ARG A C 14
ATOM 5765 O O . ARG A 1 21 ? 0.024 2.486 -1.008 1.00 0.00 21 ARG A O 14
ATOM 5786 N N . PRO A 1 22 ? -1.587 3.197 0.386 1.00 0.00 22 PRO A N 14
ATOM 5787 C CA . PRO A 1 22 ? -2.533 3.501 -0.677 1.00 0.00 22 PRO A CA 14
ATOM 5788 C C . PRO A 1 22 ? -2.087 4.727 -1.455 1.00 0.00 22 PRO A C 14
ATOM 5789 O O . PRO A 1 22 ? -1.296 5.530 -0.950 1.00 0.00 22 PRO A O 14
ATOM 5800 N N . ASP A 1 23 ? -2.569 4.862 -2.676 1.00 0.00 23 ASP A N 14
ATOM 5801 C CA . ASP A 1 23 ? -2.196 5.992 -3.519 1.00 0.00 23 ASP A CA 14
ATOM 5802 C C . ASP A 1 23 ? -2.555 7.307 -2.837 1.00 0.00 23 ASP A C 14
ATOM 5803 O O . ASP A 1 23 ? -1.702 8.176 -2.648 1.00 0.00 23 ASP A O 14
ATOM 5812 N N . GLY A 1 24 ? -3.812 7.435 -2.440 1.00 0.00 24 GLY A N 14
ATOM 5813 C CA . GLY A 1 24 ? -4.251 8.632 -1.767 1.00 0.00 24 GLY A CA 14
ATOM 5814 C C . GLY A 1 24 ? -5.504 8.399 -0.954 1.00 0.00 24 GLY A C 14
ATOM 5815 O O . GLY A 1 24 ? -5.679 7.335 -0.358 1.00 0.00 24 GLY A O 14
ATOM 5819 N N . VAL A 1 25 ? -6.377 9.390 -0.933 1.00 0.00 25 VAL A N 14
ATOM 5820 C CA . VAL A 1 25 ? -7.621 9.297 -0.189 1.00 0.00 25 VAL A CA 14
ATOM 5821 C C . VAL A 1 25 ? -8.684 8.531 -0.969 1.00 0.00 25 VAL A C 14
ATOM 5822 O O . VAL A 1 25 ? -8.944 8.817 -2.137 1.00 0.00 25 VAL A O 14
ATOM 5835 N N . GLY A 1 26 ? -9.291 7.559 -0.302 1.00 0.00 26 GLY A N 14
ATOM 5836 C CA . GLY A 1 26 ? -10.331 6.752 -0.915 1.00 0.00 26 GLY A CA 14
ATOM 5837 C C . GLY A 1 26 ? -9.832 5.901 -2.068 1.00 0.00 26 GLY A C 14
ATOM 5838 O O . GLY A 1 26 ? -10.568 5.644 -3.019 1.00 0.00 26 GLY A O 14
ATOM 5842 N N . ILE A 1 27 ? -8.589 5.447 -1.982 1.00 0.00 27 ILE A N 14
ATOM 5843 C CA . ILE A 1 27 ? -8.020 4.611 -3.027 1.00 0.00 27 ILE A CA 14
ATOM 5844 C C . ILE A 1 27 ? -7.466 3.328 -2.425 1.00 0.00 27 ILE A C 14
ATOM 5845 O O . ILE A 1 27 ? -6.778 3.354 -1.407 1.00 0.00 27 ILE A O 14
ATOM 5861 N N . VAL A 1 28 ? -7.785 2.213 -3.056 1.00 0.00 28 VAL A N 14
ATOM 5862 C CA . VAL A 1 28 ? -7.336 0.906 -2.590 1.00 0.00 28 VAL A CA 14
ATOM 5863 C C . VAL A 1 28 ? -5.986 0.538 -3.197 1.00 0.00 28 VAL A C 14
ATOM 5864 O O . VAL A 1 28 ? -5.213 -0.211 -2.608 1.00 0.00 28 VAL A O 14
ATOM 5877 N N . ALA A 1 29 ? -5.714 1.073 -4.378 1.00 0.00 29 ALA A N 14
ATOM 5878 C CA . ALA A 1 29 ? -4.459 0.813 -5.060 1.00 0.00 29 ALA A CA 14
ATOM 5879 C C . ALA A 1 29 ? -3.367 1.711 -4.504 1.00 0.00 29 ALA A C 14
ATOM 5880 O O . ALA A 1 29 ? -3.638 2.847 -4.119 1.00 0.00 29 ALA A O 14
ATOM 5887 N N . GLY A 1 30 ? -2.148 1.203 -4.452 1.00 0.00 30 GLY A N 14
ATOM 5888 C CA . GLY A 1 30 ? -1.044 1.978 -3.936 1.00 0.00 30 GLY A CA 14
ATOM 5889 C C . GLY A 1 30 ? 0.290 1.296 -4.156 1.00 0.00 30 GLY A C 14
ATOM 5890 O O . GLY A 1 30 ? 0.482 0.591 -5.149 1.00 0.00 30 GLY A O 14
ATOM 5894 N N . VAL A 1 31 ? 1.215 1.503 -3.233 1.00 0.00 31 VAL A N 14
ATOM 5895 C CA . VAL A 1 31 ? 2.535 0.908 -3.330 1.00 0.00 31 VAL A CA 14
ATOM 5896 C C . VAL A 1 31 ? 3.159 0.722 -1.944 1.00 0.00 31 VAL A C 14
ATOM 5897 O O . VAL A 1 31 ? 3.091 1.615 -1.097 1.00 0.00 31 VAL A O 14
ATOM 5910 N N . CYS A 1 32 ? 3.777 -0.433 -1.723 1.00 0.00 32 CYS A N 14
ATOM 5911 C CA . CYS A 1 32 ? 4.437 -0.713 -0.454 1.00 0.00 32 CYS A CA 14
ATOM 5912 C C . CYS A 1 32 ? 5.664 0.174 -0.315 1.00 0.00 32 CYS A C 14
ATOM 5913 O O . CYS A 1 32 ? 6.432 0.324 -1.269 1.00 0.00 32 CYS A O 14
ATOM 5920 N N . VAL A 1 33 ? 5.845 0.758 0.857 1.00 0.00 33 VAL A N 14
ATOM 5921 C CA . VAL A 1 33 ? 6.985 1.628 1.099 1.00 0.00 33 VAL A CA 14
ATOM 5922 C C . VAL A 1 33 ? 8.281 0.823 1.215 1.00 0.00 33 VAL A C 14
ATOM 5923 O O . VAL A 1 33 ? 8.271 -0.393 0.905 1.00 0.00 33 VAL A O 14
ATOM 5937 N N . GLY A 1 1 ? 11.499 1.243 1.503 1.00 0.00 1 GLY A N 15
ATOM 5938 C CA . GLY A 1 1 ? 11.603 1.033 0.038 1.00 0.00 1 GLY A CA 15
ATOM 5939 C C . GLY A 1 1 ? 11.555 -0.433 -0.313 1.00 0.00 1 GLY A C 15
ATOM 5940 O O . GLY A 1 1 ? 12.469 -0.956 -0.945 1.00 0.00 1 GLY A O 15
ATOM 5946 N N . CYS A 1 2 ? 10.496 -1.105 0.115 1.00 0.00 2 CYS A N 15
ATOM 5947 C CA . CYS A 1 2 ? 10.340 -2.528 -0.139 1.00 0.00 2 CYS A CA 15
ATOM 5948 C C . CYS A 1 2 ? 9.348 -2.764 -1.264 1.00 0.00 2 CYS A C 15
ATOM 5949 O O . CYS A 1 2 ? 8.720 -3.822 -1.353 1.00 0.00 2 CYS A O 15
ATOM 5956 N N . ALA A 1 3 ? 9.215 -1.764 -2.116 1.00 0.00 3 ALA A N 15
ATOM 5957 C CA . ALA A 1 3 ? 8.307 -1.829 -3.245 1.00 0.00 3 ALA A CA 15
ATOM 5958 C C . ALA A 1 3 ? 8.846 -2.766 -4.317 1.00 0.00 3 ALA A C 15
ATOM 5959 O O . ALA A 1 3 ? 9.757 -2.411 -5.063 1.00 0.00 3 ALA A O 15
ATOM 5966 N N . GLY A 1 4 ? 8.282 -3.962 -4.380 1.00 0.00 4 GLY A N 15
ATOM 5967 C CA . GLY A 1 4 ? 8.721 -4.934 -5.362 1.00 0.00 4 GLY A CA 15
ATOM 5968 C C . GLY A 1 4 ? 8.245 -4.591 -6.758 1.00 0.00 4 GLY A C 15
ATOM 5969 O O . GLY A 1 4 ? 8.990 -4.721 -7.727 1.00 0.00 4 GLY A O 15
ATOM 5973 N N . LYS A 1 5 ? 6.995 -4.151 -6.851 1.00 0.00 5 LYS A N 15
ATOM 5974 C CA . LYS A 1 5 ? 6.383 -3.775 -8.126 1.00 0.00 5 LYS A CA 15
ATOM 5975 C C . LYS A 1 5 ? 5.293 -2.745 -7.872 1.00 0.00 5 LYS A C 15
ATOM 5976 O O . LYS A 1 5 ? 5.353 -1.612 -8.341 1.00 0.00 5 LYS A O 15
ATOM 5995 N N . ALA A 1 6 ? 4.300 -3.183 -7.109 1.00 0.00 6 ALA A N 15
ATOM 5996 C CA . ALA A 1 6 ? 3.151 -2.378 -6.733 1.00 0.00 6 ALA A CA 15
ATOM 5997 C C . ALA A 1 6 ? 2.309 -3.203 -5.778 1.00 0.00 6 ALA A C 15
ATOM 5998 O O . ALA A 1 6 ? 2.534 -4.408 -5.654 1.00 0.00 6 ALA A O 15
ATOM 6005 N N . CYS A 1 7 ? 1.357 -2.587 -5.101 1.00 0.00 7 CYS A N 15
ATOM 6006 C CA . CYS A 1 7 ? 0.523 -3.324 -4.169 1.00 0.00 7 CYS A CA 15
ATOM 6007 C C . CYS A 1 7 ? -0.861 -2.697 -4.068 1.00 0.00 7 CYS A C 15
ATOM 6008 O O . CYS A 1 7 ? -0.996 -1.524 -3.741 1.00 0.00 7 CYS A O 15
ATOM 6015 N N . ASN A 1 8 ? -1.892 -3.483 -4.350 1.00 0.00 8 ASN A N 15
ATOM 6016 C CA . ASN A 1 8 ? -3.263 -2.988 -4.294 1.00 0.00 8 ASN A CA 15
ATOM 6017 C C . ASN A 1 8 ? -3.829 -3.117 -2.884 1.00 0.00 8 ASN A C 15
ATOM 6018 O O . ASN A 1 8 ? -5.049 -3.114 -2.705 1.00 0.00 8 ASN A O 15
ATOM 6029 N N . LEU A 1 9 ? -2.931 -3.255 -1.901 1.00 0.00 9 LEU A N 15
ATOM 6030 C CA . LEU A 1 9 ? -3.293 -3.416 -0.485 1.00 0.00 9 LEU A CA 15
ATOM 6031 C C . LEU A 1 9 ? -3.908 -4.795 -0.229 1.00 0.00 9 LEU A C 15
ATOM 6032 O O . LEU A 1 9 ? -3.541 -5.484 0.722 1.00 0.00 9 LEU A O 15
ATOM 6048 N N . LEU A 1 10 ? -4.834 -5.187 -1.091 1.00 0.00 10 LEU A N 15
ATOM 6049 C CA . LEU A 1 10 ? -5.515 -6.473 -0.996 1.00 0.00 10 LEU A CA 15
ATOM 6050 C C . LEU A 1 10 ? -4.632 -7.605 -1.526 1.00 0.00 10 LEU A C 15
ATOM 6051 O O . LEU A 1 10 ? -5.071 -8.418 -2.340 1.00 0.00 10 LEU A O 15
ATOM 6067 N N . GLY A 1 11 ? -3.391 -7.645 -1.075 1.00 0.00 11 GLY A N 15
ATOM 6068 C CA . GLY A 1 11 ? -2.470 -8.668 -1.519 1.00 0.00 11 GLY A CA 15
ATOM 6069 C C . GLY A 1 11 ? -1.076 -8.430 -0.988 1.00 0.00 11 GLY A C 15
ATOM 6070 O O . GLY A 1 11 ? -0.625 -7.291 -0.921 1.00 0.00 11 GLY A O 15
ATOM 6074 N N . LEU A 1 12 ? -0.392 -9.496 -0.612 1.00 0.00 12 LEU A N 15
ATOM 6075 C CA . LEU A 1 12 ? 0.955 -9.381 -0.092 1.00 0.00 12 LEU A CA 15
ATOM 6076 C C . LEU A 1 12 ? 1.948 -9.724 -1.189 1.00 0.00 12 LEU A C 15
ATOM 6077 O O . LEU A 1 12 ? 1.910 -10.816 -1.755 1.00 0.00 12 LEU A O 15
ATOM 6093 N N . THR A 1 13 ? 2.831 -8.791 -1.485 1.00 0.00 13 THR A N 15
ATOM 6094 C CA . THR A 1 13 ? 3.834 -8.994 -2.509 1.00 0.00 13 THR A CA 15
ATOM 6095 C C . THR A 1 13 ? 5.027 -8.073 -2.253 1.00 0.00 13 THR A C 15
ATOM 6096 O O . THR A 1 13 ? 5.725 -7.646 -3.178 1.00 0.00 13 THR A O 15
ATOM 6107 N N . CYS A 1 14 ? 5.257 -7.790 -0.980 1.00 0.00 14 CYS A N 15
ATOM 6108 C CA . CYS A 1 14 ? 6.354 -6.934 -0.558 1.00 0.00 14 CYS A CA 15
ATOM 6109 C C . CYS A 1 14 ? 6.929 -7.464 0.749 1.00 0.00 14 CYS A C 15
ATOM 6110 O O . CYS A 1 14 ? 6.461 -8.483 1.258 1.00 0.00 14 CYS A O 15
ATOM 6117 N N . ASP A 1 15 ? 7.940 -6.790 1.284 1.00 0.00 15 ASP A N 15
ATOM 6118 C CA . ASP A 1 15 ? 8.568 -7.225 2.529 1.00 0.00 15 ASP A CA 15
ATOM 6119 C C . ASP A 1 15 ? 7.680 -6.920 3.731 1.00 0.00 15 ASP A C 15
ATOM 6120 O O . ASP A 1 15 ? 6.671 -6.214 3.624 1.00 0.00 15 ASP A O 15
ATOM 6129 N N . ALA A 1 16 ? 8.070 -7.462 4.868 1.00 0.00 16 ALA A N 15
ATOM 6130 C CA . ALA A 1 16 ? 7.349 -7.284 6.116 1.00 0.00 16 ALA A CA 15
ATOM 6131 C C . ALA A 1 16 ? 7.593 -5.904 6.717 1.00 0.00 16 ALA A C 15
ATOM 6132 O O . ALA A 1 16 ? 8.710 -5.394 6.693 1.00 0.00 16 ALA A O 15
ATOM 6139 N N . GLY A 1 17 ? 6.542 -5.307 7.267 1.00 0.00 17 GLY A N 15
ATOM 6140 C CA . GLY A 1 17 ? 6.669 -3.995 7.876 1.00 0.00 17 GLY A CA 15
ATOM 6141 C C . GLY A 1 17 ? 6.428 -2.870 6.892 1.00 0.00 17 GLY A C 15
ATOM 6142 O O . GLY A 1 17 ? 5.985 -1.785 7.271 1.00 0.00 17 GLY A O 15
ATOM 6146 N N . CYS A 1 18 ? 6.718 -3.126 5.631 1.00 0.00 18 CYS A N 15
ATOM 6147 C CA . CYS A 1 18 ? 6.540 -2.129 4.589 1.00 0.00 18 CYS A CA 15
ATOM 6148 C C . CYS A 1 18 ? 5.110 -2.188 4.065 1.00 0.00 18 CYS A C 15
ATOM 6149 O O . CYS A 1 18 ? 4.816 -2.855 3.072 1.00 0.00 18 CYS A O 15
ATOM 6156 N N . PHE A 1 19 ? 4.223 -1.503 4.780 1.00 0.00 19 PHE A N 15
ATOM 6157 C CA . PHE A 1 19 ? 2.802 -1.472 4.453 1.00 0.00 19 PHE A CA 15
ATOM 6158 C C . PHE A 1 19 ? 2.543 -0.953 3.045 1.00 0.00 19 PHE A C 15
ATOM 6159 O O . PHE A 1 19 ? 3.225 -0.048 2.558 1.00 0.00 19 PHE A O 15
ATOM 6176 N N . CYS A 1 20 ? 1.533 -1.525 2.408 1.00 0.00 20 CYS A N 15
ATOM 6177 C CA . CYS A 1 20 ? 1.140 -1.118 1.073 1.00 0.00 20 CYS A CA 15
ATOM 6178 C C . CYS A 1 20 ? 0.403 0.206 1.155 1.00 0.00 20 CYS A C 15
ATOM 6179 O O . CYS A 1 20 ? -0.810 0.238 1.351 1.00 0.00 20 CYS A O 15
ATOM 6186 N N . ARG A 1 21 ? 1.144 1.293 1.038 1.00 0.00 21 ARG A N 15
ATOM 6187 C CA . ARG A 1 21 ? 0.560 2.616 1.126 1.00 0.00 21 ARG A CA 15
ATOM 6188 C C . ARG A 1 21 ? -0.311 2.914 -0.086 1.00 0.00 21 ARG A C 15
ATOM 6189 O O . ARG A 1 21 ? 0.163 2.890 -1.224 1.00 0.00 21 ARG A O 15
ATOM 6210 N N . PRO A 1 22 ? -1.592 3.222 0.152 1.00 0.00 22 PRO A N 15
ATOM 6211 C CA . PRO A 1 22 ? -2.538 3.558 -0.911 1.00 0.00 22 PRO A CA 15
ATOM 6212 C C . PRO A 1 22 ? -2.169 4.874 -1.573 1.00 0.00 22 PRO A C 15
ATOM 6213 O O . PRO A 1 22 ? -1.476 5.695 -0.972 1.00 0.00 22 PRO A O 15
ATOM 6224 N N . ASP A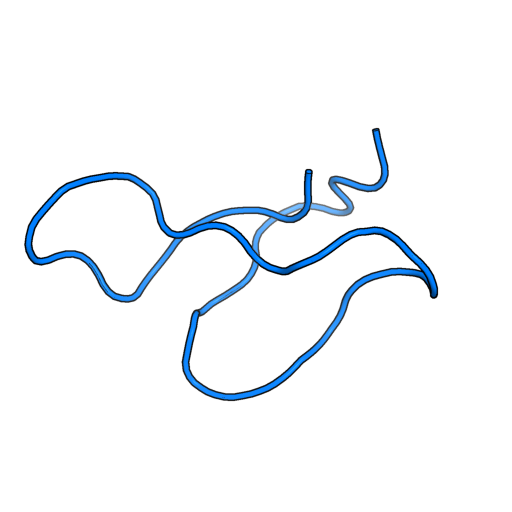 1 23 ? -2.620 5.063 -2.805 1.00 0.00 23 ASP A N 15
ATOM 6225 C CA . ASP A 1 23 ? -2.323 6.279 -3.560 1.00 0.00 23 ASP A CA 15
ATOM 6226 C C . ASP A 1 23 ? -2.695 7.524 -2.760 1.00 0.00 23 ASP A C 15
ATOM 6227 O O . ASP A 1 23 ? -1.840 8.373 -2.477 1.00 0.00 23 ASP A O 15
ATOM 6236 N N . GLY A 1 24 ? -3.959 7.615 -2.371 1.00 0.00 24 GLY A N 15
ATOM 6237 C CA . GLY A 1 24 ? -4.405 8.747 -1.600 1.00 0.00 24 GLY A CA 15
ATOM 6238 C C . GLY A 1 24 ? -5.697 8.478 -0.859 1.00 0.00 24 GLY A C 15
ATOM 6239 O O . GLY A 1 24 ? -5.898 7.392 -0.315 1.00 0.00 24 GLY A O 15
ATOM 6243 N N . VAL A 1 25 ? -6.568 9.473 -0.832 1.00 0.00 25 VAL A N 15
ATOM 6244 C CA . VAL A 1 25 ? -7.844 9.360 -0.146 1.00 0.00 25 VAL A CA 15
ATOM 6245 C C . VAL A 1 25 ? -8.874 8.608 -0.981 1.00 0.00 25 VAL A C 15
ATOM 6246 O O . VAL A 1 25 ? -9.037 8.864 -2.172 1.00 0.00 25 VAL A O 15
ATOM 6259 N N . GLY A 1 26 ? -9.564 7.683 -0.329 1.00 0.00 26 GLY A N 15
ATOM 6260 C CA . GLY A 1 26 ? -10.586 6.890 -0.990 1.00 0.00 26 GLY A CA 15
ATOM 6261 C C . GLY A 1 26 ? -10.019 5.953 -2.038 1.00 0.00 26 GLY A C 15
ATOM 6262 O O . GLY A 1 26 ? -10.689 5.624 -3.013 1.00 0.00 26 GLY A O 15
ATOM 6266 N N . ILE A 1 27 ? -8.785 5.515 -1.831 1.00 0.00 27 ILE A N 15
ATOM 6267 C CA . ILE A 1 27 ? -8.135 4.608 -2.761 1.00 0.00 27 ILE A CA 15
ATOM 6268 C C . ILE A 1 27 ? -7.446 3.489 -1.996 1.00 0.00 27 ILE A C 15
ATOM 6269 O O . ILE A 1 27 ? -6.802 3.733 -0.980 1.00 0.00 27 ILE A O 15
ATOM 6285 N N . VAL A 1 28 ? -7.587 2.273 -2.487 1.00 0.00 28 VAL A N 15
ATOM 6286 C CA . VAL A 1 28 ? -6.970 1.113 -1.854 1.00 0.00 28 VAL A CA 15
ATOM 6287 C C . VAL A 1 28 ? -5.687 0.729 -2.584 1.00 0.00 28 VAL A C 15
ATOM 6288 O O . VAL A 1 28 ? -4.753 0.196 -1.991 1.00 0.00 28 VAL A O 15
ATOM 6301 N N . ALA A 1 29 ? -5.658 1.012 -3.879 1.00 0.00 29 ALA A N 15
ATOM 6302 C CA . ALA A 1 29 ? -4.504 0.711 -4.710 1.00 0.00 29 ALA A CA 15
ATOM 6303 C C . ALA A 1 29 ? -3.349 1.644 -4.386 1.00 0.00 29 ALA A C 15
ATOM 6304 O O . ALA A 1 29 ? -3.553 2.834 -4.146 1.00 0.00 29 ALA A O 15
ATOM 6311 N N . GLY A 1 30 ? -2.140 1.103 -4.377 1.00 0.00 30 GLY A N 15
ATOM 6312 C CA . GLY A 1 30 ? -0.976 1.909 -4.082 1.00 0.00 30 GLY A CA 15
ATOM 6313 C C . GLY A 1 30 ? 0.317 1.141 -4.251 1.00 0.00 30 GLY A C 15
ATOM 6314 O O . GLY A 1 30 ? 0.463 0.346 -5.185 1.00 0.00 30 GLY A O 15
ATOM 6318 N N . VAL A 1 31 ? 1.257 1.373 -3.352 1.00 0.00 31 VAL A N 15
ATOM 6319 C CA . VAL A 1 31 ? 2.541 0.699 -3.402 1.00 0.00 31 VAL A CA 15
ATOM 6320 C C . VAL A 1 31 ? 3.141 0.584 -2.003 1.00 0.00 31 VAL A C 15
ATOM 6321 O O . VAL A 1 31 ? 3.004 1.495 -1.184 1.00 0.00 31 VAL A O 15
ATOM 6334 N N . CYS A 1 32 ? 3.797 -0.534 -1.732 1.00 0.00 32 CYS A N 15
ATOM 6335 C CA . CYS A 1 32 ? 4.421 -0.757 -0.434 1.00 0.00 32 CYS A CA 15
ATOM 6336 C C . CYS A 1 32 ? 5.570 0.223 -0.215 1.00 0.00 32 CYS A C 15
ATOM 6337 O O . CYS A 1 32 ? 6.324 0.525 -1.142 1.00 0.00 32 CYS A O 15
ATOM 6344 N N . VAL A 1 33 ? 5.679 0.731 1.005 1.00 0.00 33 VAL A N 15
ATOM 6345 C CA . VAL A 1 33 ? 6.721 1.693 1.346 1.00 0.00 33 VAL A CA 15
ATOM 6346 C C . VAL A 1 33 ? 8.087 1.028 1.486 1.00 0.00 33 VAL A C 15
ATOM 6347 O O . VAL A 1 33 ? 9.047 1.726 1.867 1.00 0.00 33 VAL A O 15
ATOM 6361 N N . GLY A 1 1 ? 11.115 0.269 1.759 1.00 0.00 1 GLY A N 16
ATOM 6362 C CA . GLY A 1 1 ? 11.832 0.126 0.470 1.00 0.00 1 GLY A CA 16
ATOM 6363 C C . GLY A 1 1 ? 11.478 -1.169 -0.221 1.00 0.00 1 GLY A C 16
ATOM 6364 O O . GLY A 1 1 ? 12.345 -1.851 -0.758 1.00 0.00 1 GLY A O 16
ATOM 6370 N N . CYS A 1 2 ? 10.199 -1.508 -0.199 1.00 0.00 2 CYS A N 16
ATOM 6371 C CA . CYS A 1 2 ? 9.715 -2.729 -0.813 1.00 0.00 2 CYS A CA 16
ATOM 6372 C C . CYS A 1 2 ? 8.792 -2.394 -1.978 1.00 0.00 2 CYS A C 16
ATOM 6373 O O . CYS A 1 2 ? 7.820 -3.102 -2.257 1.00 0.00 2 CYS A O 16
ATOM 6380 N N . ALA A 1 3 ? 9.104 -1.297 -2.650 1.00 0.00 3 ALA A N 16
ATOM 6381 C CA . ALA A 1 3 ? 8.319 -0.832 -3.783 1.00 0.00 3 ALA A CA 16
ATOM 6382 C C . ALA A 1 3 ? 8.619 -1.640 -5.036 1.00 0.00 3 ALA A C 16
ATOM 6383 O O . ALA A 1 3 ? 9.418 -1.232 -5.875 1.00 0.00 3 ALA A O 16
ATOM 6390 N N . GLY A 1 4 ? 7.970 -2.785 -5.149 1.00 0.00 4 GLY A N 16
ATOM 6391 C CA . GLY A 1 4 ? 8.165 -3.646 -6.301 1.00 0.00 4 GLY A CA 16
ATOM 6392 C C . GLY A 1 4 ? 7.640 -3.013 -7.574 1.00 0.00 4 GLY A C 16
ATOM 6393 O O . GLY A 1 4 ? 8.293 -3.059 -8.615 1.00 0.00 4 GLY A O 16
ATOM 6397 N N . LYS A 1 5 ? 6.457 -2.408 -7.474 1.00 0.00 5 LYS A N 16
ATOM 6398 C CA . LYS A 1 5 ? 5.823 -1.739 -8.606 1.00 0.00 5 LYS A CA 16
ATOM 6399 C C . LYS A 1 5 ? 4.491 -1.137 -8.180 1.00 0.00 5 LYS A C 16
ATOM 6400 O O . LYS A 1 5 ? 4.179 0.005 -8.507 1.00 0.00 5 LYS A O 16
ATOM 6419 N N . ALA A 1 6 ? 3.707 -1.926 -7.453 1.00 0.00 6 ALA A N 16
ATOM 6420 C CA . ALA A 1 6 ? 2.397 -1.497 -6.979 1.00 0.00 6 ALA A CA 16
ATOM 6421 C C . ALA A 1 6 ? 1.888 -2.457 -5.914 1.00 0.00 6 ALA A C 16
ATOM 6422 O O . ALA A 1 6 ? 2.298 -3.616 -5.874 1.00 0.00 6 ALA A O 16
ATOM 6429 N N . CYS A 1 7 ? 1.007 -1.972 -5.055 1.00 0.00 7 CYS A N 16
ATOM 6430 C CA . CYS A 1 7 ? 0.443 -2.791 -3.993 1.00 0.00 7 CYS A CA 16
ATOM 6431 C C . CYS A 1 7 ? -0.952 -2.300 -3.628 1.00 0.00 7 CYS A C 16
ATOM 6432 O O . CYS A 1 7 ? -1.140 -1.130 -3.310 1.00 0.00 7 CYS A O 16
ATOM 6439 N N . ASN A 1 8 ? -1.920 -3.199 -3.662 1.00 0.00 8 ASN A N 16
ATOM 6440 C CA . ASN A 1 8 ? -3.289 -2.850 -3.313 1.00 0.00 8 ASN A CA 16
ATOM 6441 C C . ASN A 1 8 ? -3.495 -3.023 -1.817 1.00 0.00 8 ASN A C 16
ATOM 6442 O O . ASN A 1 8 ? -2.994 -3.985 -1.228 1.00 0.00 8 ASN A O 16
ATOM 6453 N N . LEU A 1 9 ? -4.221 -2.091 -1.210 1.00 0.00 9 LEU A N 16
ATOM 6454 C CA . LEU A 1 9 ? -4.497 -2.118 0.227 1.00 0.00 9 LEU A CA 16
ATOM 6455 C C . LEU A 1 9 ? -5.486 -3.234 0.580 1.00 0.00 9 LEU A C 16
ATOM 6456 O O . LEU A 1 9 ? -6.530 -2.996 1.186 1.00 0.00 9 LEU A O 16
ATOM 6472 N N . LEU A 1 10 ? -5.143 -4.451 0.190 1.00 0.00 10 LEU A N 16
ATOM 6473 C CA . LEU A 1 10 ? -5.967 -5.621 0.446 1.00 0.00 10 LEU A CA 16
ATOM 6474 C C . LEU A 1 10 ? -5.070 -6.803 0.783 1.00 0.00 10 LEU A C 16
ATOM 6475 O O . LEU A 1 10 ? -5.389 -7.952 0.486 1.00 0.00 10 LEU A O 16
ATOM 6491 N N . GLY A 1 11 ? -3.937 -6.502 1.403 1.00 0.00 11 GLY A N 16
ATOM 6492 C CA . GLY A 1 11 ? -2.995 -7.533 1.777 1.00 0.00 11 GLY A CA 16
ATOM 6493 C C . GLY A 1 11 ? -1.636 -6.961 2.117 1.00 0.00 11 GLY A C 16
ATOM 6494 O O . GLY A 1 11 ? -1.542 -5.912 2.752 1.00 0.00 11 GLY A O 16
ATOM 6498 N N . LEU A 1 12 ? -0.587 -7.649 1.688 1.00 0.00 12 LEU A N 16
ATOM 6499 C CA . LEU A 1 12 ? 0.785 -7.220 1.940 1.00 0.00 12 LEU A CA 16
ATOM 6500 C C . LEU A 1 12 ? 1.716 -7.963 0.985 1.00 0.00 12 LEU A C 16
ATOM 6501 O O . LEU A 1 12 ? 2.420 -8.892 1.376 1.00 0.00 12 LEU A O 16
ATOM 6517 N N . THR A 1 13 ? 1.687 -7.567 -0.281 1.00 0.00 13 THR A N 16
ATOM 6518 C CA . THR A 1 13 ? 2.503 -8.204 -1.308 1.00 0.00 13 THR A CA 16
ATOM 6519 C C . THR A 1 13 ? 3.943 -7.663 -1.317 1.00 0.00 13 THR A C 16
ATOM 6520 O O . THR A 1 13 ? 4.473 -7.260 -2.358 1.00 0.00 13 THR A O 16
ATOM 6531 N N . CYS A 1 14 ? 4.582 -7.683 -0.157 1.00 0.00 14 CYS A N 16
ATOM 6532 C CA . CYS A 1 14 ? 5.960 -7.225 -0.031 1.00 0.00 14 CYS A CA 16
ATOM 6533 C C . CYS A 1 14 ? 6.588 -7.756 1.248 1.00 0.00 14 CYS A C 16
ATOM 6534 O O . CYS A 1 14 ? 5.974 -8.545 1.970 1.00 0.00 14 CYS A O 16
ATOM 6541 N N . ASP A 1 15 ? 7.820 -7.338 1.502 1.00 0.00 15 ASP A N 16
ATOM 6542 C CA . ASP A 1 15 ? 8.569 -7.777 2.677 1.00 0.00 15 ASP A CA 16
ATOM 6543 C C . ASP A 1 15 ? 7.863 -7.385 3.967 1.00 0.00 15 ASP A C 16
ATOM 6544 O O . ASP A 1 15 ? 7.216 -6.336 4.043 1.00 0.00 15 ASP A O 16
ATOM 6553 N N . ALA A 1 16 ? 7.994 -8.243 4.976 1.00 0.00 16 ALA A N 16
ATOM 6554 C CA . ALA A 1 16 ? 7.380 -8.026 6.284 1.00 0.00 16 ALA A CA 16
ATOM 6555 C C . ALA A 1 16 ? 8.036 -6.862 7.027 1.00 0.00 16 ALA A C 16
ATOM 6556 O O . ALA A 1 16 ? 8.771 -7.057 7.995 1.00 0.00 16 ALA A O 16
ATOM 6563 N N . GLY A 1 17 ? 7.766 -5.657 6.555 1.00 0.00 17 GLY A N 16
ATOM 6564 C CA . GLY A 1 17 ? 8.320 -4.463 7.155 1.00 0.00 17 GLY A CA 16
ATOM 6565 C C . GLY A 1 17 ? 7.763 -3.224 6.497 1.00 0.00 17 GLY A C 16
ATOM 6566 O O . GLY A 1 17 ? 7.474 -2.226 7.158 1.00 0.00 17 GLY A O 16
ATOM 6570 N N . CYS A 1 18 ? 7.590 -3.301 5.188 1.00 0.00 18 CYS A N 16
ATOM 6571 C CA . CYS A 1 18 ? 7.045 -2.206 4.421 1.00 0.00 18 CYS A CA 16
ATOM 6572 C C . CYS A 1 18 ? 5.533 -2.331 4.364 1.00 0.00 18 CYS A C 16
ATOM 6573 O O . CYS A 1 18 ? 4.999 -3.339 3.906 1.00 0.00 18 CYS A O 16
ATOM 6580 N N . PHE A 1 19 ? 4.850 -1.310 4.837 1.00 0.00 19 PHE A N 16
ATOM 6581 C CA . PHE A 1 19 ? 3.397 -1.311 4.836 1.00 0.00 19 PHE A CA 16
ATOM 6582 C C . PHE A 1 19 ? 2.870 -0.972 3.448 1.00 0.00 19 PHE A C 16
ATOM 6583 O O . PHE A 1 19 ? 3.417 -0.107 2.757 1.00 0.00 19 PHE A O 16
ATOM 6600 N N . CYS A 1 20 ? 1.809 -1.649 3.045 1.00 0.00 20 CYS A N 16
ATOM 6601 C CA . CYS A 1 20 ? 1.206 -1.403 1.749 1.00 0.00 20 CYS A CA 16
ATOM 6602 C C . CYS A 1 20 ? 0.490 -0.060 1.796 1.00 0.00 20 CYS A C 16
ATOM 6603 O O . CYS A 1 20 ? -0.550 0.078 2.438 1.00 0.00 20 CYS A O 16
ATOM 6610 N N . ARG A 1 21 ? 1.077 0.936 1.157 1.00 0.00 21 ARG A N 16
ATOM 6611 C CA . ARG A 1 21 ? 0.516 2.273 1.165 1.00 0.00 21 ARG A CA 16
ATOM 6612 C C . ARG A 1 21 ? -0.396 2.509 -0.028 1.00 0.00 21 ARG A C 16
ATOM 6613 O O . ARG A 1 21 ? 0.026 2.369 -1.176 1.00 0.00 21 ARG A O 16
ATOM 6634 N N . PRO A 1 22 ? -1.643 2.920 0.228 1.00 0.00 22 PRO A N 16
ATOM 6635 C CA . PRO A 1 22 ? -2.592 3.232 -0.832 1.00 0.00 22 PRO A CA 16
ATOM 6636 C C . PRO A 1 22 ? -2.142 4.484 -1.561 1.00 0.00 22 PRO A C 16
ATOM 6637 O O . PRO A 1 22 ? -1.368 5.265 -1.010 1.00 0.00 22 PRO A O 16
ATOM 6648 N N . ASP A 1 23 ? -2.596 4.664 -2.788 1.00 0.00 23 ASP A N 16
ATOM 6649 C CA . ASP A 1 23 ? -2.199 5.825 -3.579 1.00 0.00 23 ASP A CA 16
ATOM 6650 C C . ASP A 1 23 ? -2.494 7.119 -2.826 1.00 0.00 23 ASP A C 16
ATOM 6651 O O . ASP A 1 23 ? -1.597 7.936 -2.590 1.00 0.00 23 ASP A O 16
ATOM 6660 N N . GLY A 1 24 ? -3.743 7.286 -2.421 1.00 0.00 24 GLY A N 16
ATOM 6661 C CA . GLY A 1 24 ? -4.122 8.465 -1.683 1.00 0.00 24 GLY A CA 16
ATOM 6662 C C . GLY A 1 24 ? -5.397 8.262 -0.897 1.00 0.00 24 GLY A C 16
ATOM 6663 O O . GLY A 1 24 ? -5.633 7.185 -0.348 1.00 0.00 24 GLY A O 16
ATOM 6667 N N . VAL A 1 25 ? -6.220 9.295 -0.843 1.00 0.00 25 VAL A N 16
ATOM 6668 C CA . VAL A 1 25 ? -7.478 9.231 -0.116 1.00 0.00 25 VAL A CA 16
ATOM 6669 C C . VAL A 1 25 ? -8.570 8.570 -0.949 1.00 0.00 25 VAL A C 16
ATOM 6670 O O . VAL A 1 25 ? -8.786 8.923 -2.107 1.00 0.00 25 VAL A O 16
ATOM 6683 N N . GLY A 1 26 ? -9.252 7.614 -0.336 1.00 0.00 26 GLY A N 16
ATOM 6684 C CA . GLY A 1 26 ? -10.329 6.904 -1.004 1.00 0.00 26 GLY A CA 16
ATOM 6685 C C . GLY A 1 26 ? -9.855 6.053 -2.168 1.00 0.00 26 GLY A C 16
ATOM 6686 O O . GLY A 1 26 ? -10.582 5.865 -3.141 1.00 0.00 26 GLY A O 16
ATOM 6690 N N . ILE A 1 27 ? -8.643 5.523 -2.066 1.00 0.00 27 ILE A N 16
ATOM 6691 C CA . ILE A 1 27 ? -8.098 4.679 -3.118 1.00 0.00 27 ILE A CA 16
ATOM 6692 C C . ILE A 1 27 ? -7.589 3.376 -2.523 1.00 0.00 27 ILE A C 16
ATOM 6693 O O . ILE A 1 27 ? -6.916 3.372 -1.494 1.00 0.00 27 ILE A O 16
ATOM 6709 N N . VAL A 1 28 ? -7.924 2.274 -3.171 1.00 0.00 28 VAL A N 16
ATOM 6710 C CA . VAL A 1 28 ? -7.513 0.953 -2.707 1.00 0.00 28 VAL A CA 16
ATOM 6711 C C . VAL A 1 28 ? -6.164 0.557 -3.298 1.00 0.00 28 VAL A C 16
ATOM 6712 O O . VAL A 1 28 ? -5.370 -0.122 -2.655 1.00 0.00 28 VAL A O 16
ATOM 6725 N N . ALA A 1 29 ? -5.910 0.991 -4.522 1.00 0.00 29 ALA A N 16
ATOM 6726 C CA . ALA A 1 29 ? -4.656 0.690 -5.192 1.00 0.00 29 ALA A CA 16
ATOM 6727 C C . ALA A 1 29 ? -3.566 1.631 -4.704 1.00 0.00 29 ALA A C 16
ATOM 6728 O O . ALA A 1 29 ? -3.848 2.772 -4.344 1.00 0.00 29 ALA A O 16
ATOM 6735 N N . GLY A 1 30 ? -2.332 1.154 -4.683 1.00 0.00 30 GLY A N 16
ATOM 6736 C CA . GLY A 1 30 ? -1.232 1.980 -4.232 1.00 0.00 30 GLY A CA 16
ATOM 6737 C C . GLY A 1 30 ? 0.112 1.339 -4.495 1.00 0.00 30 GLY A C 16
ATOM 6738 O O . GLY A 1 30 ? 0.296 0.661 -5.507 1.00 0.00 30 GLY A O 16
ATOM 6742 N N . VAL A 1 31 ? 1.050 1.537 -3.582 1.00 0.00 31 VAL A N 16
ATOM 6743 C CA . VAL A 1 31 ? 2.380 0.968 -3.717 1.00 0.00 31 VAL A CA 16
ATOM 6744 C C . VAL A 1 31 ? 3.012 0.741 -2.344 1.00 0.00 31 VAL A C 16
ATOM 6745 O O . VAL A 1 31 ? 2.879 1.570 -1.442 1.00 0.00 31 VAL A O 16
ATOM 6758 N N . CYS A 1 32 ? 3.701 -0.383 -2.192 1.00 0.00 32 CYS A N 16
ATOM 6759 C CA . CYS A 1 32 ? 4.362 -0.710 -0.939 1.00 0.00 32 CYS A CA 16
ATOM 6760 C C . CYS A 1 32 ? 5.540 0.240 -0.740 1.00 0.00 32 CYS A C 16
ATOM 6761 O O . CYS A 1 32 ? 6.298 0.490 -1.678 1.00 0.00 32 CYS A O 16
ATOM 6768 N N . VAL A 1 33 ? 5.674 0.790 0.460 1.00 0.00 33 VAL A N 16
ATOM 6769 C CA . VAL A 1 33 ? 6.750 1.734 0.752 1.00 0.00 33 VAL A CA 16
ATOM 6770 C C . VAL A 1 33 ? 8.100 1.036 0.872 1.00 0.00 33 VAL A C 16
ATOM 6771 O O . VAL A 1 33 ? 9.114 1.730 1.085 1.00 0.00 33 VAL A O 16
ATOM 6785 N N . GLY A 1 1 ? 11.001 0.548 2.385 1.00 0.00 1 GLY A N 17
ATOM 6786 C CA . GLY A 1 1 ? 11.860 0.273 1.209 1.00 0.00 1 GLY A CA 17
ATOM 6787 C C . GLY A 1 1 ? 11.615 -1.107 0.648 1.00 0.00 1 GLY A C 17
ATOM 6788 O O . GLY A 1 1 ? 12.557 -1.843 0.367 1.00 0.00 1 GLY A O 17
ATOM 6794 N N . CYS A 1 2 ? 10.348 -1.465 0.493 1.00 0.00 2 CYS A N 17
ATOM 6795 C CA . CYS A 1 2 ? 9.984 -2.773 -0.027 1.00 0.00 2 CYS A CA 17
ATOM 6796 C C . CYS A 1 2 ? 9.040 -2.617 -1.210 1.00 0.00 2 CYS A C 17
ATOM 6797 O O . CYS A 1 2 ? 8.085 -3.378 -1.376 1.00 0.00 2 CYS A O 17
ATOM 6804 N N . ALA A 1 3 ? 9.319 -1.617 -2.026 1.00 0.00 3 ALA A N 17
ATOM 6805 C CA . ALA A 1 3 ? 8.512 -1.331 -3.203 1.00 0.00 3 ALA A CA 17
ATOM 6806 C C . ALA A 1 3 ? 8.846 -2.286 -4.340 1.00 0.00 3 ALA A C 17
ATOM 6807 O O . ALA A 1 3 ? 9.544 -1.927 -5.288 1.00 0.00 3 ALA A O 17
ATOM 6814 N N . GLY A 1 4 ? 8.344 -3.504 -4.223 1.00 0.00 4 GLY A N 17
ATOM 6815 C CA . GLY A 1 4 ? 8.585 -4.524 -5.231 1.00 0.00 4 GLY A CA 17
ATOM 6816 C C . GLY A 1 4 ? 8.133 -4.087 -6.609 1.00 0.00 4 GLY A C 17
ATOM 6817 O O . GLY A 1 4 ? 8.840 -4.291 -7.602 1.00 0.00 4 GLY A O 17
ATOM 6821 N N . LYS A 1 5 ? 6.961 -3.467 -6.673 1.00 0.00 5 LYS A N 17
ATOM 6822 C CA . LYS A 1 5 ? 6.418 -2.979 -7.930 1.00 0.00 5 LYS A CA 17
ATOM 6823 C C . LYS A 1 5 ? 5.157 -2.161 -7.685 1.00 0.00 5 LYS A C 17
ATOM 6824 O O . LYS A 1 5 ? 5.071 -1.009 -8.101 1.00 0.00 5 LYS A O 17
ATOM 6843 N N . ALA A 1 6 ? 4.190 -2.765 -7.006 1.00 0.00 6 ALA A N 17
ATOM 6844 C CA . ALA A 1 6 ? 2.930 -2.101 -6.704 1.00 0.00 6 ALA A CA 17
ATOM 6845 C C . ALA A 1 6 ? 2.139 -2.904 -5.683 1.00 0.00 6 ALA A C 17
ATOM 6846 O O . ALA A 1 6 ? 2.505 -4.031 -5.352 1.00 0.00 6 ALA A O 17
ATOM 6853 N N . CYS A 1 7 ? 1.056 -2.322 -5.200 1.00 0.00 7 CYS A N 17
ATOM 6854 C CA . CYS A 1 7 ? 0.193 -2.970 -4.228 1.00 0.00 7 CYS A CA 17
ATOM 6855 C C . CYS A 1 7 ? -1.232 -2.467 -4.429 1.00 0.00 7 CYS A C 17
ATOM 6856 O O . CYS A 1 7 ? -1.437 -1.410 -5.016 1.00 0.00 7 CYS A O 17
ATOM 6863 N N . ASN A 1 8 ? -2.221 -3.217 -3.975 1.00 0.00 8 ASN A N 17
ATOM 6864 C CA . ASN A 1 8 ? -3.605 -2.797 -4.158 1.00 0.00 8 ASN A CA 17
ATOM 6865 C C . ASN A 1 8 ? -4.416 -3.051 -2.894 1.00 0.00 8 ASN A C 17
ATOM 6866 O O . ASN A 1 8 ? -5.630 -3.243 -2.954 1.00 0.00 8 ASN A O 17
ATOM 6877 N N . LEU A 1 9 ? -3.724 -3.039 -1.754 1.00 0.00 9 LEU A N 17
ATOM 6878 C CA . LEU A 1 9 ? -4.343 -3.259 -0.444 1.00 0.00 9 LEU A CA 17
ATOM 6879 C C . LEU A 1 9 ? -5.126 -4.572 -0.416 1.00 0.00 9 LEU A C 17
ATOM 6880 O O . LEU A 1 9 ? -6.254 -4.635 0.071 1.00 0.00 9 LEU A O 17
ATOM 6896 N N . LEU A 1 10 ? -4.516 -5.627 -0.946 1.00 0.00 10 LEU A N 17
ATOM 6897 C CA . LEU A 1 10 ? -5.153 -6.938 -0.983 1.00 0.00 10 LEU A CA 17
ATOM 6898 C C . LEU A 1 10 ? -4.116 -8.053 -1.067 1.00 0.00 10 LEU A C 17
ATOM 6899 O O . LEU A 1 10 ? -4.339 -9.083 -1.699 1.00 0.00 10 LEU A O 17
ATOM 6915 N N . GLY A 1 11 ? -2.979 -7.848 -0.417 1.00 0.00 11 GLY A N 17
ATOM 6916 C CA . GLY A 1 11 ? -1.939 -8.852 -0.432 1.00 0.00 11 GLY A CA 17
ATOM 6917 C C . GLY A 1 11 ? -0.725 -8.432 0.363 1.00 0.00 11 GLY A C 17
ATOM 6918 O O . GLY A 1 11 ? -0.239 -7.312 0.216 1.00 0.00 11 GLY A O 17
ATOM 6922 N N . LEU A 1 12 ? -0.235 -9.332 1.201 1.00 0.00 12 LEU A N 17
ATOM 6923 C CA . LEU A 1 12 ? 0.937 -9.063 2.028 1.00 0.00 12 LEU A CA 17
ATOM 6924 C C . LEU A 1 12 ? 2.227 -9.391 1.274 1.00 0.00 12 LEU A C 17
ATOM 6925 O O . LEU A 1 12 ? 3.129 -10.030 1.809 1.00 0.00 12 LEU A O 17
ATOM 6941 N N . THR A 1 13 ? 2.306 -8.944 0.028 1.00 0.00 13 THR A N 17
ATOM 6942 C CA . THR A 1 13 ? 3.477 -9.187 -0.804 1.00 0.00 13 THR A CA 17
ATOM 6943 C C . THR A 1 13 ? 4.554 -8.118 -0.567 1.00 0.00 13 THR A C 17
ATOM 6944 O O . THR A 1 13 ? 5.257 -7.699 -1.489 1.00 0.00 13 THR A O 17
ATOM 6955 N N . CYS A 1 14 ? 4.687 -7.699 0.683 1.00 0.00 14 CYS A N 17
ATOM 6956 C CA . CYS A 1 14 ? 5.671 -6.700 1.063 1.00 0.00 14 CYS A CA 17
ATOM 6957 C C . CYS A 1 14 ? 6.209 -7.010 2.453 1.00 0.00 14 CYS A C 17
ATOM 6958 O O . CYS A 1 14 ? 5.450 -7.398 3.345 1.00 0.00 14 CYS A O 17
ATOM 6965 N N . ASP A 1 15 ? 7.519 -6.863 2.617 1.00 0.00 15 ASP A N 17
ATOM 6966 C CA . ASP A 1 15 ? 8.191 -7.144 3.884 1.00 0.00 15 ASP A CA 17
ATOM 6967 C C . ASP A 1 15 ? 7.641 -6.295 5.025 1.00 0.00 15 ASP A C 17
ATOM 6968 O O . ASP A 1 15 ? 7.132 -5.188 4.814 1.00 0.00 15 ASP A O 17
ATOM 6977 N N . ALA A 1 16 ? 7.744 -6.840 6.235 1.00 0.00 16 ALA A N 17
ATOM 6978 C CA . ALA A 1 16 ? 7.263 -6.176 7.441 1.00 0.00 16 ALA A CA 17
ATOM 6979 C C . ALA A 1 16 ? 7.844 -4.774 7.578 1.00 0.00 16 ALA A C 17
ATOM 6980 O O . ALA A 1 16 ? 9.036 -4.557 7.367 1.00 0.00 16 ALA A O 17
ATOM 6987 N N . GLY A 1 17 ? 6.985 -3.826 7.916 1.00 0.00 17 GLY A N 17
ATOM 6988 C CA . GLY A 1 17 ? 7.412 -2.450 8.060 1.00 0.00 17 GLY A CA 17
ATOM 6989 C C . GLY A 1 17 ? 7.004 -1.625 6.861 1.00 0.00 17 GLY A C 17
ATOM 6990 O O . GLY A 1 17 ? 6.585 -0.475 6.994 1.00 0.00 17 GLY A O 17
ATOM 6994 N N . CYS A 1 18 ? 7.106 -2.224 5.686 1.00 0.00 18 CYS A N 17
ATOM 6995 C CA . CYS A 1 18 ? 6.733 -1.553 4.454 1.00 0.00 18 CYS A CA 17
ATOM 6996 C C . CYS A 1 18 ? 5.259 -1.782 4.160 1.00 0.00 18 CYS A C 17
ATOM 6997 O O . CYS A 1 18 ? 4.893 -2.640 3.357 1.00 0.00 18 CYS A O 17
ATOM 7004 N N . PHE A 1 19 ? 4.423 -1.017 4.840 1.00 0.00 19 PHE A N 17
ATOM 7005 C CA . PHE A 1 19 ? 2.979 -1.119 4.694 1.00 0.00 19 PHE A CA 17
ATOM 7006 C C . PHE A 1 19 ? 2.524 -0.830 3.267 1.00 0.00 19 PHE A C 17
ATOM 7007 O O . PHE A 1 19 ? 3.144 -0.036 2.552 1.00 0.00 19 PHE A O 17
ATOM 7024 N N . CYS A 1 20 ? 1.430 -1.475 2.872 1.00 0.00 20 CYS A N 17
ATOM 7025 C CA . CYS A 1 20 ? 0.852 -1.293 1.546 1.00 0.00 20 CYS A CA 17
ATOM 7026 C C . CYS A 1 20 ? 0.209 0.086 1.465 1.00 0.00 20 CYS A C 17
ATOM 7027 O O . CYS A 1 20 ? -0.999 0.240 1.623 1.00 0.00 20 CYS A O 17
ATOM 7034 N N . ARG A 1 21 ? 1.049 1.084 1.265 1.00 0.00 21 ARG A N 17
ATOM 7035 C CA . ARG A 1 21 ? 0.616 2.465 1.197 1.00 0.00 21 ARG A CA 17
ATOM 7036 C C . ARG A 1 21 ? -0.229 2.727 -0.045 1.00 0.00 21 ARG A C 17
ATOM 7037 O O . ARG A 1 21 ? 0.207 2.484 -1.170 1.00 0.00 21 ARG A O 17
ATOM 7058 N N . PRO A 1 22 ? -1.447 3.241 0.156 1.00 0.00 22 PRO A N 17
ATOM 7059 C CA . PRO A 1 22 ? -2.370 3.558 -0.933 1.00 0.00 22 PRO A CA 17
ATOM 7060 C C . PRO A 1 22 ? -1.961 4.817 -1.692 1.00 0.00 22 PRO A C 17
ATOM 7061 O O . PRO A 1 22 ? -1.149 5.610 -1.205 1.00 0.00 22 PRO A O 17
ATOM 7072 N N . ASP A 1 23 ? -2.530 4.984 -2.880 1.00 0.00 23 ASP A N 17
ATOM 7073 C CA . ASP A 1 23 ? -2.246 6.141 -3.730 1.00 0.00 23 ASP A CA 17
ATOM 7074 C C . ASP A 1 23 ? -2.627 7.436 -3.017 1.00 0.00 23 ASP A C 17
ATOM 7075 O O . ASP A 1 23 ? -1.820 8.360 -2.906 1.00 0.00 23 ASP A O 17
ATOM 7084 N N . GLY A 1 24 ? -3.854 7.487 -2.515 1.00 0.00 24 GLY A N 17
ATOM 7085 C CA . GLY A 1 24 ? -4.310 8.659 -1.813 1.00 0.00 24 GLY A CA 17
ATOM 7086 C C . GLY A 1 24 ? -5.507 8.375 -0.934 1.00 0.00 24 GLY A C 17
ATOM 7087 O O . GLY A 1 24 ? -5.599 7.315 -0.315 1.00 0.00 24 GLY A O 17
ATOM 7091 N N . VAL A 1 25 ? -6.426 9.323 -0.879 1.00 0.00 25 VAL A N 17
ATOM 7092 C CA . VAL A 1 25 ? -7.623 9.183 -0.067 1.00 0.00 25 VAL A CA 17
ATOM 7093 C C . VAL A 1 25 ? -8.712 8.409 -0.799 1.00 0.00 25 VAL A C 17
ATOM 7094 O O . VAL A 1 25 ? -9.022 8.687 -1.956 1.00 0.00 25 VAL A O 17
ATOM 7107 N N . GLY A 1 26 ? -9.287 7.439 -0.101 1.00 0.00 26 GLY A N 17
ATOM 7108 C CA . GLY A 1 26 ? -10.348 6.625 -0.667 1.00 0.00 26 GLY A CA 17
ATOM 7109 C C . GLY A 1 26 ? -9.877 5.742 -1.805 1.00 0.00 26 GLY A C 17
ATOM 7110 O O . GLY A 1 26 ? -10.643 5.433 -2.717 1.00 0.00 26 GLY A O 17
ATOM 7114 N N . ILE A 1 27 ? -8.621 5.323 -1.751 1.00 0.00 27 ILE A N 17
ATOM 7115 C CA . ILE A 1 27 ? -8.063 4.464 -2.781 1.00 0.00 27 ILE A CA 17
ATOM 7116 C C . ILE A 1 27 ? -7.344 3.289 -2.140 1.00 0.00 27 ILE A C 17
ATOM 7117 O O . ILE A 1 27 ? -6.599 3.458 -1.180 1.00 0.00 27 ILE A O 17
ATOM 7133 N N . VAL A 1 28 ? -7.575 2.104 -2.675 1.00 0.00 28 VAL A N 17
ATOM 7134 C CA . VAL A 1 28 ? -6.946 0.894 -2.159 1.00 0.00 28 VAL A CA 17
ATOM 7135 C C . VAL A 1 28 ? -5.642 0.616 -2.898 1.00 0.00 28 VAL A C 17
ATOM 7136 O O . VAL A 1 28 ? -4.681 0.108 -2.324 1.00 0.00 28 VAL A O 17
ATOM 7149 N N . ALA A 1 29 ? -5.622 0.961 -4.177 1.00 0.00 29 ALA A N 17
ATOM 7150 C CA . ALA A 1 29 ? -4.449 0.762 -5.011 1.00 0.00 29 ALA A CA 17
ATOM 7151 C C . ALA A 1 29 ? -3.328 1.699 -4.596 1.00 0.00 29 ALA A C 17
ATOM 7152 O O . ALA A 1 29 ? -3.576 2.857 -4.259 1.00 0.00 29 ALA A O 17
ATOM 7159 N N . GLY A 1 30 ? -2.101 1.199 -4.619 1.00 0.00 30 GLY A N 17
ATOM 7160 C CA . GLY A 1 30 ? -0.965 2.018 -4.243 1.00 0.00 30 GLY A CA 17
ATOM 7161 C C . GLY A 1 30 ? 0.355 1.290 -4.391 1.00 0.00 30 GLY A C 17
ATOM 7162 O O . GLY A 1 30 ? 0.522 0.455 -5.280 1.00 0.00 30 GLY A O 17
ATOM 7166 N N . VAL A 1 31 ? 1.296 1.600 -3.515 1.00 0.00 31 VAL A N 17
ATOM 7167 C CA . VAL A 1 31 ? 2.605 0.969 -3.538 1.00 0.00 31 VAL A CA 17
ATOM 7168 C C . VAL A 1 31 ? 3.228 0.970 -2.143 1.00 0.00 31 VAL A C 17
ATOM 7169 O O . VAL A 1 31 ? 3.228 1.995 -1.451 1.00 0.00 31 VAL A O 17
ATOM 7182 N N . CYS A 1 32 ? 3.750 -0.182 -1.734 1.00 0.00 32 CYS A N 17
ATOM 7183 C CA . CYS A 1 32 ? 4.381 -0.324 -0.423 1.00 0.00 32 CYS A CA 17
ATOM 7184 C C . CYS A 1 32 ? 5.552 0.645 -0.275 1.00 0.00 32 CYS A C 17
ATOM 7185 O O . CYS A 1 32 ? 6.235 0.962 -1.252 1.00 0.00 32 CYS A O 17
ATOM 7192 N N . VAL A 1 33 ? 5.766 1.123 0.944 1.00 0.00 33 VAL A N 17
ATOM 7193 C CA . VAL A 1 33 ? 6.845 2.064 1.223 1.00 0.00 33 VAL A CA 17
ATOM 7194 C C . VAL A 1 33 ? 8.205 1.372 1.220 1.00 0.00 33 VAL A C 17
ATOM 7195 O O . VAL A 1 33 ? 8.252 0.126 1.156 1.00 0.00 33 VAL A O 17
ATOM 7209 N N . GLY A 1 1 ? 11.288 1.062 1.559 1.00 0.00 1 GLY A N 18
ATOM 7210 C CA . GLY A 1 1 ? 11.989 0.914 0.262 1.00 0.00 1 GLY A CA 18
ATOM 7211 C C . GLY A 1 1 ? 11.788 -0.463 -0.326 1.00 0.00 1 GLY A C 18
ATOM 7212 O O . GLY A 1 1 ? 12.744 -1.110 -0.744 1.00 0.00 1 GLY A O 18
ATOM 7218 N N . CYS A 1 2 ? 10.542 -0.912 -0.350 1.00 0.00 2 CYS A N 18
ATOM 7219 C CA . CYS A 1 2 ? 10.209 -2.224 -0.879 1.00 0.00 2 CYS A CA 18
ATOM 7220 C C . CYS A 1 2 ? 9.174 -2.082 -1.983 1.00 0.00 2 CYS A C 18
ATOM 7221 O O . CYS A 1 2 ? 8.226 -2.863 -2.081 1.00 0.00 2 CYS A O 18
ATOM 7228 N N . ALA A 1 3 ? 9.358 -1.060 -2.800 1.00 0.00 3 ALA A N 18
ATOM 7229 C CA . ALA A 1 3 ? 8.450 -0.773 -3.901 1.00 0.00 3 ALA A CA 18
ATOM 7230 C C . ALA A 1 3 ? 8.632 -1.755 -5.048 1.00 0.00 3 ALA A C 18
ATOM 7231 O O . ALA A 1 3 ? 9.223 -1.426 -6.079 1.00 0.00 3 ALA A O 18
ATOM 7238 N N . GLY A 1 4 ? 8.121 -2.961 -4.854 1.00 0.00 4 GLY A N 18
ATOM 7239 C CA . GLY A 1 4 ? 8.221 -3.999 -5.865 1.00 0.00 4 GLY A CA 18
ATOM 7240 C C . GLY A 1 4 ? 7.651 -3.551 -7.196 1.00 0.00 4 GLY A C 18
ATOM 7241 O O . GLY A 1 4 ? 8.255 -3.776 -8.248 1.00 0.00 4 GLY A O 18
ATOM 7245 N N . LYS A 1 5 ? 6.496 -2.892 -7.147 1.00 0.00 5 LYS A N 18
ATOM 7246 C CA . LYS A 1 5 ? 5.843 -2.379 -8.344 1.00 0.00 5 LYS A CA 18
ATOM 7247 C C . LYS A 1 5 ? 4.568 -1.631 -7.976 1.00 0.00 5 LYS A C 18
ATOM 7248 O O . LYS A 1 5 ? 4.379 -0.485 -8.375 1.00 0.00 5 LYS A O 18
ATOM 7267 N N . ALA A 1 6 ? 3.705 -2.289 -7.212 1.00 0.00 6 ALA A N 18
ATOM 7268 C CA . ALA A 1 6 ? 2.442 -1.706 -6.780 1.00 0.00 6 ALA A CA 18
ATOM 7269 C C . ALA A 1 6 ? 1.811 -2.588 -5.715 1.00 0.00 6 ALA A C 18
ATOM 7270 O O . ALA A 1 6 ? 2.137 -3.771 -5.623 1.00 0.00 6 ALA A O 18
ATOM 7277 N N . CYS A 1 7 ? 0.922 -2.022 -4.916 1.00 0.00 7 CYS A N 18
ATOM 7278 C CA . CYS A 1 7 ? 0.260 -2.784 -3.868 1.00 0.00 7 CYS A CA 18
ATOM 7279 C C . CYS A 1 7 ? -1.122 -2.222 -3.575 1.00 0.00 7 CYS A C 18
ATOM 7280 O O . CYS A 1 7 ? -1.290 -1.015 -3.423 1.00 0.00 7 CYS A O 18
ATOM 7287 N N . ASN A 1 8 ? -2.101 -3.103 -3.470 1.00 0.00 8 ASN A N 18
ATOM 7288 C CA . ASN A 1 8 ? -3.461 -2.701 -3.161 1.00 0.00 8 ASN A CA 18
ATOM 7289 C C . ASN A 1 8 ? -3.771 -3.068 -1.722 1.00 0.00 8 ASN A C 18
ATOM 7290 O O . ASN A 1 8 ? -3.378 -4.140 -1.261 1.00 0.00 8 ASN A O 18
ATOM 7301 N N . LEU A 1 9 ? -4.472 -2.188 -1.014 1.00 0.00 9 LEU A N 18
ATOM 7302 C CA . LEU A 1 9 ? -4.825 -2.437 0.386 1.00 0.00 9 LEU A CA 18
ATOM 7303 C C . LEU A 1 9 ? -5.732 -3.662 0.519 1.00 0.00 9 LEU A C 18
ATOM 7304 O O . LEU A 1 9 ? -5.963 -4.163 1.617 1.00 0.00 9 LEU A O 18
ATOM 7320 N N . LEU A 1 10 ? -6.221 -4.148 -0.615 1.00 0.00 10 LEU A N 18
ATOM 7321 C CA . LEU A 1 10 ? -7.078 -5.325 -0.661 1.00 0.00 10 LEU A CA 18
ATOM 7322 C C . LEU A 1 10 ? -6.243 -6.606 -0.600 1.00 0.00 10 LEU A C 18
ATOM 7323 O O . LEU A 1 10 ? -6.546 -7.590 -1.274 1.00 0.00 10 LEU A O 18
ATOM 7339 N N . GLY A 1 11 ? -5.189 -6.580 0.202 1.00 0.00 11 GLY A N 18
ATOM 7340 C CA . GLY A 1 11 ? -4.321 -7.729 0.336 1.00 0.00 11 GLY A CA 18
ATOM 7341 C C . GLY A 1 11 ? -2.964 -7.339 0.881 1.00 0.00 11 GLY A C 18
ATOM 7342 O O . GLY A 1 11 ? -2.872 -6.504 1.780 1.00 0.00 11 GLY A O 18
ATOM 7346 N N . LEU A 1 12 ? -1.912 -7.930 0.331 1.00 0.00 12 LEU A N 18
ATOM 7347 C CA . LEU A 1 12 ? -0.554 -7.635 0.763 1.00 0.00 12 LEU A CA 18
ATOM 7348 C C . LEU A 1 12 ? 0.440 -8.210 -0.240 1.00 0.00 12 LEU A C 18
ATOM 7349 O O . LEU A 1 12 ? 0.331 -9.367 -0.640 1.00 0.00 12 LEU A O 18
ATOM 7365 N N . THR A 1 13 ? 1.402 -7.392 -0.639 1.00 0.00 13 THR A N 18
ATOM 7366 C CA . THR A 1 13 ? 2.421 -7.802 -1.592 1.00 0.00 13 THR A CA 18
ATOM 7367 C C . THR A 1 13 ? 3.643 -6.891 -1.455 1.00 0.00 13 THR A C 18
ATOM 7368 O O . THR A 1 13 ? 4.192 -6.383 -2.434 1.00 0.00 13 THR A O 18
ATOM 7379 N N . CYS A 1 14 ? 4.056 -6.690 -0.211 1.00 0.00 14 CYS A N 18
ATOM 7380 C CA . CYS A 1 14 ? 5.200 -5.847 0.096 1.00 0.00 14 CYS A CA 18
ATOM 7381 C C . CYS A 1 14 ? 6.183 -6.585 0.988 1.00 0.00 14 CYS A C 18
ATOM 7382 O O . CYS A 1 14 ? 5.775 -7.366 1.853 1.00 0.00 14 CYS A O 18
ATOM 7389 N N . ASP A 1 15 ? 7.467 -6.332 0.775 1.00 0.00 15 ASP A N 18
ATOM 7390 C CA . ASP A 1 15 ? 8.523 -6.960 1.560 1.00 0.00 15 ASP A CA 18
ATOM 7391 C C . ASP A 1 15 ? 8.350 -6.610 3.034 1.00 0.00 15 ASP A C 18
ATOM 7392 O O . ASP A 1 15 ? 7.894 -5.511 3.369 1.00 0.00 15 ASP A O 18
ATOM 7401 N N . ALA A 1 16 ? 8.694 -7.556 3.903 1.00 0.00 16 ALA A N 18
ATOM 7402 C CA . ALA A 1 16 ? 8.563 -7.372 5.345 1.00 0.00 16 ALA A CA 18
ATOM 7403 C C . ALA A 1 16 ? 9.222 -6.078 5.811 1.00 0.00 16 ALA A C 18
ATOM 7404 O O . ALA A 1 16 ? 10.409 -5.852 5.583 1.00 0.00 16 ALA A O 18
ATOM 7411 N N . GLY A 1 17 ? 8.432 -5.231 6.458 1.00 0.00 17 GLY A N 18
ATOM 7412 C CA . GLY A 1 17 ? 8.935 -3.963 6.942 1.00 0.00 17 GLY A CA 18
ATOM 7413 C C . GLY A 1 17 ? 8.243 -2.794 6.273 1.00 0.00 17 GLY A C 18
ATOM 7414 O O . GLY A 1 17 ? 7.870 -1.822 6.927 1.00 0.00 17 GLY A O 18
ATOM 7418 N N . CYS A 1 18 ? 8.060 -2.898 4.966 1.00 0.00 18 CYS A N 18
ATOM 7419 C CA . CYS A 1 18 ? 7.402 -1.857 4.201 1.00 0.00 18 CYS A CA 18
ATOM 7420 C C . CYS A 1 18 ? 5.904 -2.116 4.133 1.00 0.00 18 CYS A C 18
ATOM 7421 O O . CYS A 1 18 ? 5.456 -3.102 3.546 1.00 0.00 18 CYS A O 18
ATOM 7428 N N . PHE A 1 19 ? 5.139 -1.230 4.743 1.00 0.00 19 PHE A N 18
ATOM 7429 C CA . PHE A 1 19 ? 3.688 -1.352 4.763 1.00 0.00 19 PHE A CA 18
ATOM 7430 C C . PHE A 1 19 ? 3.090 -1.023 3.400 1.00 0.00 19 PHE A C 18
ATOM 7431 O O . PHE A 1 19 ? 3.607 -0.173 2.670 1.00 0.00 19 PHE A O 18
ATOM 7448 N N . CYS A 1 20 ? 1.991 -1.685 3.072 1.00 0.00 20 CYS A N 18
ATOM 7449 C CA . CYS A 1 20 ? 1.306 -1.437 1.816 1.00 0.00 20 CYS A CA 18
ATOM 7450 C C . CYS A 1 20 ? 0.608 -0.090 1.916 1.00 0.00 20 CYS A C 18
ATOM 7451 O O . CYS A 1 20 ? -0.248 0.108 2.779 1.00 0.00 20 CYS A O 18
ATOM 7458 N N . ARG A 1 21 ? 0.997 0.850 1.072 1.00 0.00 21 ARG A N 18
ATOM 7459 C CA . ARG A 1 21 ? 0.413 2.176 1.125 1.00 0.00 21 ARG A CA 18
ATOM 7460 C C . ARG A 1 21 ? -0.411 2.484 -0.114 1.00 0.00 21 ARG A C 18
ATOM 7461 O O . ARG A 1 21 ? 0.098 2.445 -1.235 1.00 0.00 21 ARG A O 18
ATOM 7482 N N . PRO A 1 22 ? -1.687 2.842 0.080 1.00 0.00 22 PRO A N 18
ATOM 7483 C CA . PRO A 1 22 ? -2.576 3.214 -1.017 1.00 0.00 22 PRO A CA 18
ATOM 7484 C C . PRO A 1 22 ? -2.115 4.522 -1.638 1.00 0.00 22 PRO A C 18
ATOM 7485 O O . PRO A 1 22 ? -1.355 5.262 -1.015 1.00 0.00 22 PRO A O 18
ATOM 7496 N N . ASP A 1 23 ? -2.549 4.797 -2.857 1.00 0.00 23 ASP A N 18
ATOM 7497 C CA . ASP A 1 23 ? -2.145 6.022 -3.547 1.00 0.00 23 ASP A CA 18
ATOM 7498 C C . ASP A 1 23 ? -2.485 7.255 -2.718 1.00 0.00 23 ASP A C 18
ATOM 7499 O O . ASP A 1 23 ? -1.608 8.063 -2.390 1.00 0.00 23 ASP A O 18
ATOM 7508 N N . GLY A 1 24 ? -3.752 7.380 -2.353 1.00 0.00 24 GLY A N 18
ATOM 7509 C CA . GLY A 1 24 ? -4.176 8.502 -1.555 1.00 0.00 24 GLY A CA 18
ATOM 7510 C C . GLY A 1 24 ? -5.451 8.221 -0.789 1.00 0.00 24 GLY A C 18
ATOM 7511 O O . GLY A 1 24 ? -5.650 7.116 -0.283 1.00 0.00 24 GLY A O 18
ATOM 7515 N N . VAL A 1 25 ? -6.312 9.220 -0.703 1.00 0.00 25 VAL A N 18
ATOM 7516 C CA . VAL A 1 25 ? -7.571 9.087 0.009 1.00 0.00 25 VAL A CA 18
ATOM 7517 C C . VAL A 1 25 ? -8.651 8.466 -0.869 1.00 0.00 25 VAL A C 18
ATOM 7518 O O . VAL A 1 25 ? -8.855 8.875 -2.011 1.00 0.00 25 VAL A O 18
ATOM 7531 N N . GLY A 1 26 ? -9.339 7.479 -0.314 1.00 0.00 26 GLY A N 18
ATOM 7532 C CA . GLY A 1 26 ? -10.405 6.800 -1.029 1.00 0.00 26 GLY A CA 18
ATOM 7533 C C . GLY A 1 26 ? -9.910 5.999 -2.217 1.00 0.00 26 GLY A C 18
ATOM 7534 O O . GLY A 1 26 ? -10.629 5.828 -3.200 1.00 0.00 26 GLY A O 18
ATOM 7538 N N . ILE A 1 27 ? -8.688 5.493 -2.126 1.00 0.00 27 ILE A N 18
ATOM 7539 C CA . ILE A 1 27 ? -8.117 4.698 -3.200 1.00 0.00 27 ILE A CA 18
ATOM 7540 C C . ILE A 1 27 ? -7.594 3.382 -2.649 1.00 0.00 27 ILE A C 18
ATOM 7541 O O . ILE A 1 27 ? -6.944 3.349 -1.606 1.00 0.00 27 ILE A O 18
ATOM 7557 N N . VAL A 1 28 ? -7.898 2.304 -3.346 1.00 0.00 28 VAL A N 18
ATOM 7558 C CA . VAL A 1 28 ? -7.479 0.973 -2.928 1.00 0.00 28 VAL A CA 18
ATOM 7559 C C . VAL A 1 28 ? -6.113 0.612 -3.500 1.00 0.00 28 VAL A C 18
ATOM 7560 O O . VAL A 1 28 ? -5.345 -0.124 -2.883 1.00 0.00 28 VAL A O 18
ATOM 7573 N N . ALA A 1 29 ? -5.822 1.133 -4.683 1.00 0.00 29 ALA A N 18
ATOM 7574 C CA . ALA A 1 29 ? -4.553 0.874 -5.345 1.00 0.00 29 ALA A CA 18
ATOM 7575 C C . ALA A 1 29 ? -3.470 1.784 -4.791 1.00 0.00 29 ALA A C 18
ATOM 7576 O O . ALA A 1 29 ? -3.750 2.912 -4.389 1.00 0.00 29 ALA A O 18
ATOM 7583 N N . GLY A 1 30 ? -2.243 1.293 -4.766 1.00 0.00 30 GLY A N 18
ATOM 7584 C CA . GLY A 1 30 ? -1.139 2.077 -4.260 1.00 0.00 30 GLY A CA 18
ATOM 7585 C C . GLY A 1 30 ? 0.196 1.431 -4.556 1.00 0.00 30 GLY A C 18
ATOM 7586 O O . GLY A 1 30 ? 0.333 0.701 -5.539 1.00 0.00 30 GLY A O 18
ATOM 7590 N N . VAL A 1 31 ? 1.179 1.685 -3.708 1.00 0.00 31 VAL A N 18
ATOM 7591 C CA . VAL A 1 31 ? 2.505 1.119 -3.888 1.00 0.00 31 VAL A CA 18
ATOM 7592 C C . VAL A 1 31 ? 3.215 0.964 -2.543 1.00 0.00 31 VAL A C 18
ATOM 7593 O O . VAL A 1 31 ? 3.044 1.788 -1.643 1.00 0.00 31 VAL A O 18
ATOM 7606 N N . CYS A 1 32 ? 4.002 -0.095 -2.416 1.00 0.00 32 CYS A N 18
ATOM 7607 C CA . CYS A 1 32 ? 4.745 -0.357 -1.191 1.00 0.00 32 CYS A CA 18
ATOM 7608 C C . CYS A 1 32 ? 5.778 0.737 -0.953 1.00 0.00 32 CYS A C 18
ATOM 7609 O O . CYS A 1 32 ? 6.462 1.162 -1.886 1.00 0.00 32 CYS A O 18
ATOM 7616 N N . VAL A 1 33 ? 5.889 1.185 0.288 1.00 0.00 33 VAL A N 18
ATOM 7617 C CA . VAL A 1 33 ? 6.845 2.225 0.640 1.00 0.00 33 VAL A CA 18
ATOM 7618 C C . VAL A 1 33 ? 8.259 1.662 0.726 1.00 0.00 33 VAL A C 18
ATOM 7619 O O . VAL A 1 33 ? 8.436 0.440 0.532 1.00 0.00 33 VAL A O 18
ATOM 7633 N N . GLY A 1 1 ? 10.991 -0.281 1.953 1.00 0.00 1 GLY A N 19
ATOM 7634 C CA . GLY A 1 1 ? 11.787 -0.430 0.713 1.00 0.00 1 GLY A CA 19
ATOM 7635 C C . GLY A 1 1 ? 11.441 -1.704 -0.018 1.00 0.00 1 GLY A C 19
ATOM 7636 O O . GLY A 1 1 ? 12.324 -2.413 -0.493 1.00 0.00 1 GLY A O 19
ATOM 7642 N N . CYS A 1 2 ? 10.153 -1.996 -0.098 1.00 0.00 2 CYS A N 19
ATOM 7643 C CA . CYS A 1 2 ? 9.678 -3.197 -0.763 1.00 0.00 2 CYS A CA 19
ATOM 7644 C C . CYS A 1 2 ? 8.794 -2.815 -1.944 1.00 0.00 2 CYS A C 19
ATOM 7645 O O . CYS A 1 2 ? 7.799 -3.477 -2.251 1.00 0.00 2 CYS A O 19
ATOM 7652 N N . ALA A 1 3 ? 9.169 -1.729 -2.599 1.00 0.00 3 ALA A N 19
ATOM 7653 C CA . ALA A 1 3 ? 8.434 -1.221 -3.746 1.00 0.00 3 ALA A CA 19
ATOM 7654 C C . ALA A 1 3 ? 8.736 -2.030 -4.998 1.00 0.00 3 ALA A C 19
ATOM 7655 O O . ALA A 1 3 ? 9.463 -1.582 -5.883 1.00 0.00 3 ALA A O 19
ATOM 7662 N N . GLY A 1 4 ? 8.176 -3.225 -5.053 1.00 0.00 4 GLY A N 19
ATOM 7663 C CA . GLY A 1 4 ? 8.382 -4.106 -6.189 1.00 0.00 4 GLY A CA 19
ATOM 7664 C C . GLY A 1 4 ? 7.892 -3.496 -7.488 1.00 0.00 4 GLY A C 19
ATOM 7665 O O . GLY A 1 4 ? 8.549 -3.609 -8.523 1.00 0.00 4 GLY A O 19
ATOM 7669 N N . LYS A 1 5 ? 6.738 -2.838 -7.427 1.00 0.00 5 LYS A N 19
ATOM 7670 C CA . LYS A 1 5 ? 6.153 -2.189 -8.595 1.00 0.00 5 LYS A CA 19
ATOM 7671 C C . LYS A 1 5 ? 4.885 -1.443 -8.202 1.00 0.00 5 LYS A C 19
ATOM 7672 O O . LYS A 1 5 ? 4.686 -0.293 -8.585 1.00 0.00 5 LYS A O 19
ATOM 7691 N N . ALA A 1 6 ? 4.035 -2.115 -7.436 1.00 0.00 6 ALA A N 19
ATOM 7692 C CA . ALA A 1 6 ? 2.779 -1.537 -6.980 1.00 0.00 6 ALA A CA 19
ATOM 7693 C C . ALA A 1 6 ? 2.202 -2.384 -5.857 1.00 0.00 6 ALA A C 19
ATOM 7694 O O . ALA A 1 6 ? 2.762 -3.425 -5.513 1.00 0.00 6 ALA A O 19
ATOM 7701 N N . CYS A 1 7 ? 1.094 -1.939 -5.289 1.00 0.00 7 CYS A N 19
ATOM 7702 C CA . CYS A 1 7 ? 0.445 -2.662 -4.209 1.00 0.00 7 CYS A CA 19
ATOM 7703 C C . CYS A 1 7 ? -1.054 -2.380 -4.221 1.00 0.00 7 CYS A C 19
ATOM 7704 O O . CYS A 1 7 ? -1.514 -1.472 -4.913 1.00 0.00 7 CYS A O 19
ATOM 7711 N N . ASN A 1 8 ? -1.811 -3.155 -3.463 1.00 0.00 8 ASN A N 19
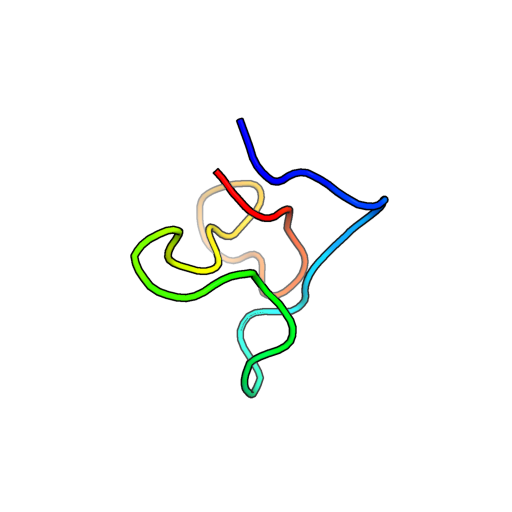ATOM 7712 C CA . ASN A 1 8 ? -3.253 -2.989 -3.396 1.00 0.00 8 ASN A CA 19
ATOM 7713 C C . ASN A 1 8 ? -3.752 -3.519 -2.056 1.00 0.00 8 ASN A C 19
ATOM 7714 O O . ASN A 1 8 ? -3.415 -4.638 -1.669 1.00 0.00 8 ASN A O 19
ATOM 7725 N N . LEU A 1 9 ? -4.525 -2.703 -1.341 1.00 0.00 9 LEU A N 19
ATOM 7726 C CA . LEU A 1 9 ? -5.051 -3.073 -0.024 1.00 0.00 9 LEU A CA 19
ATOM 7727 C C . LEU A 1 9 ? -6.149 -4.140 -0.109 1.00 0.00 9 LEU A C 19
ATOM 7728 O O . LEU A 1 9 ? -7.214 -3.998 0.489 1.00 0.00 9 LEU A O 19
ATOM 7744 N N . LEU A 1 10 ? -5.873 -5.211 -0.836 1.00 0.00 10 LEU A N 19
ATOM 7745 C CA . LEU A 1 10 ? -6.814 -6.311 -0.978 1.00 0.00 10 LEU A CA 19
ATOM 7746 C C . LEU A 1 10 ? -6.441 -7.433 -0.020 1.00 0.00 10 LEU A C 19
ATOM 7747 O O . LEU A 1 10 ? -7.296 -8.175 0.458 1.00 0.00 10 LEU A O 19
ATOM 7763 N N . GLY A 1 11 ? -5.149 -7.544 0.251 1.00 0.00 11 GLY A N 19
ATOM 7764 C CA . GLY A 1 11 ? -4.651 -8.565 1.144 1.00 0.00 11 GLY A CA 19
ATOM 7765 C C . GLY A 1 11 ? -3.152 -8.465 1.313 1.00 0.00 11 GLY A C 19
ATOM 7766 O O . GLY A 1 11 ? -2.612 -7.367 1.452 1.00 0.00 11 GLY A O 19
ATOM 7770 N N . LEU A 1 12 ? -2.471 -9.599 1.272 1.00 0.00 12 LEU A N 19
ATOM 7771 C CA . LEU A 1 12 ? -1.030 -9.614 1.398 1.00 0.00 12 LEU A CA 19
ATOM 7772 C C . LEU A 1 12 ? -0.406 -9.639 0.013 1.00 0.00 12 LEU A C 19
ATOM 7773 O O . LEU A 1 12 ? -0.750 -10.479 -0.816 1.00 0.00 12 LEU A O 19
ATOM 7789 N N . THR A 1 13 ? 0.490 -8.707 -0.238 1.00 0.00 13 THR A N 19
ATOM 7790 C CA . THR A 1 13 ? 1.141 -8.620 -1.528 1.00 0.00 13 THR A CA 19
ATOM 7791 C C . THR A 1 13 ? 2.428 -7.797 -1.418 1.00 0.00 13 THR A C 19
ATOM 7792 O O . THR A 1 13 ? 2.740 -6.966 -2.274 1.00 0.00 13 THR A O 19
ATOM 7803 N N . CYS A 1 14 ? 3.177 -8.049 -0.355 1.00 0.00 14 CYS A N 19
ATOM 7804 C CA . CYS A 1 14 ? 4.431 -7.355 -0.115 1.00 0.00 14 CYS A CA 19
ATOM 7805 C C . CYS A 1 14 ? 5.212 -8.078 0.972 1.00 0.00 14 CYS A C 19
ATOM 7806 O O . CYS A 1 14 ? 4.707 -9.028 1.578 1.00 0.00 14 CYS A O 19
ATOM 7813 N N . ASP A 1 15 ? 6.432 -7.627 1.208 1.00 0.00 15 ASP A N 19
ATOM 7814 C CA . ASP A 1 15 ? 7.302 -8.218 2.217 1.00 0.00 15 ASP A CA 19
ATOM 7815 C C . ASP A 1 15 ? 6.781 -7.932 3.618 1.00 0.00 15 ASP A C 19
ATOM 7816 O O . ASP A 1 15 ? 6.146 -6.901 3.859 1.00 0.00 15 ASP A O 19
ATOM 7825 N N . ALA A 1 16 ? 7.050 -8.852 4.535 1.00 0.00 16 ALA A N 19
ATOM 7826 C CA . ALA A 1 16 ? 6.615 -8.722 5.922 1.00 0.00 16 ALA A CA 19
ATOM 7827 C C . ALA A 1 16 ? 7.430 -7.667 6.669 1.00 0.00 16 ALA A C 19
ATOM 7828 O O . ALA A 1 16 ? 8.200 -7.983 7.576 1.00 0.00 16 ALA A O 19
ATOM 7835 N N . GLY A 1 17 ? 7.254 -6.420 6.271 1.00 0.00 17 GLY A N 19
ATOM 7836 C CA . GLY A 1 17 ? 7.966 -5.323 6.889 1.00 0.00 17 GLY A CA 19
ATOM 7837 C C . GLY A 1 17 ? 7.519 -3.993 6.326 1.00 0.00 17 GLY A C 19
ATOM 7838 O O . GLY A 1 17 ? 7.408 -3.002 7.046 1.00 0.00 17 GLY A O 19
ATOM 7842 N N . CYS A 1 18 ? 7.246 -3.982 5.032 1.00 0.00 18 CYS A N 19
ATOM 7843 C CA . CYS A 1 18 ? 6.792 -2.788 4.357 1.00 0.00 18 CYS A CA 19
ATOM 7844 C C . CYS A 1 18 ? 5.274 -2.787 4.279 1.00 0.00 18 CYS A C 19
ATOM 7845 O O . CYS A 1 18 ? 4.664 -3.724 3.765 1.00 0.00 18 CYS A O 19
ATOM 7852 N N . PHE A 1 19 ? 4.672 -1.739 4.802 1.00 0.00 19 PHE A N 19
ATOM 7853 C CA . PHE A 1 19 ? 3.224 -1.617 4.795 1.00 0.00 19 PHE A CA 19
ATOM 7854 C C . PHE A 1 19 ? 2.731 -1.163 3.426 1.00 0.00 19 PHE A C 19
ATOM 7855 O O . PHE A 1 19 ? 3.357 -0.327 2.770 1.00 0.00 19 PHE A O 19
ATOM 7872 N N . CYS A 1 20 ? 1.611 -1.723 2.998 1.00 0.00 20 CYS A N 19
ATOM 7873 C CA . CYS A 1 20 ? 1.029 -1.377 1.714 1.00 0.00 20 CYS A CA 19
ATOM 7874 C C . CYS A 1 20 ? 0.414 0.013 1.797 1.00 0.00 20 CYS A C 19
ATOM 7875 O O . CYS A 1 20 ? -0.577 0.219 2.498 1.00 0.00 20 CYS A O 19
ATOM 7882 N N . ARG A 1 21 ? 1.010 0.968 1.102 1.00 0.00 21 ARG A N 19
ATOM 7883 C CA . ARG A 1 21 ? 0.514 2.331 1.126 1.00 0.00 21 ARG A CA 19
ATOM 7884 C C . ARG A 1 21 ? -0.423 2.585 -0.044 1.00 0.00 21 ARG A C 19
ATOM 7885 O O . ARG A 1 21 ? -0.086 2.298 -1.193 1.00 0.00 21 ARG A O 19
ATOM 7906 N N . PRO A 1 22 ? -1.601 3.154 0.227 1.00 0.00 22 PRO A N 19
ATOM 7907 C CA . PRO A 1 22 ? -2.568 3.476 -0.813 1.00 0.00 22 PRO A CA 19
ATOM 7908 C C . PRO A 1 22 ? -2.107 4.673 -1.626 1.00 0.00 22 PRO A C 19
ATOM 7909 O O . PRO A 1 22 ? -1.261 5.447 -1.170 1.00 0.00 22 PRO A O 19
ATOM 7920 N N . ASP A 1 23 ? -2.645 4.817 -2.823 1.00 0.00 23 ASP A N 19
ATOM 7921 C CA . ASP A 1 23 ? -2.270 5.923 -3.697 1.00 0.00 23 ASP A CA 19
ATOM 7922 C C . ASP A 1 23 ? -2.586 7.255 -3.027 1.00 0.00 23 ASP A C 19
ATOM 7923 O O . ASP A 1 23 ? -1.713 8.110 -2.872 1.00 0.00 23 ASP A O 19
ATOM 7932 N N . GLY A 1 24 ? -3.829 7.412 -2.598 1.00 0.00 24 GLY A N 19
ATOM 7933 C CA . GLY A 1 24 ? -4.229 8.626 -1.931 1.00 0.00 24 GLY A CA 19
ATOM 7934 C C . GLY A 1 24 ? -5.469 8.428 -1.089 1.00 0.00 24 GLY A C 19
ATOM 7935 O O . GLY A 1 24 ? -5.650 7.379 -0.470 1.00 0.00 24 GLY A O 19
ATOM 7939 N N . VAL A 1 25 ? -6.325 9.435 -1.068 1.00 0.00 25 VAL A N 19
ATOM 7940 C CA . VAL A 1 25 ? -7.554 9.376 -0.297 1.00 0.00 25 VAL A CA 19
ATOM 7941 C C . VAL A 1 25 ? -8.644 8.612 -1.040 1.00 0.00 25 VAL A C 19
ATOM 7942 O O . VAL A 1 25 ? -8.914 8.867 -2.212 1.00 0.00 25 VAL A O 19
ATOM 7955 N N . GLY A 1 26 ? -9.263 7.677 -0.335 1.00 0.00 26 GLY A N 19
ATOM 7956 C CA . GLY A 1 26 ? -10.329 6.874 -0.909 1.00 0.00 26 GLY A CA 19
ATOM 7957 C C . GLY A 1 26 ? -9.860 5.959 -2.024 1.00 0.00 26 GLY A C 19
ATOM 7958 O O . GLY A 1 26 ? -10.611 5.671 -2.953 1.00 0.00 26 GLY A O 19
ATOM 7962 N N . ILE A 1 27 ? -8.624 5.487 -1.929 1.00 0.00 27 ILE A N 19
ATOM 7963 C CA . ILE A 1 27 ? -8.080 4.591 -2.938 1.00 0.00 27 ILE A CA 19
ATOM 7964 C C . ILE A 1 27 ? -7.499 3.354 -2.272 1.00 0.00 27 ILE A C 19
ATOM 7965 O O . ILE A 1 27 ? -6.766 3.450 -1.291 1.00 0.00 27 ILE A O 19
ATOM 7981 N N . VAL A 1 28 ? -7.841 2.197 -2.808 1.00 0.00 28 VAL A N 19
ATOM 7982 C CA . VAL A 1 28 ? -7.366 0.928 -2.271 1.00 0.00 28 VAL A CA 19
ATOM 7983 C C . VAL A 1 28 ? -6.046 0.514 -2.911 1.00 0.00 28 VAL A C 19
ATOM 7984 O O . VAL A 1 28 ? -5.233 -0.176 -2.299 1.00 0.00 28 VAL A O 19
ATOM 7997 N N . ALA A 1 29 ? -5.841 0.929 -4.150 1.00 0.00 29 ALA A N 19
ATOM 7998 C CA . ALA A 1 29 ? -4.622 0.602 -4.870 1.00 0.00 29 ALA A CA 19
ATOM 7999 C C . ALA A 1 29 ? -3.526 1.594 -4.518 1.00 0.00 29 ALA A C 19
ATOM 8000 O O . ALA A 1 29 ? -3.815 2.740 -4.176 1.00 0.00 29 ALA A O 19
ATOM 8007 N N . GLY A 1 30 ? -2.279 1.156 -4.586 1.00 0.00 30 GLY A N 19
ATOM 8008 C CA . GLY A 1 30 ? -1.173 2.032 -4.263 1.00 0.00 30 GLY A CA 19
ATOM 8009 C C . GLY A 1 30 ? 0.171 1.394 -4.535 1.00 0.00 30 GLY A C 19
ATOM 8010 O O . GLY A 1 30 ? 0.362 0.739 -5.560 1.00 0.00 30 GLY A O 19
ATOM 8014 N N . VAL A 1 31 ? 1.104 1.576 -3.613 1.00 0.00 31 VAL A N 19
ATOM 8015 C CA . VAL A 1 31 ? 2.438 1.016 -3.751 1.00 0.00 31 VAL A CA 19
ATOM 8016 C C . VAL A 1 31 ? 3.040 0.738 -2.374 1.00 0.00 31 VAL A C 19
ATOM 8017 O O . VAL A 1 31 ? 2.825 1.496 -1.428 1.00 0.00 31 VAL A O 19
ATOM 8030 N N . CYS A 1 32 ? 3.776 -0.357 -2.265 1.00 0.00 32 CYS A N 19
ATOM 8031 C CA . CYS A 1 32 ? 4.400 -0.729 -1.007 1.00 0.00 32 CYS A CA 19
ATOM 8032 C C . CYS A 1 32 ? 5.608 0.167 -0.754 1.00 0.00 32 CYS A C 19
ATOM 8033 O O . CYS A 1 32 ? 6.377 0.449 -1.674 1.00 0.00 32 CYS A O 19
ATOM 8040 N N . VAL A 1 33 ? 5.755 0.634 0.479 1.00 0.00 33 VAL A N 19
ATOM 8041 C CA . VAL A 1 33 ? 6.858 1.520 0.838 1.00 0.00 33 VAL A CA 19
ATOM 8042 C C . VAL A 1 33 ? 8.178 0.765 0.956 1.00 0.00 33 VAL A C 19
ATOM 8043 O O . VAL A 1 33 ? 8.179 -0.475 0.827 1.00 0.00 33 VAL A O 19
ATOM 8057 N N . GLY A 1 1 ? 11.133 -0.035 2.032 1.00 0.00 1 GLY A N 20
ATOM 8058 C CA . GLY A 1 1 ? 11.798 -0.224 0.722 1.00 0.00 1 GLY A CA 20
ATOM 8059 C C . GLY A 1 1 ? 11.448 -1.559 0.108 1.00 0.00 1 GLY A C 20
ATOM 8060 O O . GLY A 1 1 ? 12.329 -2.306 -0.307 1.00 0.00 1 GLY A O 20
ATOM 8066 N N . CYS A 1 2 ? 10.162 -1.870 0.063 1.00 0.00 2 CYS A N 20
ATOM 8067 C CA . CYS A 1 2 ? 9.706 -3.135 -0.491 1.00 0.00 2 CYS A CA 20
ATOM 8068 C C . CYS A 1 2 ? 8.782 -2.904 -1.678 1.00 0.00 2 CYS A C 20
ATOM 8069 O O . CYS A 1 2 ? 7.835 -3.657 -1.898 1.00 0.00 2 CYS A O 20
ATOM 8076 N N . ALA A 1 3 ? 9.057 -1.858 -2.442 1.00 0.00 3 ALA A N 20
ATOM 8077 C CA . ALA A 1 3 ? 8.243 -1.527 -3.608 1.00 0.00 3 ALA A CA 20
ATOM 8078 C C . ALA A 1 3 ? 8.601 -2.389 -4.805 1.00 0.00 3 ALA A C 20
ATOM 8079 O O . ALA A 1 3 ? 8.867 -1.888 -5.897 1.00 0.00 3 ALA A O 20
ATOM 8086 N N . GLY A 1 4 ? 8.582 -3.683 -4.587 1.00 0.00 4 GLY A N 20
ATOM 8087 C CA . GLY A 1 4 ? 8.878 -4.623 -5.645 1.00 0.00 4 GLY A CA 20
ATOM 8088 C C . GLY A 1 4 ? 7.787 -4.604 -6.688 1.00 0.00 4 GLY A C 20
ATOM 8089 O O . GLY A 1 4 ? 8.054 -4.628 -7.892 1.00 0.00 4 GLY A O 20
ATOM 8093 N N . LYS A 1 5 ? 6.553 -4.533 -6.205 1.00 0.00 5 LYS A N 20
ATOM 8094 C CA . LYS A 1 5 ? 5.370 -4.477 -7.049 1.00 0.00 5 LYS A CA 20
ATOM 8095 C C . LYS A 1 5 ? 4.295 -3.664 -6.344 1.00 0.00 5 LYS A C 20
ATOM 8096 O O . LYS A 1 5 ? 4.177 -3.721 -5.119 1.00 0.00 5 LYS A O 20
ATOM 8115 N N . ALA A 1 6 ? 3.526 -2.905 -7.114 1.00 0.00 6 ALA A N 20
ATOM 8116 C CA . ALA A 1 6 ? 2.459 -2.082 -6.559 1.00 0.00 6 ALA A CA 20
ATOM 8117 C C . ALA A 1 6 ? 1.476 -2.942 -5.769 1.00 0.00 6 ALA A C 20
ATOM 8118 O O . ALA A 1 6 ? 0.929 -3.917 -6.287 1.00 0.00 6 ALA A O 20
ATOM 8125 N N . CYS A 1 7 ? 1.267 -2.584 -4.514 1.00 0.00 7 CYS A N 20
ATOM 8126 C CA . CYS A 1 7 ? 0.367 -3.324 -3.648 1.00 0.00 7 CYS A CA 20
ATOM 8127 C C . CYS A 1 7 ? -1.047 -2.772 -3.755 1.00 0.00 7 CYS A C 20
ATOM 8128 O O . CYS A 1 7 ? -1.305 -1.621 -3.412 1.00 0.00 7 CYS A O 20
ATOM 8135 N N . ASN A 1 8 ? -1.960 -3.597 -4.246 1.00 0.00 8 ASN A N 20
ATOM 8136 C CA . ASN A 1 8 ? -3.348 -3.189 -4.412 1.00 0.00 8 ASN A CA 20
ATOM 8137 C C . ASN A 1 8 ? -4.211 -3.768 -3.288 1.00 0.00 8 ASN A C 20
ATOM 8138 O O . ASN A 1 8 ? -5.406 -3.494 -3.211 1.00 0.00 8 ASN A O 20
ATOM 8149 N N . LEU A 1 9 ? -3.580 -4.572 -2.421 1.00 0.00 9 LEU A N 20
ATOM 8150 C CA . LEU A 1 9 ? -4.251 -5.216 -1.277 1.00 0.00 9 LEU A CA 20
ATOM 8151 C C . LEU A 1 9 ? -5.208 -6.328 -1.720 1.00 0.00 9 LEU A C 20
ATOM 8152 O O . LEU A 1 9 ? -5.229 -7.403 -1.123 1.00 0.00 9 LEU A O 20
ATOM 8168 N N . LEU A 1 10 ? -5.997 -6.050 -2.757 1.00 0.00 10 LEU A N 20
ATOM 8169 C CA . LEU A 1 10 ? -6.977 -6.995 -3.297 1.00 0.00 10 LEU A CA 20
ATOM 8170 C C . LEU A 1 10 ? -6.368 -8.372 -3.563 1.00 0.00 10 LEU A C 20
ATOM 8171 O O . LEU A 1 10 ? -6.998 -9.397 -3.310 1.00 0.00 10 LEU A O 20
ATOM 8187 N N . GLY A 1 11 ? -5.145 -8.390 -4.074 1.00 0.00 11 GLY A N 20
ATOM 8188 C CA . GLY A 1 11 ? -4.484 -9.648 -4.360 1.00 0.00 11 GLY A CA 20
ATOM 8189 C C . GLY A 1 11 ? -2.982 -9.496 -4.414 1.00 0.00 11 GLY A C 20
ATOM 8190 O O . GLY A 1 11 ? -2.325 -10.046 -5.295 1.00 0.00 11 GLY A O 20
ATOM 8194 N N . LEU A 1 12 ? -2.444 -8.741 -3.465 1.00 0.00 12 LEU A N 20
ATOM 8195 C CA . LEU A 1 12 ? -1.010 -8.497 -3.386 1.00 0.00 12 LEU A CA 20
ATOM 8196 C C . LEU A 1 12 ? -0.714 -7.713 -2.117 1.00 0.00 12 LEU A C 20
ATOM 8197 O O . LEU A 1 12 ? -1.443 -6.779 -1.786 1.00 0.00 12 LEU A O 20
ATOM 8213 N N . THR A 1 13 ? 0.344 -8.095 -1.417 1.00 0.00 13 THR A N 20
ATOM 8214 C CA . THR A 1 13 ? 0.737 -7.428 -0.189 1.00 0.00 13 THR A CA 20
ATOM 8215 C C . THR A 1 13 ? 2.178 -7.804 0.156 1.00 0.00 13 THR A C 20
ATOM 8216 O O . THR A 1 13 ? 2.617 -8.921 -0.130 1.00 0.00 13 THR A O 20
ATOM 8227 N N . CYS A 1 14 ? 2.913 -6.862 0.726 1.00 0.00 14 CYS A N 20
ATOM 8228 C CA . CYS A 1 14 ? 4.310 -7.088 1.076 1.00 0.00 14 CYS A CA 20
ATOM 8229 C C . CYS A 1 14 ? 4.467 -7.491 2.539 1.00 0.00 14 CYS A C 20
ATOM 8230 O O . CYS A 1 14 ? 3.527 -7.384 3.331 1.00 0.00 14 CYS A O 20
ATOM 8237 N N . ASP A 1 15 ? 5.665 -7.966 2.876 1.00 0.00 15 ASP A N 20
ATOM 8238 C CA . ASP A 1 15 ? 5.997 -8.410 4.227 1.00 0.00 15 ASP A CA 20
ATOM 8239 C C . ASP A 1 15 ? 5.770 -7.301 5.253 1.00 0.00 15 ASP A C 20
ATOM 8240 O O . ASP A 1 15 ? 5.798 -6.110 4.921 1.00 0.00 15 ASP A O 20
ATOM 8249 N N . ALA A 1 16 ? 5.543 -7.706 6.500 1.00 0.00 16 ALA A N 20
ATOM 8250 C CA . ALA A 1 16 ? 5.305 -6.766 7.590 1.00 0.00 16 ALA A CA 20
ATOM 8251 C C . ALA A 1 16 ? 6.461 -5.782 7.740 1.00 0.00 16 ALA A C 20
ATOM 8252 O O . ALA A 1 16 ? 7.605 -6.172 7.971 1.00 0.00 16 ALA A O 20
ATOM 8259 N N . GLY A 1 17 ? 6.143 -4.508 7.592 1.00 0.00 17 GLY A N 20
ATOM 8260 C CA . GLY A 1 17 ? 7.136 -3.459 7.694 1.00 0.00 17 GLY A CA 20
ATOM 8261 C C . GLY A 1 17 ? 6.914 -2.419 6.623 1.00 0.00 17 GLY A C 20
ATOM 8262 O O . GLY A 1 17 ? 6.690 -1.244 6.911 1.00 0.00 17 GLY A O 20
ATOM 8266 N N . CYS A 1 18 ? 6.930 -2.869 5.380 1.00 0.00 18 CYS A N 20
ATOM 8267 C CA . CYS A 1 18 ? 6.689 -1.996 4.245 1.00 0.00 18 CYS A CA 20
ATOM 8268 C C . CYS A 1 18 ? 5.200 -1.970 3.946 1.00 0.00 18 CYS A C 20
ATOM 8269 O O . CYS A 1 18 ? 4.727 -2.644 3.030 1.00 0.00 18 CYS A O 20
ATOM 8276 N N . PHE A 1 19 ? 4.468 -1.216 4.752 1.00 0.00 19 PHE A N 20
ATOM 8277 C CA . PHE A 1 19 ? 3.023 -1.114 4.615 1.00 0.00 19 PHE A CA 20
ATOM 8278 C C . PHE A 1 19 ? 2.613 -0.701 3.207 1.00 0.00 19 PHE A C 20
ATOM 8279 O O . PHE A 1 19 ? 3.261 0.137 2.572 1.00 0.00 19 PHE A O 20
ATOM 8296 N N . CYS A 1 20 ? 1.530 -1.296 2.735 1.00 0.00 20 CYS A N 20
ATOM 8297 C CA . CYS A 1 20 ? 1.000 -0.999 1.418 1.00 0.00 20 CYS A CA 20
ATOM 8298 C C . CYS A 1 20 ? 0.357 0.376 1.425 1.00 0.00 20 CYS A C 20
ATOM 8299 O O . CYS A 1 20 ? -0.831 0.511 1.704 1.00 0.00 20 CYS A O 20
ATOM 8306 N N . ARG A 1 21 ? 1.150 1.396 1.145 1.00 0.00 21 ARG A N 20
ATOM 8307 C CA . ARG A 1 21 ? 0.648 2.754 1.141 1.00 0.00 21 ARG A CA 20
ATOM 8308 C C . ARG A 1 21 ? -0.232 3.002 -0.075 1.00 0.00 21 ARG A C 20
ATOM 8309 O O . ARG A 1 21 ? 0.223 2.889 -1.216 1.00 0.00 21 ARG A O 20
ATOM 8330 N N . PRO A 1 22 ? -1.495 3.369 0.160 1.00 0.00 22 PRO A N 20
ATOM 8331 C CA . PRO A 1 22 ? -2.448 3.667 -0.906 1.00 0.00 22 PRO A CA 20
ATOM 8332 C C . PRO A 1 22 ? -2.082 4.961 -1.611 1.00 0.00 22 PRO A C 20
ATOM 8333 O O . PRO A 1 22 ? -1.381 5.797 -1.041 1.00 0.00 22 PRO A O 20
ATOM 8344 N N . ASP A 1 23 ? -2.546 5.117 -2.843 1.00 0.00 23 ASP A N 20
ATOM 8345 C CA . ASP A 1 23 ? -2.253 6.315 -3.633 1.00 0.00 23 ASP A CA 20
ATOM 8346 C C . ASP A 1 23 ? -2.617 7.575 -2.853 1.00 0.00 23 ASP A C 20
ATOM 8347 O O . ASP A 1 23 ? -1.775 8.454 -2.638 1.00 0.00 23 ASP A O 20
ATOM 8356 N N . GLY A 1 24 ? -3.861 7.636 -2.404 1.00 0.00 24 GLY A N 20
ATOM 8357 C CA . GLY A 1 24 ? -4.314 8.768 -1.636 1.00 0.00 24 GLY A CA 20
ATOM 8358 C C . GLY A 1 24 ? -5.503 8.423 -0.768 1.00 0.00 24 GLY A C 20
ATOM 8359 O O . GLY A 1 24 ? -5.573 7.328 -0.205 1.00 0.00 24 GLY A O 20
ATOM 8363 N N . VAL A 1 25 ? -6.439 9.349 -0.656 1.00 0.00 25 VAL A N 20
ATOM 8364 C CA . VAL A 1 25 ? -7.628 9.136 0.151 1.00 0.00 25 VAL A CA 20
ATOM 8365 C C . VAL A 1 25 ? -8.703 8.377 -0.620 1.00 0.00 25 VAL A C 20
ATOM 8366 O O . VAL A 1 25 ? -9.044 8.729 -1.747 1.00 0.00 25 VAL A O 20
ATOM 8379 N N . GLY A 1 26 ? -9.229 7.337 0.011 1.00 0.00 26 GLY A N 20
ATOM 8380 C CA . GLY A 1 26 ? -10.270 6.527 -0.598 1.00 0.00 26 GLY A CA 20
ATOM 8381 C C . GLY A 1 26 ? -9.799 5.762 -1.819 1.00 0.00 26 GLY A C 20
ATOM 8382 O O . GLY A 1 26 ? -10.562 5.555 -2.761 1.00 0.00 26 GLY A O 20
ATOM 8386 N N . ILE A 1 27 ? -8.546 5.329 -1.803 1.00 0.00 27 ILE A N 20
ATOM 8387 C CA . ILE A 1 27 ? -7.993 4.574 -2.916 1.00 0.00 27 ILE A CA 20
ATOM 8388 C C . ILE A 1 27 ? -7.370 3.284 -2.407 1.00 0.00 27 ILE A C 20
ATOM 8389 O O . ILE A 1 27 ? -6.658 3.279 -1.407 1.00 0.00 27 ILE A O 20
ATOM 8405 N N . VAL A 1 28 ? -7.661 2.197 -3.097 1.00 0.00 28 VAL A N 20
ATOM 8406 C CA . VAL A 1 28 ? -7.150 0.882 -2.723 1.00 0.00 28 VAL A CA 20
ATOM 8407 C C . VAL A 1 28 ? -5.808 0.600 -3.385 1.00 0.00 28 VAL A C 20
ATOM 8408 O O . VAL A 1 28 ? -4.979 -0.131 -2.849 1.00 0.00 28 VAL A O 20
ATOM 8421 N N . ALA A 1 29 ? -5.604 1.176 -4.561 1.00 0.00 29 ALA A N 20
ATOM 8422 C CA . ALA A 1 29 ? -4.365 0.986 -5.294 1.00 0.00 29 ALA A CA 20
ATOM 8423 C C . ALA A 1 29 ? -3.237 1.757 -4.633 1.00 0.00 29 ALA A C 20
ATOM 8424 O O . ALA A 1 29 ? -3.416 2.909 -4.240 1.00 0.00 29 ALA A O 20
ATOM 8431 N N . GLY A 1 30 ? -2.086 1.122 -4.504 1.00 0.00 30 GLY A N 20
ATOM 8432 C CA . GLY A 1 30 ? -0.956 1.777 -3.887 1.00 0.00 30 GLY A CA 20
ATOM 8433 C C . GLY A 1 30 ? 0.335 1.028 -4.115 1.00 0.00 30 GLY A C 20
ATOM 8434 O O . GLY A 1 30 ? 0.451 0.257 -5.067 1.00 0.00 30 GLY A O 20
ATOM 8438 N N . VAL A 1 31 ? 1.305 1.250 -3.245 1.00 0.00 31 VAL A N 20
ATOM 8439 C CA . VAL A 1 31 ? 2.594 0.592 -3.354 1.00 0.00 31 VAL A CA 20
ATOM 8440 C C . VAL A 1 31 ? 3.244 0.463 -1.978 1.00 0.00 31 VAL A C 20
ATOM 8441 O O . VAL A 1 31 ? 3.076 1.332 -1.121 1.00 0.00 31 VAL A O 20
ATOM 8454 N N . CYS A 1 32 ? 3.976 -0.620 -1.768 1.00 0.00 32 CYS A N 20
ATOM 8455 C CA . CYS A 1 32 ? 4.651 -0.846 -0.500 1.00 0.00 32 CYS A CA 20
ATOM 8456 C C . CYS A 1 32 ? 5.798 0.144 -0.344 1.00 0.00 32 CYS A C 20
ATOM 8457 O O . CYS A 1 32 ? 6.557 0.370 -1.286 1.00 0.00 32 CYS A O 20
ATOM 8464 N N . VAL A 1 33 ? 5.914 0.736 0.835 1.00 0.00 33 VAL A N 20
ATOM 8465 C CA . VAL A 1 33 ? 6.969 1.706 1.098 1.00 0.00 33 VAL A CA 20
ATOM 8466 C C . VAL A 1 33 ? 8.327 1.024 1.240 1.00 0.00 33 VAL A C 20
ATOM 8467 O O . VAL A 1 33 ? 9.328 1.726 1.479 1.00 0.00 33 VAL A O 20
#

Nearest PDB structures (foldseek):
  2m2r-assembly1_A  TM=8.772E-01  e=3.990E-05  Momordica charantia
  1q3j-assembly1_A  TM=2.858E-01  e=5.719E+00  unclassified
  2m2r-assembly1_A  TM=1.002E+00  e=5.417E-06  Momordica charantia
  6i31-assembly2_B  TM=7.429E-01  e=3.516E+00  Rhipicephalus sanguineus
  2m2r-assembly1_A  TM=8.440E-01  e=5.298E-05  Momordica charantia

Secondary structure (DSSP, 8-state):
---SS-EESSS--S-TT--EEESSTT--EEEE-

Sequence (33 aa):
GCAGKACNLLGLTCDAGCFCRPDGVGIVAGVCVGCAGKACNLLGLTCDAGCFCRPDGVGIVAGVCVGCAGKACNLLGLTCDAGCFCRPDGVGIVAGVCVGCAGKACNLLGLTCDAGCFCRPDGVGIVAGVCVGCAGKACNLLGLTCDAGCFCRPDGVGIVAGVCVGCAGKACNLLGLTCDAGCFCRPDGVGIVAGVCVGCAGKACNLLGLTCDAGCFCRPDGVGIVAGVCVGCAGKACNLLGLTCDAGCFCRPDGVGIVAGVCVGCAGKACNLLGLTCDAGCFCRPDGVGIVAGVCVGCAGKACNLLGLTCDAGCFCRPDGVGIVAGVCVGCAGKACNLLGLTCDAGCFCRPDGVGIVAGVCVGCAGKACNLLGLTCDAGCFCRPDGVGIVAGVCVGCAGKACNLLGLTCDAGCFCRPDGVGIVAGVCVGCAGKACNLLGLTCDAGCFCRPDGVGIVAGVCVGCAGKACNLLGLTCDAGCFCRPDGVGIVAGVCVGCAGKACNLLGLTCDAGCFCRPDGVGIVAGVCVGCAGKACNLLGLTCDAGCFCRPDGVGIVAGVCVGCAGKACNLLGLTCDAGCFCRPDGVGIVAGVCVGCAGKACNLLGLTCDAGCFCRPDGVGIVAGVCVGCAGKACNLLGLTCDAGCFCRPDGVGIVAGVCV

Radius of gyration: 8.4 Å; Cα contacts (8 Å, |Δi|>4): 73; chains: 1; bounding box: 22×17×16 Å

Solvent-accessible surface area: 2426 Å² total; per-residue (Å²): 104,33,61,72,188,62,2,76,93,126,50,148,91,30,92,109,82,20,134,19,103,35,89,36,148,91,73,88,44,13,49,4,61